Protein AF-A0AAV6N6V5-F1 (afdb_monomer)

Solvent-accessible surface area (backbone atoms only — not comparable to full-atom values): 41690 Å² total; per-residue (Å²): 128,89,89,82,83,85,78,80,56,76,62,62,57,50,52,53,51,51,53,53,61,73,65,60,74,77,71,39,32,62,50,47,60,72,42,74,45,37,76,95,42,58,35,30,12,88,83,62,54,30,35,38,32,61,42,58,81,50,98,83,54,42,48,27,47,31,30,21,43,63,98,40,79,86,64,56,56,36,57,77,38,49,92,52,68,49,56,67,92,59,32,58,54,30,43,33,21,44,92,35,35,24,35,29,37,37,39,55,63,92,71,96,78,74,72,68,49,72,82,41,78,52,94,60,75,42,81,30,33,31,38,38,42,75,68,69,42,39,35,33,20,30,59,43,101,85,70,48,78,72,41,82,77,47,51,45,61,82,59,54,32,31,33,46,40,54,71,35,58,32,20,40,34,62,79,78,72,46,69,36,43,33,34,5,30,18,17,92,50,31,69,38,77,36,51,30,34,44,33,47,34,90,93,42,84,52,24,44,32,34,22,49,78,84,38,76,41,33,30,33,44,54,54,54,97,57,31,29,71,21,32,61,70,65,6,42,81,79,36,79,57,50,31,45,48,80,50,75,61,92,55,34,38,30,37,34,36,45,69,57,72,78,86,79,81,67,92,78,77,72,68,38,39,35,38,40,41,70,60,31,44,44,37,59,97,43,90,48,77,44,62,72,56,78,39,65,50,77,71,48,85,41,99,81,33,47,46,78,60,16,32,44,47,60,94,81,70,74,70,43,74,87,54,60,62,36,77,37,40,49,78,42,80,43,51,25,50,69,43,73,83,64,54,71,53,92,70,17,80,80,30,15,52,42,55,34,46,54,58,34,66,67,33,84,53,41,40,33,31,29,43,67,43,96,35,30,24,15,29,31,34,29,42,77,87,51,42,83,42,81,34,92,89,42,87,42,58,34,37,31,59,43,75,49,90,71,82,71,79,77,75,75,61,61,63,58,53,55,54,51,52,70,49,53,53,59,54,53,50,52,52,52,52,50,54,49,50,55,50,48,55,54,50,49,57,51,49,56,61,48,62,81,64,58,94,57,85,91,73,89,83,86,90,82,89,86,84,90,89,87,89,88,86,93,88,84,90,89,85,91,86,87,84,90,77,87,84,81,81,86,82,81,80,52,71,66,54,52,36,59,18,24,60,67,72,33,72,94,31,47,76,52,69,57,103,89,50,75,42,69,44,76,78,62,69,89,87,66,91,80,90,73,100,64,95,55,64,71,76,72,52,54,59,40,61,30,63,57,35,79,74,67,68,52,83,48,76,49,36,51,38,18,28,49,15,44,52,52,46,28,68,45,36,74,46,79,53,57,85,53,93,54,97,84,57,64,51,33,54,69,40,43,51,48,50,31,45,76,71,73,44,46,72,78,50,51,35,87,83,62,80,46,74,72,56,45,55,52,47,51,50,45,49,54,51,18,42,29,22,41,25,52,53,61,84,75,23,61,52,72,68,50,49,52,48,60,67,72,37,84,85,61,86,74,80,85,62,60,72,49,67,86,70,77,84,93,79,87,75,79,87,79,86,78,87,90,77,87,84,85,88,82,85,88,83,91,80,81,94,76,91,85,81,87,81,84,82,87,82,91,130

Radius of gyration: 37.81 Å; Cα contacts (8 Å, |Δi|>4): 1125; chains: 1; bounding box: 123×85×106 Å

Sequence (701 aa):
MAMATWNQTPFDCFIILLLLVAFSNAQSDVLTQGQELTPGSWLISATGALSLGFYSPSLLNNSHIAIWYEGDPKNPVWIANPNFAFPRDFGMPCLTIDSNGSLKIVPKQRNGHAYSFYLYEAEEPMNSSAILLDNGNFILGVLNPDGSIKQQLWQSFDHPTDTLLPGMKIGINHKTGSTWSITSQRGDYSVLSGSFTLTMNPNNTNQLLILHRGAIFWTSGNWRDGRFEFSEELSSINNQEFAFRRFSNENETFFNYSTSNLNNGVIEIQPRLRLVNDGKLVGSNWDLKVECPYFENELFEVAKGVSGDGCVGKKQHKVPECRNPPKRFSTTQRFGNMKRNSLRYSDSENLTIYDCEKICVSSCGCIAFSSTNEEGTGCETWNVGAMFVPGKGSKRIIWSIQETEGKVPAGKKRVWLEVTIGVIVPTTLLLLCFIFYLKSKTQIHKAIRKLRRKDSEHQNVLQEMGAKSKSSNILKTKNKQRRDIKNSELQFFTFENVVSATNNFADNCRLGEGGFGPVYKLSKLSSFYIVDKTYSTYKHCSGYISPEFVMGGTFSIKSDVYSFGVLLLEIITAQKNYHNYDVGRPINLIGHAWELWMEGRGEELIDSTLYNSDQKQKALRCIHVSLLCVQQMPADRPTMLDVHSMILNDTTQLPLPKQPPFFITQNAKLEGMIDGTEIKSESTTEIRSSNNMSVSIMVAR

Organism: NCBI:txid37648

pLDDT: mean 71.02, std 22.5, range [22.98, 97.38]

Structure (mmCIF, N/CA/C/O backbone):
data_AF-A0AAV6N6V5-F1
#
_entry.id   AF-A0AAV6N6V5-F1
#
loop_
_atom_site.group_PDB
_atom_site.id
_atom_site.type_symbol
_atom_site.label_atom_id
_atom_site.label_alt_id
_atom_site.label_comp_id
_atom_site.label_asym_id
_atom_site.label_entity_id
_atom_site.label_seq_id
_atom_site.pdbx_PDB_ins_code
_atom_site.Cartn_x
_atom_site.Cartn_y
_atom_site.Cartn_z
_atom_site.occupancy
_atom_site.B_iso_or_equiv
_atom_site.auth_seq_id
_atom_site.auth_comp_id
_atom_site.auth_asym_id
_atom_site.auth_atom_id
_atom_site.pdbx_PDB_model_num
ATOM 1 N N . MET A 1 1 ? 24.284 38.677 63.873 1.00 34.56 1 MET A N 1
ATOM 2 C CA . MET A 1 1 ? 23.856 38.919 62.473 1.00 34.56 1 MET A CA 1
ATOM 3 C C . MET A 1 1 ? 22.915 37.777 62.069 1.00 34.56 1 MET A C 1
ATOM 5 O O . MET A 1 1 ? 22.912 36.789 62.793 1.00 34.56 1 MET A O 1
ATOM 9 N N . ALA A 1 2 ? 22.062 37.936 61.047 1.00 30.55 2 ALA A N 1
ATOM 10 C CA . ALA A 1 2 ? 20.929 37.032 60.744 1.00 30.55 2 ALA A CA 1
ATOM 11 C C . ALA A 1 2 ? 21.336 35.536 60.646 1.00 30.55 2 ALA A C 1
ATOM 13 O O . ALA A 1 2 ? 22.450 35.247 60.223 1.00 30.55 2 ALA A O 1
ATOM 14 N N . MET A 1 3 ? 20.575 34.548 61.143 1.00 29.09 3 MET A N 1
ATOM 15 C CA . MET A 1 3 ? 19.170 34.160 60.866 1.00 29.09 3 MET A CA 1
ATOM 16 C C . MET A 1 3 ? 18.885 33.774 59.404 1.00 29.09 3 MET A C 1
ATOM 18 O O . MET A 1 3 ? 18.733 34.658 58.572 1.00 29.09 3 MET A O 1
ATOM 22 N N . ALA A 1 4 ? 18.709 32.468 59.150 1.00 28.41 4 ALA A N 1
ATOM 23 C CA . ALA A 1 4 ? 17.746 31.898 58.188 1.00 28.41 4 ALA A CA 1
ATOM 24 C C . ALA A 1 4 ? 17.745 30.350 58.254 1.00 28.41 4 ALA A C 1
ATOM 26 O O . ALA A 1 4 ? 18.465 29.687 57.511 1.00 28.41 4 ALA A O 1
ATOM 27 N N . THR A 1 5 ? 16.935 29.748 59.132 1.00 34.22 5 THR A N 1
ATOM 28 C CA . THR A 1 5 ? 16.625 28.306 59.058 1.00 34.22 5 THR A CA 1
ATOM 29 C C . THR A 1 5 ? 15.587 28.063 57.964 1.00 34.22 5 THR A C 1
ATOM 31 O O . THR A 1 5 ? 14.468 28.568 58.064 1.00 34.22 5 THR A O 1
ATOM 34 N N . TRP A 1 6 ? 15.929 27.287 56.934 1.00 32.72 6 TRP A N 1
ATOM 35 C CA . TRP A 1 6 ? 14.996 26.944 55.857 1.00 32.72 6 TRP A CA 1
ATOM 36 C C . TRP A 1 6 ? 13.999 25.868 56.303 1.00 32.72 6 TRP A C 1
ATOM 38 O O . TRP A 1 6 ? 14.227 24.675 56.117 1.00 32.72 6 TRP A O 1
ATOM 48 N N . ASN A 1 7 ? 12.861 26.301 56.847 1.00 38.47 7 ASN A N 1
ATOM 49 C CA . ASN A 1 7 ? 11.660 25.469 56.898 1.00 38.47 7 ASN A CA 1
ATOM 50 C C . ASN A 1 7 ? 11.100 25.330 55.473 1.00 38.47 7 ASN A C 1
ATOM 52 O O . ASN A 1 7 ? 10.333 26.183 55.029 1.00 38.47 7 ASN A O 1
ATOM 56 N N . GLN A 1 8 ? 11.459 24.260 54.762 1.00 41.12 8 GLN A N 1
ATOM 57 C CA . GLN A 1 8 ? 10.662 23.821 53.613 1.00 41.12 8 GLN A CA 1
ATOM 58 C C . GLN A 1 8 ? 9.317 23.312 54.135 1.00 41.12 8 GLN A C 1
ATOM 60 O O . GLN A 1 8 ? 9.275 22.484 55.049 1.00 41.12 8 GLN A O 1
ATOM 65 N N . THR A 1 9 ? 8.214 23.847 53.613 1.00 43.78 9 THR A N 1
ATOM 66 C CA . THR A 1 9 ? 6.886 23.514 54.133 1.00 43.78 9 THR A CA 1
ATOM 67 C C . THR A 1 9 ? 6.336 22.255 53.454 1.00 43.78 9 THR A C 1
ATOM 69 O O . THR A 1 9 ? 6.667 21.983 52.297 1.00 43.78 9 THR A O 1
ATOM 72 N N . PRO A 1 10 ? 5.426 21.500 54.100 1.00 51.94 10 PRO A N 1
ATOM 73 C CA . PRO A 1 10 ? 4.702 20.421 53.422 1.00 51.94 10 PRO A CA 1
ATOM 74 C C . PRO A 1 10 ? 3.870 20.909 52.221 1.00 51.94 10 PRO A C 1
ATOM 76 O O . PRO A 1 10 ? 3.506 20.114 51.358 1.00 51.94 10 PRO A O 1
ATOM 79 N N . PHE A 1 11 ? 3.570 22.212 52.163 1.00 48.97 11 PHE A N 1
ATOM 80 C CA . PHE A 1 11 ? 2.713 22.837 51.158 1.00 48.97 11 PHE A CA 1
ATOM 81 C C . PHE A 1 11 ? 3.365 22.860 49.770 1.00 48.97 11 PHE A C 1
ATOM 83 O O . PHE A 1 11 ? 2.704 22.577 48.773 1.00 48.97 11 PHE A O 1
ATOM 90 N N . ASP A 1 12 ? 4.676 23.108 49.709 1.00 44.19 12 ASP A N 1
ATOM 91 C CA . ASP A 1 12 ? 5.442 23.135 48.458 1.00 44.19 12 ASP A CA 1
ATOM 92 C C . ASP A 1 12 ? 5.490 21.740 47.810 1.00 44.19 12 ASP A C 1
ATOM 94 O O . ASP A 1 12 ? 5.268 21.589 46.608 1.00 44.19 12 ASP A O 1
ATOM 98 N N . CYS A 1 13 ? 5.669 20.693 48.626 1.00 46.12 13 CYS A N 1
ATOM 99 C CA . CYS A 1 13 ? 5.563 19.303 48.174 1.00 46.12 13 CYS A CA 1
ATOM 100 C C . CYS A 1 13 ? 4.142 18.954 47.705 1.00 46.12 13 CYS A C 1
ATOM 102 O O . CYS A 1 13 ? 3.990 18.220 46.732 1.00 46.12 13 CYS A O 1
ATOM 104 N N . PHE A 1 14 ? 3.103 19.490 48.354 1.00 50.59 14 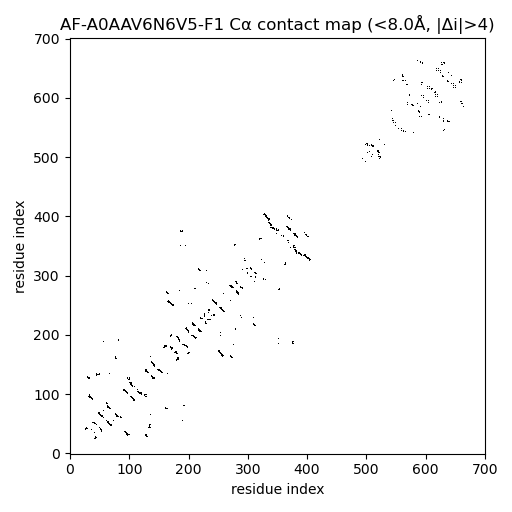PHE A N 1
ATOM 105 C CA . PHE A 1 14 ? 1.711 19.244 47.968 1.00 50.59 14 PHE A CA 1
ATOM 106 C C . PHE A 1 14 ? 1.351 19.913 46.631 1.00 50.59 14 PHE A C 1
ATOM 108 O O . PHE A 1 14 ? 0.668 19.309 45.807 1.00 50.59 14 PHE A O 1
ATOM 115 N N . ILE A 1 15 ? 1.866 21.121 46.368 1.00 52.78 15 ILE A N 1
ATOM 116 C CA . ILE A 1 15 ? 1.712 21.798 45.070 1.00 52.78 15 ILE A CA 1
ATOM 117 C C . ILE A 1 15 ? 2.511 21.083 43.973 1.00 52.78 15 ILE A C 1
ATOM 119 O O . ILE A 1 15 ? 1.988 20.904 42.877 1.00 52.78 15 ILE A O 1
ATOM 123 N N . ILE A 1 16 ? 3.728 20.603 44.252 1.00 50.84 16 ILE A N 1
ATOM 124 C CA . ILE A 1 16 ? 4.491 19.791 43.288 1.00 50.84 16 ILE A CA 1
ATOM 125 C C . ILE A 1 16 ? 3.766 18.469 42.985 1.00 50.84 16 ILE A C 1
ATOM 127 O O . ILE A 1 16 ? 3.691 18.075 41.824 1.00 50.84 16 ILE A O 1
ATOM 131 N N . LEU A 1 17 ? 3.164 17.817 43.986 1.00 45.00 17 LEU A N 1
ATOM 132 C CA . LEU A 1 17 ? 2.373 16.600 43.782 1.00 45.00 17 LEU A CA 1
ATOM 133 C C . LEU A 1 17 ? 1.110 16.872 42.944 1.00 45.00 17 LEU A C 1
ATOM 135 O O . LEU A 1 17 ? 0.829 16.124 42.011 1.00 45.00 17 LEU A O 1
ATOM 139 N N . LEU A 1 18 ? 0.394 17.971 43.211 1.00 46.31 18 LEU A N 1
ATOM 140 C CA . LEU A 1 18 ? -0.746 18.414 42.398 1.00 46.31 18 LEU A CA 1
ATOM 141 C C . LEU A 1 18 ? -0.343 18.753 40.955 1.00 46.31 18 LEU A C 1
ATOM 143 O O . LEU A 1 18 ? -1.074 18.410 40.031 1.00 46.31 18 LEU A O 1
ATOM 147 N N . LEU A 1 19 ? 0.819 19.376 40.740 1.00 42.31 19 LEU A N 1
ATOM 148 C CA . LEU A 1 19 ? 1.337 19.671 39.400 1.00 42.31 19 LEU A CA 1
ATOM 149 C C . LEU A 1 19 ? 1.782 18.406 38.651 1.00 42.31 19 LEU A C 1
ATOM 151 O O . LEU A 1 19 ? 1.587 18.327 37.442 1.00 42.31 19 LEU A O 1
ATOM 155 N N . LEU A 1 20 ? 2.320 17.398 39.343 1.00 38.88 20 LEU A N 1
ATOM 156 C CA . LEU A 1 20 ? 2.634 16.099 38.737 1.00 38.88 20 LEU A CA 1
ATOM 157 C C . LEU A 1 20 ? 1.359 15.338 38.333 1.00 38.88 20 LEU A C 1
ATOM 159 O O . LEU A 1 20 ? 1.307 14.788 37.235 1.00 38.88 20 LEU A O 1
ATOM 163 N N . VAL A 1 21 ? 0.304 15.384 39.156 1.00 38.56 21 VAL A N 1
ATOM 164 C CA . VAL A 1 21 ? -1.027 14.843 38.810 1.00 38.56 21 VAL A CA 1
ATOM 165 C C . VAL A 1 21 ? -1.688 15.637 37.669 1.00 38.56 21 VAL A C 1
ATOM 167 O O . VAL A 1 21 ? -2.375 15.056 36.834 1.00 38.56 21 VAL A O 1
ATOM 170 N N . ALA A 1 22 ? -1.442 16.947 37.565 1.00 36.75 22 ALA A N 1
ATOM 171 C CA . ALA A 1 22 ? -1.973 17.787 36.487 1.00 36.75 22 ALA A CA 1
ATOM 172 C C . ALA A 1 22 ? -1.310 17.566 35.110 1.00 36.75 22 ALA A C 1
ATOM 174 O O . ALA A 1 22 ? -1.823 18.072 34.114 1.00 36.75 22 ALA A O 1
ATOM 175 N N . PHE A 1 23 ? -0.197 16.823 35.033 1.00 34.84 23 PHE A N 1
ATOM 176 C CA . PHE A 1 23 ? 0.470 16.482 33.767 1.00 34.84 23 PHE A CA 1
ATOM 177 C C . PHE A 1 23 ? 0.479 14.984 33.433 1.00 34.84 23 PHE A C 1
ATOM 179 O O . PHE A 1 23 ? 0.900 14.612 32.336 1.00 34.84 23 PHE A O 1
ATOM 186 N N . SER A 1 24 ? -0.079 14.124 34.291 1.00 32.19 24 SER A N 1
ATOM 187 C CA . SER A 1 24 ? -0.475 12.769 33.898 1.00 32.19 24 SER A CA 1
ATOM 188 C C . SER A 1 24 ? -1.786 12.795 33.100 1.00 32.19 24 SER A C 1
ATOM 190 O O . SER A 1 24 ? -2.829 12.357 33.584 1.00 32.19 24 SER A O 1
ATOM 192 N N . ASN A 1 25 ? -1.725 13.277 31.854 1.00 42.28 25 ASN A N 1
ATOM 193 C CA . ASN A 1 25 ? -2.731 12.943 30.843 1.00 42.28 25 ASN A CA 1
ATOM 194 C C . ASN A 1 25 ? -2.616 11.441 30.547 1.00 42.28 25 ASN A C 1
ATOM 196 O O . ASN A 1 25 ? -1.884 11.035 29.645 1.00 42.28 25 ASN A O 1
ATOM 200 N N . ALA A 1 26 ? -3.304 10.616 31.339 1.00 47.72 26 ALA A N 1
ATOM 201 C CA . ALA A 1 26 ? -3.476 9.200 31.051 1.00 47.72 26 ALA A CA 1
ATOM 202 C C . ALA A 1 26 ? -4.228 9.084 29.720 1.00 47.72 26 ALA A C 1
ATOM 204 O O . ALA A 1 26 ? -5.408 9.428 29.629 1.00 47.72 26 ALA A O 1
ATOM 205 N N . GLN A 1 27 ? -3.510 8.704 28.664 1.00 69.62 27 GLN A N 1
ATOM 206 C CA . GLN A 1 27 ? -4.056 8.722 27.318 1.00 69.62 27 GLN A CA 1
ATOM 207 C C . GLN A 1 27 ? -5.012 7.541 27.143 1.00 69.62 27 GLN A C 1
ATOM 209 O O . GLN A 1 27 ? -4.624 6.390 27.309 1.00 69.62 27 GLN A O 1
ATOM 214 N N . SER A 1 28 ? -6.277 7.865 26.884 1.00 86.44 28 SER A N 1
ATOM 215 C CA . SER A 1 28 ? -7.392 6.918 26.899 1.00 86.44 28 SER A CA 1
ATOM 216 C C . SER A 1 28 ? -7.532 6.180 25.567 1.00 86.44 28 SER A C 1
ATOM 218 O O . SER A 1 28 ? -7.362 6.778 24.503 1.00 86.44 28 SER A O 1
ATOM 220 N N . ASP A 1 29 ? -7.926 4.913 25.633 1.00 91.00 29 ASP A N 1
ATOM 221 C CA . ASP A 1 29 ? -8.477 4.127 24.525 1.00 91.00 29 ASP A CA 1
ATOM 222 C C . ASP A 1 29 ? -9.971 4.419 24.299 1.00 91.00 29 ASP A C 1
ATOM 224 O O . ASP A 1 29 ? -10.483 4.243 23.191 1.00 91.00 29 ASP A O 1
ATOM 228 N N . VAL A 1 30 ? -10.661 4.921 25.331 1.00 92.69 30 VAL A N 1
ATOM 229 C CA . VAL A 1 30 ? -12.090 5.268 25.324 1.00 92.69 30 VAL A CA 1
ATOM 230 C C . VAL A 1 30 ? -12.332 6.776 25.147 1.00 92.69 30 VAL A C 1
ATOM 232 O O . VAL A 1 30 ? -11.765 7.606 25.862 1.00 92.69 30 VAL A O 1
ATOM 235 N N . LEU A 1 31 ? -13.259 7.119 24.249 1.00 93.88 31 LEU A N 1
ATOM 236 C CA . LEU A 1 31 ? -13.957 8.403 24.150 1.00 93.88 31 LEU A CA 1
ATOM 237 C C . LEU A 1 31 ? -15.354 8.264 24.778 1.00 93.88 31 LEU A C 1
ATOM 239 O O . LEU A 1 31 ? -16.173 7.472 24.313 1.00 93.88 31 LEU A O 1
ATOM 243 N N . THR A 1 32 ? -15.634 9.037 25.824 1.00 92.50 32 THR A N 1
ATOM 244 C CA . THR A 1 32 ? -16.911 9.004 26.560 1.00 92.50 32 THR A CA 1
ATOM 245 C C . THR A 1 32 ? -17.938 10.012 26.026 1.00 92.50 32 THR A C 1
ATOM 247 O O . THR A 1 32 ? -17.601 10.945 25.294 1.00 92.50 32 THR A O 1
ATOM 250 N N . GLN A 1 33 ? -19.215 9.835 26.378 1.00 91.94 33 GLN A N 1
ATOM 251 C CA . GLN A 1 33 ? -20.289 10.752 25.980 1.00 91.94 33 GLN A CA 1
ATOM 252 C C . GLN A 1 33 ? -20.032 12.186 26.482 1.00 91.94 33 GLN A C 1
ATOM 254 O O . GLN A 1 33 ? -19.721 12.403 27.651 1.00 91.94 33 GLN A O 1
ATOM 259 N N . GLY A 1 34 ? -20.148 13.175 25.591 1.00 87.38 34 GLY A N 1
ATOM 260 C CA . GLY A 1 34 ? -19.841 14.583 25.868 1.00 87.38 34 GLY A CA 1
ATOM 261 C C . GLY A 1 34 ? -18.347 14.938 25.915 1.00 87.38 34 GLY A C 1
ATOM 262 O O . GLY A 1 34 ? -18.015 16.118 26.017 1.00 87.38 34 GLY A O 1
ATOM 263 N N . GLN A 1 35 ? -17.436 13.965 25.812 1.00 91.50 35 GLN A N 1
ATOM 264 C CA . GLN A 1 35 ? -16.000 14.219 25.682 1.00 91.50 35 GLN A CA 1
ATOM 265 C C . GLN A 1 35 ? -15.669 14.701 24.262 1.00 91.50 35 GLN A C 1
ATOM 267 O O . GLN A 1 35 ? -16.281 14.276 23.280 1.00 91.50 35 GLN A O 1
ATOM 272 N N . GLU A 1 36 ? -14.676 15.580 24.138 1.00 90.56 36 GLU A N 1
ATOM 273 C CA . GLU A 1 36 ? -14.217 16.114 22.855 1.00 90.56 36 GLU A CA 1
ATOM 274 C C . GLU A 1 36 ? -12.761 15.730 22.589 1.00 90.56 36 GLU A C 1
ATOM 276 O O . GLU A 1 36 ? -11.860 16.106 23.341 1.00 90.56 36 GLU A O 1
ATOM 281 N N . LEU A 1 37 ? -12.518 15.054 21.470 1.00 91.31 37 LEU A N 1
ATOM 282 C CA . LEU A 1 37 ? -11.185 14.890 20.900 1.00 91.31 37 LEU A CA 1
ATOM 283 C C . LEU A 1 37 ? -10.908 16.062 19.948 1.00 91.31 37 LEU A C 1
ATOM 285 O O . LEU A 1 37 ? -11.772 16.423 19.149 1.00 91.31 37 LEU A O 1
ATOM 289 N N . THR A 1 38 ? -9.723 16.671 20.013 1.00 87.94 38 THR A N 1
ATOM 290 C CA . THR A 1 38 ? -9.355 17.871 19.225 1.00 87.94 38 THR A CA 1
ATOM 291 C C . THR A 1 38 ? -7.981 17.720 18.546 1.00 87.94 38 THR A C 1
ATOM 293 O O . THR A 1 38 ? -7.179 16.897 18.992 1.00 87.94 38 THR A O 1
ATOM 296 N N . PRO A 1 39 ? -7.660 18.480 17.477 1.00 84.69 39 PRO A N 1
ATOM 297 C CA . PRO A 1 39 ? -6.334 18.472 16.858 1.00 84.69 39 PRO A CA 1
ATOM 298 C C . PRO A 1 39 ? -5.207 18.708 17.873 1.00 84.69 39 PRO A C 1
ATOM 300 O O . PRO A 1 39 ? -5.211 19.704 18.591 1.00 84.69 39 PRO A O 1
ATOM 303 N N . GLY A 1 40 ? -4.242 17.785 17.923 1.00 81.81 40 GLY A N 1
ATOM 304 C CA . GLY A 1 40 ? -3.200 17.743 18.960 1.00 81.81 40 GLY A CA 1
ATOM 305 C C . GLY A 1 40 ? -3.503 16.806 20.138 1.00 81.81 40 GLY A C 1
ATOM 306 O O . GLY A 1 40 ? -2.657 16.653 21.010 1.00 81.81 40 GLY A O 1
ATOM 307 N N . SER A 1 41 ? -4.664 16.145 20.140 1.00 87.44 41 SER A N 1
ATOM 308 C CA . SER A 1 41 ? -5.001 15.017 21.018 1.00 87.44 41 SER A CA 1
ATOM 309 C C . SER A 1 41 ? -5.439 13.805 20.189 1.00 87.44 41 SER A C 1
ATOM 311 O O . SER A 1 41 ? -5.955 13.954 19.078 1.00 87.44 41 SER A O 1
ATOM 313 N N . TRP A 1 42 ? -5.204 12.608 20.719 1.00 92.06 42 TRP A N 1
ATOM 314 C CA . TRP A 1 42 ? -5.572 11.331 20.106 1.00 92.06 42 TRP A CA 1
ATOM 315 C C . TRP A 1 42 ? -5.949 10.314 21.192 1.00 92.06 42 TRP A C 1
ATOM 317 O O . TRP A 1 42 ? -5.501 10.439 22.334 1.00 92.06 42 TRP A O 1
ATOM 327 N N . LEU A 1 43 ? -6.780 9.332 20.845 1.00 94.56 43 LEU A N 1
ATOM 328 C CA . LEU A 1 43 ? -6.906 8.089 21.609 1.00 94.56 43 LEU A CA 1
ATOM 329 C C . LEU A 1 43 ? -5.708 7.192 21.284 1.00 94.56 43 LEU A C 1
ATOM 331 O O . LEU A 1 43 ? -5.171 7.282 20.177 1.00 94.56 43 LEU A O 1
ATOM 335 N N . ILE A 1 44 ? -5.335 6.305 22.202 1.00 93.56 44 ILE A N 1
ATOM 336 C CA . ILE A 1 44 ? -4.318 5.267 21.980 1.00 93.56 44 ILE A CA 1
ATOM 337 C C . ILE A 1 44 ? -4.881 3.911 22.409 1.00 93.56 44 ILE A C 1
ATOM 339 O O . ILE A 1 44 ? -5.604 3.844 23.395 1.00 93.56 44 ILE A O 1
ATOM 343 N N . SER A 1 45 ? -4.597 2.840 21.670 1.00 92.81 45 SER A N 1
ATOM 344 C CA . SER A 1 45 ? -5.069 1.494 22.009 1.00 92.81 45 SER A CA 1
ATOM 345 C C . SER A 1 45 ? -4.389 0.974 23.286 1.00 92.81 45 SER A C 1
ATOM 347 O O . SER A 1 45 ? -3.304 1.436 23.648 1.00 92.81 45 SER A O 1
ATOM 349 N N . ALA A 1 46 ? -5.000 0.005 23.973 1.00 89.06 46 ALA A N 1
ATOM 350 C CA . ALA A 1 46 ? -4.562 -0.455 25.294 1.00 89.06 46 ALA A CA 1
ATOM 351 C C . ALA A 1 46 ? -3.103 -0.970 25.357 1.00 89.06 46 ALA A C 1
ATOM 353 O O . ALA A 1 46 ? -2.461 -0.851 26.402 1.00 89.06 46 ALA A O 1
ATOM 354 N N . THR A 1 47 ? -2.540 -1.498 24.262 1.00 87.06 47 THR A N 1
ATOM 355 C CA . THR A 1 47 ? -1.118 -1.891 24.172 1.00 87.06 47 THR A CA 1
ATOM 356 C C . THR A 1 47 ? -0.180 -0.781 23.689 1.00 87.06 47 THR A C 1
ATOM 358 O O . THR A 1 47 ? 1.024 -1.014 23.586 1.00 87.06 47 THR A O 1
ATOM 361 N N . GLY A 1 48 ? -0.692 0.396 23.322 1.00 87.38 48 GLY A N 1
ATOM 362 C CA . GLY A 1 48 ? 0.093 1.478 22.721 1.00 87.38 48 GLY A CA 1
ATOM 363 C C . GLY A 1 48 ? 0.439 1.283 21.237 1.00 87.38 48 GLY A C 1
ATOM 364 O O . GLY A 1 48 ? 1.328 1.963 20.731 1.00 87.38 48 GLY A O 1
ATOM 365 N N . ALA A 1 49 ? -0.204 0.339 20.538 1.00 86.06 49 ALA A N 1
ATOM 366 C CA . ALA A 1 49 ? 0.180 -0.040 19.172 1.00 86.06 49 ALA A CA 1
ATOM 367 C C . ALA A 1 49 ? -0.418 0.871 18.086 1.00 86.06 49 ALA A C 1
ATOM 369 O O . ALA A 1 49 ? 0.219 1.109 17.055 1.00 86.06 49 ALA A O 1
ATOM 370 N N . LEU A 1 50 ? -1.642 1.362 18.298 1.00 92.88 50 LEU A N 1
ATOM 371 C CA . LEU A 1 50 ? -2.401 2.172 17.344 1.00 92.88 50 LEU A CA 1
ATOM 372 C C . LEU A 1 50 ? -2.998 3.400 18.031 1.00 92.88 50 LEU A C 1
ATOM 374 O O . LEU A 1 50 ? -3.391 3.336 19.192 1.00 92.88 50 LEU A O 1
ATOM 378 N N . SER A 1 51 ? -3.131 4.490 17.282 1.00 95.06 51 SER A N 1
ATOM 379 C CA . SER A 1 51 ? -3.705 5.754 17.749 1.00 95.06 51 SER A CA 1
ATOM 380 C C . SER A 1 51 ? -4.788 6.260 16.801 1.00 95.06 51 SER A C 1
ATOM 382 O O . SER A 1 51 ? -4.707 6.038 15.592 1.00 95.06 51 SER A O 1
ATOM 384 N N . LEU A 1 52 ? -5.785 6.965 17.346 1.00 95.94 52 LEU A N 1
ATOM 385 C CA . LEU A 1 52 ? -6.879 7.597 16.600 1.00 95.94 52 LEU A CA 1
ATOM 386 C C . LEU A 1 52 ? -6.948 9.088 16.908 1.00 95.94 52 LEU A C 1
ATOM 388 O O . LEU A 1 52 ? -7.131 9.483 18.057 1.00 95.94 52 LEU A O 1
ATOM 392 N N . GLY A 1 53 ? -6.897 9.933 15.882 1.00 92.31 53 GLY A N 1
ATOM 393 C CA . GLY A 1 53 ? -7.031 11.378 16.055 1.00 92.31 53 GLY A CA 1
ATOM 394 C C . GLY A 1 53 ? -7.101 12.133 14.736 1.00 92.31 53 GLY A C 1
ATOM 395 O O . GLY A 1 53 ? -7.398 11.559 13.689 1.00 92.31 53 GLY A O 1
ATOM 396 N N . PHE A 1 54 ? -6.837 13.439 14.788 1.00 88.25 54 PHE A N 1
ATOM 397 C CA . PHE A 1 54 ? -6.847 14.290 13.598 1.00 88.25 54 PHE A CA 1
ATOM 398 C C . PHE A 1 54 ? -5.529 14.219 12.818 1.00 88.25 54 PHE A C 1
ATOM 400 O O . PHE A 1 54 ? -4.461 14.537 13.338 1.00 88.25 54 PHE A O 1
ATOM 407 N N . TYR A 1 55 ? -5.645 13.868 11.542 1.00 83.62 55 TYR A N 1
ATOM 408 C CA . TYR A 1 55 ? -4.581 13.744 10.553 1.00 83.62 55 TYR A CA 1
ATOM 409 C C . TYR A 1 55 ? -4.780 14.754 9.410 1.00 83.62 55 TYR A C 1
ATOM 411 O O . TYR A 1 55 ? -5.909 15.047 9.007 1.00 83.62 55 TYR A O 1
ATOM 419 N N . SER A 1 56 ? -3.674 15.256 8.854 1.00 77.69 56 SER A N 1
ATOM 420 C CA . SER A 1 56 ? -3.654 16.120 7.666 1.00 77.69 56 SER A CA 1
ATOM 421 C C . SER A 1 56 ? -2.515 15.691 6.728 1.00 77.69 56 SER A C 1
ATOM 423 O O . SER A 1 56 ? -1.352 15.879 7.090 1.00 77.69 56 SER A O 1
ATOM 425 N N . PRO A 1 57 ? -2.805 15.140 5.532 1.00 66.00 57 PRO A N 1
ATOM 426 C CA . PRO A 1 57 ? -1.769 14.613 4.636 1.00 66.00 57 PRO A CA 1
ATOM 427 C C . PRO A 1 57 ? -0.992 15.698 3.880 1.00 66.00 57 PRO A C 1
ATOM 429 O O . PRO A 1 57 ? 0.180 15.506 3.557 1.00 66.00 57 PRO A O 1
ATOM 432 N N . SER A 1 58 ? -1.630 16.835 3.583 1.00 62.62 58 SER A N 1
ATOM 433 C CA . SER A 1 58 ? -1.077 17.880 2.717 1.00 62.62 58 SER A CA 1
ATOM 434 C C . SER A 1 58 ? -1.084 19.266 3.371 1.00 62.62 58 SER A C 1
ATOM 436 O O . SER A 1 58 ? -1.805 19.543 4.335 1.00 62.62 58 SER A O 1
ATOM 438 N N . LEU A 1 59 ? -0.282 20.179 2.808 1.00 50.91 59 LEU A N 1
ATOM 439 C CA . LEU A 1 59 ? -0.158 21.580 3.247 1.00 50.91 59 LEU A CA 1
ATOM 440 C C . LEU A 1 59 ? -1.458 22.397 3.107 1.00 50.91 59 LEU A C 1
ATOM 442 O O . LEU A 1 59 ? -1.486 23.562 3.504 1.00 50.91 59 LEU A O 1
ATOM 446 N N . LEU A 1 60 ? -2.530 21.801 2.570 1.00 50.50 60 LEU A N 1
ATOM 447 C CA . LEU A 1 60 ? -3.870 22.386 2.493 1.00 50.50 60 LEU A CA 1
ATOM 448 C C . LEU A 1 60 ? -4.599 22.378 3.850 1.00 50.50 60 LEU A C 1
ATOM 450 O O . LEU A 1 60 ? -5.483 23.203 4.064 1.00 50.50 60 LEU A O 1
ATOM 454 N N . ASN A 1 61 ? -4.128 21.594 4.832 1.00 54.66 61 ASN A N 1
ATOM 455 C CA . ASN A 1 61 ? -4.597 21.594 6.233 1.00 54.66 61 ASN A CA 1
ATOM 456 C C . ASN A 1 61 ? -6.039 21.094 6.441 1.00 54.66 61 ASN A C 1
ATOM 458 O O . ASN A 1 61 ? -6.661 21.395 7.463 1.00 54.66 61 ASN A O 1
ATOM 462 N N . ASN A 1 62 ? -6.554 20.308 5.498 1.00 64.94 62 ASN A N 1
ATOM 463 C CA . ASN A 1 62 ? -7.786 19.555 5.687 1.00 64.94 62 ASN A CA 1
ATOM 464 C C . ASN A 1 62 ? -7.574 18.533 6.813 1.00 64.94 62 ASN A C 1
ATOM 466 O O . ASN A 1 62 ? -6.620 17.752 6.783 1.00 64.94 62 ASN A O 1
ATOM 470 N N . SER A 1 63 ? -8.422 18.589 7.838 1.00 75.50 63 SER A N 1
ATOM 471 C CA . SER A 1 63 ? -8.326 17.724 9.018 1.00 75.50 63 SER A CA 1
ATOM 472 C C . SER A 1 63 ? -9.316 16.568 8.904 1.00 75.50 63 SER A C 1
ATOM 474 O O . SER A 1 63 ? -10.525 16.785 8.789 1.00 75.50 63 SER A O 1
ATOM 476 N N . HIS A 1 64 ? -8.802 15.342 8.954 1.00 83.62 64 HIS A N 1
ATOM 477 C CA . HIS A 1 64 ? -9.583 14.108 8.892 1.00 83.62 64 HIS A CA 1
ATOM 478 C C . HIS A 1 64 ? -9.354 13.286 10.159 1.00 83.62 64 HIS A C 1
ATOM 480 O O . HIS A 1 64 ? -8.246 13.290 10.689 1.00 83.62 64 HIS A O 1
ATOM 486 N N . ILE A 1 65 ? -10.368 12.571 10.644 1.00 90.00 65 ILE A N 1
ATOM 487 C CA . ILE A 1 65 ? -10.148 11.540 11.661 1.00 90.00 65 ILE A CA 1
ATOM 488 C C . ILE A 1 65 ? -9.536 10.323 10.973 1.00 90.00 65 ILE A C 1
ATOM 490 O O . ILE A 1 65 ? -10.037 9.865 9.945 1.00 90.00 65 ILE A O 1
ATOM 494 N N . ALA A 1 66 ? -8.448 9.815 11.539 1.00 93.00 66 ALA A N 1
ATOM 495 C CA . ALA A 1 66 ? -7.726 8.663 11.027 1.00 93.00 66 ALA A CA 1
ATOM 496 C C . ALA A 1 66 ? -7.212 7.778 12.166 1.00 93.00 66 ALA A C 1
ATOM 498 O O . ALA A 1 66 ? -7.091 8.235 13.303 1.00 93.00 66 ALA A O 1
ATOM 499 N N . ILE A 1 67 ? -6.887 6.528 11.833 1.00 95.88 67 ILE A N 1
ATOM 500 C CA . ILE A 1 67 ? -6.169 5.588 12.704 1.00 95.88 67 ILE A CA 1
ATOM 501 C C . ILE A 1 67 ? -4.800 5.312 12.081 1.00 95.88 67 ILE A C 1
ATOM 503 O O . ILE A 1 67 ? -4.707 5.124 10.866 1.00 95.88 67 ILE A O 1
ATOM 507 N N . TRP A 1 68 ? -3.739 5.272 12.882 1.00 94.12 68 TRP A N 1
ATOM 508 C CA . TRP A 1 68 ? -2.371 4.970 12.444 1.00 94.12 68 TRP A CA 1
ATOM 509 C C . TRP A 1 68 ? -1.635 4.099 13.465 1.00 94.12 68 TRP A C 1
ATOM 511 O O . TRP A 1 68 ? -1.980 4.093 14.645 1.00 94.12 68 TRP A O 1
ATOM 521 N N . TYR A 1 69 ? -0.610 3.371 13.014 1.00 91.56 69 TYR A N 1
ATOM 522 C CA . TYR A 1 69 ? 0.320 2.691 13.918 1.00 91.56 69 TYR A CA 1
ATOM 523 C C . TYR A 1 69 ? 1.242 3.703 14.588 1.00 91.56 69 TYR A C 1
ATOM 525 O O . TYR A 1 69 ? 1.733 4.624 13.926 1.00 91.56 69 TYR A O 1
ATOM 533 N N . GLU A 1 70 ? 1.537 3.506 15.871 1.00 86.19 70 GLU A N 1
ATOM 534 C CA . GLU A 1 70 ? 2.525 4.346 16.539 1.00 86.19 70 GLU A CA 1
ATOM 535 C C . GLU A 1 70 ? 3.910 4.227 15.889 1.00 86.19 70 GLU A C 1
ATOM 537 O O . GLU A 1 70 ? 4.318 3.182 15.378 1.00 86.19 70 GLU A O 1
ATOM 542 N N . GLY A 1 71 ? 4.600 5.366 15.810 1.00 83.25 71 GLY A N 1
ATOM 543 C CA . GLY A 1 71 ? 5.808 5.536 14.996 1.00 83.25 71 GLY A CA 1
ATOM 544 C C . GLY A 1 71 ? 5.582 5.767 13.489 1.00 83.25 71 GLY A C 1
ATOM 545 O O . GLY A 1 71 ? 6.464 6.346 12.853 1.00 83.25 71 GLY A O 1
ATOM 546 N N . ASP A 1 72 ? 4.416 5.431 12.914 1.00 85.69 72 ASP A N 1
ATOM 547 C CA . ASP A 1 72 ? 4.075 5.697 11.498 1.00 85.69 72 ASP A CA 1
ATOM 548 C C . ASP A 1 72 ? 2.788 6.545 11.295 1.00 85.69 72 ASP A C 1
ATOM 550 O O . ASP A 1 72 ? 1.893 6.179 10.524 1.00 85.69 72 ASP A O 1
ATOM 554 N N . PRO A 1 73 ? 2.687 7.746 11.908 1.00 84.06 73 PRO A N 1
ATOM 555 C CA . PRO A 1 73 ? 1.522 8.631 11.777 1.00 84.06 73 PRO A CA 1
ATOM 556 C C . PRO A 1 73 ? 1.359 9.254 10.380 1.00 84.06 73 PRO A C 1
ATOM 558 O O . PRO A 1 73 ? 0.454 10.056 10.163 1.00 84.06 73 PRO A O 1
ATOM 561 N N . LYS A 1 74 ? 2.242 8.942 9.421 1.00 83.56 74 LYS A N 1
ATOM 562 C CA . LYS A 1 74 ? 2.162 9.447 8.041 1.00 83.56 74 LYS A CA 1
ATOM 563 C C . LYS A 1 74 ? 1.297 8.572 7.139 1.00 83.56 74 LYS A C 1
ATOM 565 O O . LYS A 1 74 ? 0.770 9.091 6.158 1.00 83.56 74 LYS A O 1
ATOM 570 N N . ASN A 1 75 ? 1.147 7.289 7.472 1.00 86.25 75 ASN A N 1
ATOM 571 C CA . ASN A 1 75 ? 0.492 6.274 6.648 1.00 86.25 75 ASN A CA 1
ATOM 572 C C . ASN A 1 75 ? -0.758 5.700 7.347 1.00 86.25 75 ASN A C 1
ATOM 574 O O . ASN A 1 75 ? -0.766 4.506 7.672 1.00 86.25 75 ASN A O 1
ATOM 578 N N . PRO A 1 76 ? -1.819 6.502 7.565 1.00 91.56 76 PRO A N 1
ATOM 579 C CA . PRO A 1 76 ? -3.016 6.061 8.277 1.00 91.56 76 PRO A CA 1
ATOM 580 C C . PRO A 1 76 ? -3.611 4.793 7.659 1.00 91.56 76 PRO A C 1
ATOM 582 O O . PRO A 1 76 ? -3.701 4.659 6.441 1.00 91.56 76 PRO A O 1
ATOM 585 N N . VAL A 1 77 ? -3.996 3.849 8.513 1.00 93.69 77 VAL A N 1
ATOM 586 C CA . VAL A 1 77 ? -4.576 2.550 8.142 1.00 93.69 77 VAL A CA 1
ATOM 587 C C . VAL A 1 77 ? -6.102 2.586 8.049 1.00 93.69 77 VAL A C 1
ATOM 589 O O . VAL A 1 77 ? -6.709 1.629 7.583 1.00 93.69 77 VAL A O 1
ATOM 592 N N . TRP A 1 78 ? -6.721 3.691 8.465 1.00 94.81 78 TRP A N 1
ATOM 593 C CA . TRP A 1 78 ? -8.139 3.982 8.269 1.00 94.81 78 TRP A CA 1
ATOM 594 C C . TRP A 1 78 ? -8.369 5.499 8.286 1.00 94.81 78 TRP A C 1
ATOM 596 O O . TRP A 1 78 ? -7.655 6.215 8.991 1.00 94.81 78 TRP A O 1
ATOM 606 N N . ILE A 1 79 ? -9.356 5.992 7.529 1.00 91.00 79 ILE A N 1
ATOM 607 C CA . ILE A 1 79 ? -9.746 7.412 7.458 1.00 91.00 79 ILE A CA 1
ATOM 608 C C . ILE A 1 79 ? -11.277 7.512 7.476 1.00 91.00 79 ILE A C 1
ATOM 610 O O . ILE A 1 79 ? -11.949 6.939 6.624 1.00 91.00 79 ILE A O 1
ATOM 614 N N . ALA A 1 80 ? -11.822 8.278 8.419 1.00 86.19 80 ALA A N 1
ATOM 615 C CA . ALA A 1 80 ? -13.256 8.335 8.706 1.00 86.19 80 ALA A CA 1
ATOM 616 C C . ALA A 1 80 ? -14.058 9.181 7.701 1.00 86.19 80 ALA A C 1
ATOM 618 O O . ALA A 1 80 ? -15.176 8.840 7.324 1.00 86.19 80 ALA A O 1
ATOM 619 N N . ASN A 1 81 ? -13.488 10.314 7.283 1.00 73.06 81 ASN A N 1
ATOM 620 C CA . ASN A 1 81 ? -14.157 11.344 6.484 1.00 73.06 81 ASN A CA 1
ATOM 621 C C . ASN A 1 81 ? -13.375 11.694 5.197 1.00 73.06 81 ASN A C 1
ATOM 623 O O . ASN A 1 81 ? -13.036 12.862 4.995 1.00 73.06 81 ASN A O 1
ATOM 627 N N . PRO A 1 82 ? -13.060 10.726 4.309 1.00 70.69 82 PRO A N 1
ATOM 628 C CA . PRO A 1 82 ? -12.236 10.972 3.119 1.00 70.69 82 PRO A CA 1
ATOM 629 C C . PRO A 1 82 ? -12.868 11.991 2.159 1.00 70.69 82 PRO A C 1
ATOM 631 O O . PRO A 1 82 ? -12.200 12.908 1.695 1.00 70.69 82 PRO A O 1
ATOM 634 N N . ASN A 1 83 ? -14.179 11.889 1.921 1.00 69.88 83 ASN A N 1
ATOM 635 C CA . ASN A 1 83 ? -14.911 12.764 0.997 1.00 69.88 83 ASN A CA 1
ATOM 636 C C . ASN A 1 83 ? -15.421 14.070 1.644 1.00 69.88 83 ASN A C 1
ATOM 638 O O . ASN A 1 83 ? -16.113 14.841 0.984 1.00 69.88 83 ASN A O 1
ATOM 642 N N . PHE A 1 84 ? -15.115 14.326 2.924 1.00 66.69 84 PHE A N 1
ATOM 643 C CA . PHE A 1 84 ? -15.578 15.512 3.650 1.00 66.69 84 PHE A CA 1
ATOM 644 C C . PHE A 1 84 ? -14.436 16.135 4.460 1.00 66.69 84 PHE A C 1
ATOM 646 O O . PHE A 1 84 ? -14.187 15.769 5.607 1.00 66.69 84 PHE A O 1
ATOM 653 N N . ALA A 1 85 ? -13.724 17.083 3.858 1.00 62.53 85 ALA A N 1
ATOM 654 C CA . ALA A 1 85 ? -12.711 17.877 4.543 1.00 62.53 85 ALA A CA 1
ATOM 655 C C . ALA A 1 85 ? -13.348 19.039 5.322 1.00 62.53 85 ALA A C 1
ATOM 657 O O . ALA A 1 85 ? -14.162 19.772 4.766 1.00 62.53 85 ALA A O 1
ATOM 658 N N . PHE A 1 86 ? -12.919 19.264 6.568 1.00 62.91 86 PHE A N 1
ATOM 659 C CA . PHE A 1 86 ? -13.214 20.499 7.303 1.00 62.91 86 PHE A CA 1
ATOM 660 C C . PHE A 1 86 ? -12.188 21.589 6.932 1.00 62.91 86 PHE A C 1
ATOM 662 O O . PHE A 1 86 ? -11.009 21.424 7.267 1.00 62.91 86 PHE A O 1
ATOM 669 N N . PRO A 1 87 ? -12.584 22.701 6.277 1.00 58.09 87 PRO A N 1
ATOM 670 C CA . PRO A 1 87 ? -11.680 23.814 5.989 1.00 58.09 87 PRO A CA 1
ATOM 671 C C . PRO A 1 87 ? -11.421 24.641 7.255 1.00 58.09 87 PRO A C 1
ATOM 673 O O . PRO A 1 87 ? -12.341 24.868 8.046 1.00 58.09 87 PRO A O 1
ATOM 676 N N . ARG A 1 88 ? -10.193 25.158 7.425 1.00 56.34 88 ARG A N 1
ATOM 677 C CA . ARG A 1 88 ? -9.783 25.912 8.633 1.00 56.34 88 ARG A CA 1
ATOM 678 C C . ARG A 1 88 ? -10.693 27.094 8.979 1.00 56.34 88 ARG A C 1
ATOM 680 O O . ARG A 1 88 ? -10.849 27.413 10.156 1.00 56.34 88 ARG A O 1
ATOM 687 N N . ASP A 1 89 ? -11.308 27.712 7.976 1.00 57.06 89 ASP A N 1
ATOM 688 C CA . ASP A 1 89 ? -12.130 28.918 8.125 1.00 57.06 89 ASP A CA 1
ATOM 689 C C . ASP A 1 89 ? -13.426 28.685 8.928 1.00 57.06 89 ASP A C 1
ATOM 691 O O . ASP A 1 89 ? -14.003 29.634 9.459 1.00 57.06 89 ASP A O 1
ATOM 695 N N . PHE A 1 90 ? -13.865 27.428 9.080 1.00 58.91 90 PHE A N 1
ATOM 696 C CA . PHE A 1 90 ? -15.049 27.065 9.871 1.00 58.91 90 PHE A CA 1
ATOM 697 C C . PHE A 1 90 ? -14.766 26.890 11.375 1.00 58.91 90 PHE A C 1
ATOM 699 O O . PHE A 1 90 ? -15.710 26.814 12.167 1.00 58.91 90 PHE A O 1
ATOM 706 N N . GLY A 1 91 ? -13.492 26.873 11.783 1.00 65.56 91 GLY A N 1
ATOM 707 C CA . GLY A 1 91 ? -13.044 26.651 13.161 1.00 65.56 91 GLY A CA 1
ATOM 708 C C . GLY A 1 91 ? -12.271 25.340 13.340 1.00 65.56 91 GLY A C 1
ATOM 709 O O . GLY A 1 91 ? -12.101 24.563 12.403 1.00 65.56 91 GLY A O 1
ATOM 710 N N . MET A 1 92 ? -11.788 25.087 14.560 1.00 75.88 92 MET A N 1
ATOM 711 C CA . MET A 1 92 ? -11.127 23.816 14.886 1.00 75.88 92 MET A CA 1
ATOM 712 C C . MET A 1 92 ? -12.172 22.695 14.958 1.00 75.88 92 MET A C 1
ATOM 714 O O . MET A 1 92 ? -13.120 22.841 15.731 1.00 75.88 92 MET A O 1
ATOM 718 N N . PRO A 1 93 ? -12.034 21.583 14.219 1.00 82.88 93 PRO A N 1
ATOM 719 C CA . PRO A 1 93 ? -12.933 20.448 14.381 1.00 82.88 93 PRO A CA 1
ATOM 720 C C . PRO A 1 93 ? -12.709 19.764 15.738 1.00 82.88 93 PRO A C 1
ATOM 722 O O . PRO A 1 93 ? -11.602 19.772 16.277 1.00 82.88 93 PRO A O 1
ATOM 725 N N . CYS A 1 94 ? -13.747 19.132 16.274 1.00 87.19 94 CYS A N 1
ATOM 726 C CA . CYS A 1 94 ? -13.650 18.145 17.341 1.00 87.19 94 CYS A CA 1
ATOM 727 C C . CYS A 1 94 ? -14.486 16.906 16.994 1.00 87.19 94 CYS A C 1
ATOM 729 O O . CYS A 1 94 ? -15.525 17.015 16.346 1.00 87.19 94 CYS A O 1
ATOM 731 N N . LEU A 1 95 ? -14.007 15.726 17.391 1.00 91.81 95 LEU A N 1
ATOM 732 C CA . LEU A 1 95 ? -14.769 14.476 17.353 1.00 91.81 95 LEU A CA 1
ATOM 733 C C . LEU A 1 95 ? -15.394 14.279 18.735 1.00 91.81 95 LEU A C 1
ATOM 735 O O . LEU A 1 95 ? -14.698 14.379 19.746 1.00 91.81 95 LEU A O 1
ATOM 739 N N . THR A 1 96 ? -16.695 14.017 18.783 1.00 93.38 96 THR A N 1
ATOM 740 C CA . THR A 1 96 ? -17.443 13.869 20.034 1.00 93.38 96 THR A CA 1
ATOM 741 C C . THR A 1 96 ? -18.613 12.899 19.869 1.00 93.38 96 THR A C 1
ATOM 743 O O . THR A 1 96 ? -19.015 12.566 18.751 1.00 93.38 96 THR A O 1
ATOM 746 N N . ILE A 1 97 ? -19.151 12.447 20.997 1.00 94.56 97 ILE A N 1
ATOM 747 C CA . ILE A 1 97 ? -20.397 11.690 21.092 1.00 94.56 97 ILE A CA 1
ATOM 748 C C . ILE A 1 97 ? -21.400 12.602 21.798 1.00 94.56 97 ILE A C 1
ATOM 750 O O . ILE A 1 97 ? -21.157 13.016 22.932 1.00 94.56 97 ILE A O 1
ATOM 754 N N . ASP A 1 98 ? -22.499 12.952 21.133 1.00 91.00 98 ASP A N 1
ATOM 755 C CA . ASP A 1 98 ? -23.473 13.900 21.686 1.00 91.00 98 ASP A CA 1
ATOM 756 C C . ASP A 1 98 ? -24.406 13.289 22.748 1.00 91.00 98 ASP A C 1
ATOM 758 O O . ASP A 1 98 ? -24.345 12.099 23.057 1.00 91.00 98 ASP A O 1
ATOM 762 N N . SER A 1 99 ? -25.300 14.112 23.308 1.00 90.31 99 SER A N 1
ATOM 763 C CA . SER A 1 99 ? -26.288 13.719 24.326 1.00 90.31 99 SER A CA 1
ATOM 764 C C . SER A 1 99 ? -27.262 12.618 23.897 1.00 90.31 99 SER A C 1
ATOM 766 O O . SER A 1 99 ? -27.943 12.057 24.751 1.00 90.31 99 SER A O 1
ATOM 768 N N . ASN A 1 100 ? -27.353 12.323 22.598 1.00 90.81 100 ASN A N 1
ATOM 769 C CA . ASN A 1 100 ? -28.211 11.274 22.060 1.00 90.81 100 ASN A CA 1
ATOM 770 C C . ASN A 1 100 ? -27.412 9.984 21.791 1.00 90.81 100 ASN A C 1
ATOM 772 O O . ASN A 1 100 ? -28.004 8.937 21.561 1.00 90.81 100 ASN A O 1
ATOM 776 N N . GLY A 1 101 ? -26.078 10.046 21.830 1.00 91.31 101 GLY A N 1
ATOM 777 C CA . GLY A 1 101 ? -25.187 8.935 21.494 1.00 91.31 101 GLY A CA 1
ATOM 778 C C . GLY A 1 101 ? -24.705 8.946 20.039 1.00 91.31 101 GLY A C 1
ATOM 779 O O . GLY A 1 101 ? -24.142 7.961 19.564 1.00 91.31 101 GLY A O 1
ATOM 780 N N . SER A 1 102 ? -24.901 10.051 19.311 1.00 93.50 102 SER A N 1
ATOM 781 C CA . SER A 1 102 ? -24.433 10.175 17.926 1.00 93.50 102 SER A CA 1
ATOM 782 C C . SER A 1 102 ? -22.947 10.529 17.891 1.00 93.50 102 SER A C 1
ATOM 784 O O . SER A 1 102 ? -22.535 11.559 18.433 1.00 93.50 102 SER A O 1
ATOM 786 N N . LEU A 1 103 ? -22.141 9.699 17.224 1.00 94.38 103 LEU A N 1
ATOM 787 C CA . LEU A 1 103 ? -20.709 9.916 17.019 1.00 94.38 103 LEU A CA 1
ATOM 788 C C . LEU A 1 103 ? -20.497 10.827 15.806 1.00 94.38 103 LEU A C 1
ATOM 790 O O . LEU A 1 103 ? -20.802 10.448 14.671 1.00 94.38 103 LEU A O 1
ATOM 794 N N . LYS A 1 104 ? -19.956 12.026 16.031 1.00 91.00 104 LYS A N 1
ATOM 795 C CA . LYS A 1 104 ? -19.858 13.055 14.990 1.00 91.00 104 LYS A CA 1
ATOM 796 C C . LYS A 1 104 ? -18.663 13.987 15.141 1.00 91.00 104 LYS A C 1
ATOM 798 O O . LYS A 1 104 ? -18.155 14.223 16.236 1.00 91.00 104 LYS A O 1
ATOM 803 N N . ILE A 1 105 ? -18.237 14.540 14.010 1.00 88.12 105 ILE A N 1
ATOM 804 C CA . ILE A 1 105 ? -17.229 15.594 13.920 1.00 88.12 105 ILE A CA 1
ATOM 805 C C . ILE A 1 105 ? -17.961 16.933 13.762 1.00 88.12 105 ILE A C 1
ATOM 807 O O . ILE A 1 105 ? -18.803 17.075 12.871 1.00 88.12 105 ILE A O 1
ATOM 811 N N . VAL A 1 106 ? -17.649 17.916 14.608 1.00 84.62 106 VAL A N 1
ATOM 812 C CA . VAL A 1 106 ? -18.266 19.255 14.588 1.00 84.62 106 VAL A CA 1
ATOM 813 C C . VAL A 1 106 ? -17.206 20.363 14.647 1.00 84.62 106 VAL A C 1
ATOM 815 O O . VAL A 1 106 ? -16.157 20.172 15.258 1.00 84.62 106 VAL A O 1
ATOM 818 N N . PRO A 1 107 ? -17.436 21.537 14.036 1.00 79.50 107 PRO A N 1
ATOM 819 C CA . PRO A 1 107 ? -16.526 22.669 14.131 1.00 79.50 107 PRO A CA 1
ATOM 820 C C . PRO A 1 107 ? -16.782 23.464 15.417 1.00 79.50 107 PRO A C 1
ATOM 822 O O . PRO A 1 107 ? -17.901 23.923 15.662 1.00 79.50 107 PRO A O 1
ATOM 825 N N . LYS A 1 108 ? -15.732 23.722 16.204 1.00 73.25 108 LYS A N 1
ATOM 826 C CA . LYS A 1 108 ? -15.759 24.708 17.294 1.00 73.25 108 LYS A CA 1
ATOM 827 C C . LYS A 1 108 ? -15.877 26.112 16.713 1.00 73.25 108 LYS A C 1
ATOM 829 O O . LYS A 1 108 ? -14.892 26.765 16.364 1.00 73.25 108 LYS A O 1
ATOM 834 N N . GLN A 1 109 ? -17.124 26.539 16.579 1.00 63.25 109 GLN A N 1
ATOM 835 C CA . GLN A 1 109 ? -17.523 27.779 15.937 1.00 63.25 109 GLN A CA 1
ATOM 836 C C . GLN A 1 109 ? -17.035 29.033 16.661 1.00 63.25 109 GLN A C 1
ATOM 838 O O . GLN A 1 109 ? -17.015 29.108 17.888 1.00 63.25 109 GLN A O 1
ATOM 843 N N . ARG A 1 110 ? -16.796 30.084 15.867 1.00 52.44 110 ARG A N 1
ATOM 844 C CA . ARG A 1 110 ? -16.886 31.477 16.330 1.00 52.44 110 ARG A CA 1
ATOM 845 C C . ARG A 1 110 ? -18.167 32.197 15.890 1.00 52.44 110 ARG A C 1
ATOM 847 O O . ARG A 1 110 ? -18.469 33.212 16.500 1.00 52.44 110 ARG A O 1
ATOM 854 N N . ASN A 1 111 ? -18.891 31.716 14.866 1.00 50.34 111 ASN A N 1
ATOM 855 C CA . ASN A 1 111 ? -20.122 32.347 14.355 1.00 50.34 111 ASN A CA 1
ATOM 856 C C . ASN A 1 111 ? -21.040 31.395 13.543 1.00 50.34 111 ASN A C 1
ATOM 858 O O . ASN A 1 111 ? -20.679 30.957 12.450 1.00 50.34 111 ASN A O 1
ATOM 862 N N . GLY A 1 112 ? -22.289 31.236 13.994 1.00 49.53 112 GLY A N 1
ATOM 863 C CA . GLY A 1 112 ? -23.465 30.997 13.140 1.00 49.53 112 GLY A CA 1
ATOM 864 C C . GLY A 1 112 ? -23.751 29.571 12.642 1.00 49.53 112 GLY A C 1
ATOM 865 O O . GLY A 1 112 ? -24.740 28.976 13.058 1.00 49.53 112 GLY A O 1
ATOM 866 N N . HIS A 1 113 ? -22.978 29.075 11.670 1.00 52.84 113 HIS A N 1
ATOM 867 C CA . HIS A 1 113 ? -23.367 27.928 10.830 1.00 52.84 113 HIS A CA 1
ATOM 868 C C . HIS A 1 113 ? -22.480 26.687 11.040 1.00 52.84 113 HIS A C 1
ATOM 870 O O . HIS A 1 113 ? -21.433 26.546 10.405 1.00 52.84 113 HIS A O 1
ATOM 876 N N . ALA A 1 114 ? -22.902 25.780 11.926 1.00 58.22 114 ALA A N 1
ATOM 877 C CA . ALA A 1 114 ? -22.159 24.571 12.292 1.00 58.22 114 ALA A CA 1
ATOM 878 C C . ALA A 1 114 ? -22.517 23.349 11.416 1.00 58.22 114 ALA A C 1
ATOM 880 O O . ALA A 1 114 ? -23.431 22.587 11.731 1.00 58.22 114 ALA A O 1
ATOM 881 N N . TYR A 1 115 ? -21.762 23.121 10.338 1.00 70.88 115 TYR A N 1
ATOM 882 C CA . TYR A 1 115 ? -21.843 21.871 9.568 1.00 70.88 115 TYR A CA 1
ATOM 883 C C . TYR A 1 115 ? -21.303 20.695 10.394 1.00 70.88 115 TYR A C 1
ATOM 885 O O . TYR A 1 115 ? -20.124 20.682 10.735 1.00 70.88 115 TYR A O 1
ATOM 893 N N . SER A 1 116 ? -22.147 19.711 10.706 1.00 79.69 116 SER A N 1
ATOM 894 C CA . SER A 1 116 ? -21.762 18.496 11.444 1.00 79.69 116 SER A CA 1
ATOM 895 C C . SER A 1 116 ? -21.618 17.309 10.490 1.00 79.69 116 SER A C 1
ATOM 897 O O . SER A 1 116 ? -22.461 17.133 9.613 1.00 79.69 116 SER A O 1
ATOM 899 N N . PHE A 1 117 ? -20.588 16.481 10.674 1.00 85.44 117 PHE A N 1
ATOM 900 C CA . PHE A 1 117 ? -20.391 15.237 9.925 1.00 85.44 117 PHE A CA 1
ATOM 901 C C . PHE A 1 117 ? -20.594 14.037 10.855 1.00 85.44 117 PHE A C 1
ATOM 903 O O . PHE A 1 117 ? -19.806 13.830 11.779 1.00 85.44 117 PHE A O 1
ATOM 910 N N . TYR A 1 118 ? -21.650 13.261 10.628 1.00 89.25 118 TYR A N 1
ATOM 911 C CA . TYR A 1 118 ? -21.982 12.088 11.435 1.00 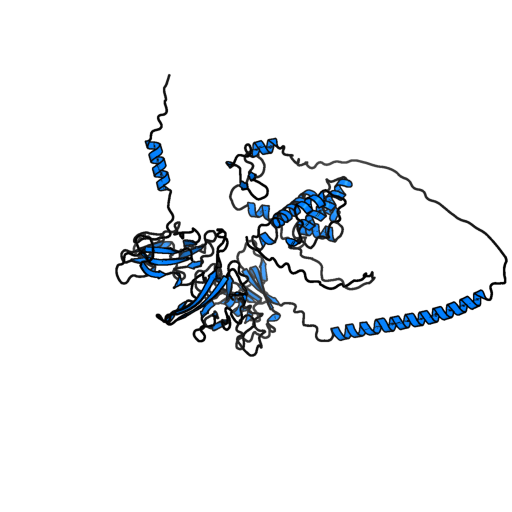89.25 118 TYR A CA 1
ATOM 912 C C . TYR A 1 118 ? -21.234 10.850 10.924 1.00 89.25 118 TYR A C 1
ATOM 914 O O . TYR A 1 118 ? -21.260 10.554 9.732 1.00 89.25 118 TYR A O 1
ATOM 922 N N . LEU A 1 119 ? -20.581 10.130 11.838 1.00 89.56 119 LEU A N 1
ATOM 923 C CA . LEU A 1 119 ? -20.082 8.767 11.610 1.00 89.56 119 LEU A CA 1
ATOM 924 C C . LEU A 1 119 ? -21.150 7.737 11.993 1.00 89.56 119 LEU A C 1
ATOM 926 O O . LEU A 1 119 ? -21.286 6.710 11.337 1.00 89.56 119 LEU A O 1
ATOM 930 N N . TYR A 1 120 ? -21.931 8.056 13.026 1.00 92.88 120 TYR A N 1
ATOM 931 C CA . TYR A 1 120 ? -23.141 7.351 13.427 1.00 92.88 120 TYR A CA 1
ATOM 932 C C . TYR A 1 120 ? -24.144 8.369 13.984 1.00 92.88 120 TYR A C 1
ATOM 934 O O . TYR A 1 120 ? -23.772 9.228 14.786 1.00 92.88 120 TYR A O 1
ATOM 942 N N . GLU A 1 121 ? -25.404 8.273 13.569 1.00 93.44 121 GLU A N 1
ATOM 943 C CA . GLU A 1 121 ? -26.517 9.078 14.081 1.00 93.44 121 GLU A CA 1
ATOM 944 C C . GLU A 1 121 ? -27.473 8.146 14.836 1.00 93.44 121 GLU A C 1
ATOM 946 O O . GLU A 1 121 ? -27.854 7.096 14.319 1.00 93.44 121 GLU A O 1
ATOM 951 N N . ALA A 1 122 ? -27.789 8.479 16.088 1.00 89.56 122 ALA A N 1
ATOM 952 C CA . ALA A 1 122 ? -28.567 7.616 16.972 1.00 89.56 122 ALA A CA 1
ATOM 953 C C . ALA A 1 122 ? -30.075 7.883 16.833 1.00 89.56 122 ALA A C 1
ATOM 955 O O . ALA A 1 122 ? -30.524 9.012 17.033 1.00 89.56 122 ALA A O 1
ATOM 956 N N . GLU A 1 123 ? -30.856 6.839 16.535 1.00 87.50 123 GLU A N 1
ATOM 957 C CA . GLU A 1 123 ? -32.322 6.926 16.400 1.00 87.50 123 GLU A CA 1
ATOM 958 C C . GLU A 1 123 ? -33.028 7.227 17.738 1.00 87.50 123 GLU A C 1
ATOM 960 O O . GLU A 1 123 ? -34.014 7.962 17.769 1.00 87.50 123 GLU A O 1
ATOM 965 N N . GLU A 1 124 ? -32.495 6.712 18.852 1.00 85.50 124 GLU A N 1
ATOM 966 C CA . GLU A 1 124 ? -32.966 6.974 20.217 1.00 85.50 124 GLU A CA 1
ATOM 967 C C . GLU A 1 124 ? -31.798 7.396 21.133 1.00 85.50 124 GLU A C 1
ATOM 969 O O . GLU A 1 124 ? -30.668 6.952 20.911 1.00 85.50 124 GLU A O 1
ATOM 974 N N . PRO A 1 125 ? -32.027 8.213 22.185 1.00 86.00 125 PRO A N 1
ATOM 975 C CA . PRO A 1 125 ? -30.971 8.624 23.110 1.00 86.00 125 PRO A CA 1
ATOM 976 C C . PRO A 1 125 ? -30.353 7.452 23.891 1.00 86.00 125 PRO A 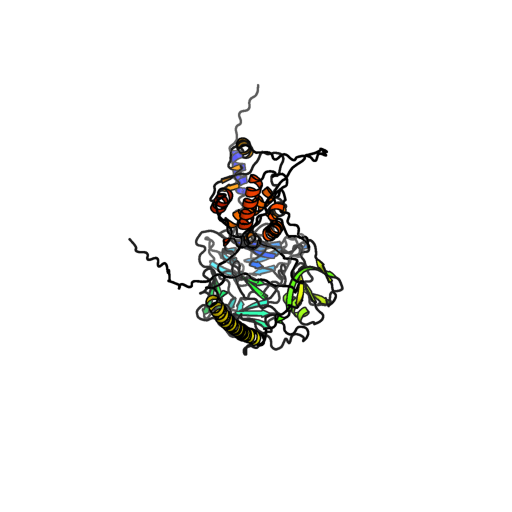C 1
ATOM 978 O O . PRO A 1 125 ? -30.999 6.858 24.757 1.00 86.00 125 PRO A O 1
ATOM 981 N N . MET A 1 126 ? -29.075 7.158 23.641 1.00 84.81 126 MET A N 1
ATOM 982 C CA . MET A 1 126 ? -28.318 6.114 24.342 1.00 84.81 126 MET A CA 1
ATOM 983 C C . MET A 1 126 ? -27.110 6.680 25.099 1.00 84.81 126 MET A C 1
ATOM 985 O O . MET A 1 126 ? -26.471 7.640 24.668 1.00 84.81 126 MET A O 1
ATOM 989 N N . ASN A 1 127 ? -26.754 6.038 26.218 1.00 88.25 127 ASN A N 1
ATOM 990 C CA . ASN A 1 127 ? -25.459 6.237 26.870 1.00 88.25 127 ASN A CA 1
ATOM 991 C C . ASN A 1 127 ? -24.414 5.361 26.166 1.00 88.25 127 ASN A C 1
ATOM 993 O O . ASN A 1 127 ? -24.309 4.161 26.440 1.00 88.25 127 ASN A O 1
ATOM 997 N N . SER A 1 128 ? -23.700 5.958 25.215 1.00 92.44 128 SER A N 1
ATOM 998 C CA . SER A 1 128 ? -22.699 5.294 24.380 1.00 92.44 128 SER A CA 1
ATOM 999 C C . SER A 1 128 ? -21.313 5.905 24.563 1.00 92.44 128 SER A C 1
ATOM 1001 O O . SER A 1 128 ? -21.169 7.127 24.585 1.00 92.44 128 SER A O 1
ATOM 1003 N N . SER A 1 129 ? -20.295 5.053 24.560 1.00 94.25 129 SER A N 1
ATOM 1004 C CA . SER A 1 129 ? -18.883 5.434 24.463 1.00 94.25 129 SER A CA 1
ATOM 1005 C C . SER A 1 129 ? -18.265 4.757 23.240 1.00 94.25 129 SER A C 1
ATOM 1007 O O . SER A 1 129 ? -18.790 3.756 22.747 1.00 94.25 129 SER A O 1
ATOM 1009 N N . ALA A 1 130 ? -17.148 5.281 22.744 1.00 95.12 130 ALA A N 1
ATOM 1010 C CA . ALA A 1 130 ? -16.377 4.648 21.678 1.00 95.12 130 ALA A CA 1
ATOM 1011 C C . ALA A 1 130 ? -15.000 4.206 22.185 1.00 95.12 130 ALA A C 1
ATOM 1013 O O . ALA A 1 130 ? -14.401 4.911 22.989 1.00 95.12 130 ALA A O 1
ATOM 1014 N N . ILE A 1 131 ? -14.501 3.059 21.724 1.00 94.81 131 ILE A N 1
ATOM 1015 C CA . ILE A 1 131 ? -13.239 2.447 22.171 1.00 94.81 131 ILE A CA 1
ATOM 1016 C C . ILE A 1 131 ? -12.358 2.057 20.979 1.00 94.81 131 ILE A C 1
ATOM 1018 O O . ILE A 1 131 ? -12.859 1.530 19.982 1.00 94.81 131 ILE A O 1
ATOM 1022 N N . LEU A 1 132 ? -11.051 2.321 21.070 1.00 95.81 132 LEU A N 1
ATOM 1023 C CA . LEU A 1 132 ? -10.042 1.917 20.087 1.00 95.81 132 LEU A CA 1
ATOM 1024 C C . LEU A 1 132 ? -9.348 0.617 20.524 1.00 95.81 132 LEU A C 1
ATOM 1026 O O . LEU A 1 132 ? -8.522 0.619 21.433 1.00 95.81 132 LEU A O 1
ATOM 1030 N N . LEU A 1 133 ? -9.650 -0.489 19.845 1.00 93.25 133 LEU A N 1
ATOM 1031 C CA . LEU A 1 133 ? -9.045 -1.794 20.127 1.00 93.25 133 LEU A CA 1
ATOM 1032 C C . LEU A 1 133 ? -7.661 -1.952 19.472 1.00 93.25 133 LEU A C 1
ATOM 1034 O O . LEU A 1 133 ? -7.382 -1.366 18.426 1.00 93.25 133 LEU A O 1
ATOM 1038 N N . ASP A 1 134 ? -6.819 -2.831 20.025 1.00 90.31 134 ASP A N 1
ATOM 1039 C CA . ASP A 1 134 ? -5.438 -3.082 19.559 1.00 90.31 134 ASP A CA 1
ATOM 1040 C C . ASP A 1 134 ? -5.317 -3.730 18.168 1.00 90.31 134 ASP A C 1
ATOM 1042 O O . ASP A 1 134 ? -4.223 -3.834 17.617 1.00 90.31 134 ASP A O 1
ATOM 1046 N N . ASN A 1 135 ? -6.430 -4.155 17.563 1.00 90.25 135 ASN A N 1
ATOM 1047 C CA . ASN A 1 135 ? -6.474 -4.551 16.151 1.00 90.25 135 ASN A CA 1
ATOM 1048 C C . ASN A 1 135 ? -6.751 -3.370 15.197 1.00 90.25 135 ASN A C 1
ATOM 1050 O O . ASN A 1 135 ? -6.735 -3.560 13.983 1.00 90.25 135 ASN A O 1
ATOM 1054 N N . GLY A 1 136 ? -7.007 -2.169 15.724 1.00 93.19 136 GLY A N 1
ATOM 1055 C CA . GLY A 1 136 ? -7.351 -0.966 14.963 1.00 93.19 136 GLY A CA 1
ATOM 1056 C C . GLY A 1 136 ? -8.849 -0.789 14.713 1.00 93.19 136 GLY A C 1
ATOM 1057 O O . GLY A 1 136 ? -9.236 0.115 13.972 1.00 93.19 136 GLY A O 1
ATOM 1058 N N . ASN A 1 137 ? -9.705 -1.628 15.306 1.00 95.56 137 ASN A N 1
ATOM 1059 C CA . ASN A 1 137 ? -11.148 -1.441 15.229 1.00 95.56 137 ASN A CA 1
ATOM 1060 C C . ASN A 1 137 ? -11.591 -0.386 16.250 1.00 95.56 137 ASN A C 1
ATOM 1062 O O . ASN A 1 137 ? -11.378 -0.544 17.453 1.00 95.56 137 ASN A O 1
ATOM 1066 N N . PHE A 1 138 ? -12.213 0.686 15.767 1.00 96.62 138 PHE A N 1
ATOM 1067 C CA . PHE A 1 138 ? -12.800 1.734 16.594 1.00 96.62 138 PHE A CA 1
ATOM 1068 C C . PHE A 1 138 ? -14.304 1.497 16.662 1.00 96.62 138 PHE A C 1
ATOM 1070 O O . PHE A 1 138 ? -14.986 1.579 15.640 1.00 96.62 138 PHE A O 1
ATOM 1077 N N . ILE A 1 139 ? -14.807 1.151 17.845 1.00 95.94 139 ILE A N 1
ATOM 1078 C CA . ILE A 1 139 ? -16.177 0.668 18.041 1.00 95.94 139 ILE A CA 1
ATOM 1079 C C . ILE A 1 139 ? -16.951 1.658 18.902 1.00 95.94 139 ILE A C 1
ATOM 1081 O O . ILE A 1 139 ? -16.521 1.964 20.008 1.00 95.94 139 ILE A O 1
ATOM 1085 N N . LEU A 1 140 ? -18.115 2.103 18.428 1.00 96.19 140 LEU A N 1
ATOM 1086 C CA . LEU A 1 140 ? -19.116 2.809 19.227 1.00 96.19 140 LEU A CA 1
ATOM 1087 C C . LEU A 1 140 ? -20.095 1.791 19.819 1.00 96.19 140 LEU A C 1
ATOM 1089 O O . LEU A 1 140 ? -20.633 0.941 19.099 1.00 96.19 140 LEU A O 1
ATOM 1093 N N . GLY A 1 141 ? -20.379 1.899 21.113 1.00 93.44 141 GLY A N 1
ATOM 1094 C CA . GLY A 1 141 ? -21.330 1.014 21.768 1.00 93.44 141 GLY A CA 1
ATOM 1095 C C . GLY A 1 141 ? -21.746 1.454 23.164 1.00 93.44 141 GLY A C 1
ATOM 1096 O O . GLY A 1 141 ? -21.225 2.411 23.734 1.00 93.44 141 GLY A O 1
ATOM 1097 N N . VAL A 1 142 ? -22.683 0.709 23.742 1.00 90.81 142 VAL A N 1
ATOM 1098 C CA . VAL A 1 142 ? -22.919 0.745 25.188 1.00 90.81 142 VAL A CA 1
ATOM 1099 C C . VAL A 1 142 ? -21.827 -0.105 25.834 1.00 90.81 142 VAL A C 1
ATOM 1101 O O . VAL A 1 142 ? -21.711 -1.295 25.524 1.00 90.81 142 VAL A O 1
ATOM 1104 N N . LEU A 1 143 ? -21.028 0.489 26.720 1.00 86.25 143 LEU A N 1
ATOM 1105 C CA . LEU A 1 143 ? -20.013 -0.230 27.494 1.00 86.25 143 LEU A CA 1
ATOM 1106 C C . LEU A 1 143 ? -20.570 -0.668 28.856 1.00 86.25 143 LEU A C 1
ATOM 1108 O O . LEU A 1 143 ? -21.444 -0.021 29.437 1.00 86.25 143 LEU A O 1
ATOM 1112 N N . ASN A 1 144 ? -20.055 -1.780 29.366 1.00 83.81 144 ASN A N 1
ATOM 1113 C CA . ASN A 1 144 ? -20.218 -2.203 30.752 1.00 83.81 144 ASN A CA 1
ATOM 1114 C C . ASN A 1 144 ? -19.268 -1.406 31.677 1.00 83.81 144 ASN A C 1
ATOM 1116 O O . ASN A 1 144 ? -18.305 -0.805 31.199 1.00 83.81 144 ASN A O 1
ATOM 1120 N N . PRO A 1 145 ? -19.475 -1.427 33.011 1.00 79.12 145 PRO A N 1
ATOM 1121 C CA . PRO A 1 145 ? -18.591 -0.749 33.970 1.00 79.12 145 PRO A CA 1
ATOM 1122 C C . PRO A 1 145 ? -17.138 -1.259 34.005 1.00 79.12 145 PRO A C 1
ATOM 1124 O O . PRO A 1 145 ? -16.290 -0.613 34.611 1.00 79.12 145 PRO A O 1
ATOM 1127 N N . ASP A 1 146 ? -16.856 -2.408 33.387 1.00 78.12 146 ASP A N 1
ATOM 1128 C CA . ASP A 1 146 ? -15.519 -2.995 33.219 1.00 78.12 146 ASP A CA 1
ATOM 1129 C C . ASP A 1 146 ? -14.857 -2.632 31.871 1.00 78.12 146 ASP A C 1
ATOM 1131 O O . ASP A 1 146 ? -13.789 -3.147 31.551 1.00 78.12 146 ASP A O 1
ATOM 1135 N N . GLY A 1 147 ? -15.492 -1.769 31.068 1.00 74.50 147 GLY A N 1
ATOM 1136 C CA . GLY A 1 147 ? -15.038 -1.376 29.730 1.00 74.50 147 GLY A CA 1
ATOM 1137 C C . GLY A 1 147 ? -15.436 -2.341 28.606 1.00 74.50 147 GLY A C 1
ATOM 1138 O O . GLY A 1 147 ? -15.277 -2.000 27.435 1.00 74.50 147 GLY A O 1
ATOM 1139 N N . SER A 1 148 ? -15.996 -3.518 28.912 1.00 82.69 148 SER A N 1
ATOM 1140 C CA . SER A 1 148 ? -16.404 -4.481 27.882 1.00 82.69 148 SER A CA 1
ATOM 1141 C C . SER A 1 148 ? -17.621 -3.998 27.081 1.00 82.69 148 SER A C 1
ATOM 1143 O O . SER A 1 148 ? -18.522 -3.336 27.600 1.00 82.69 148 SER A O 1
ATOM 1145 N N . ILE A 1 149 ? -17.672 -4.333 25.789 1.00 86.88 149 ILE A N 1
ATOM 1146 C CA . ILE A 1 149 ? -18.751 -3.899 24.892 1.00 86.88 149 ILE A CA 1
ATOM 1147 C C . ILE A 1 149 ? -20.013 -4.723 25.180 1.00 86.88 149 ILE A C 1
ATOM 1149 O O . ILE A 1 149 ? -20.081 -5.910 24.865 1.00 86.88 149 ILE A O 1
ATOM 1153 N N . LYS A 1 150 ? -21.032 -4.078 25.757 1.00 89.00 150 LYS A N 1
ATOM 1154 C CA . LYS A 1 150 ? -22.343 -4.677 26.051 1.00 89.00 150 LYS A CA 1
ATOM 1155 C C . LYS A 1 150 ? -23.219 -4.768 24.802 1.00 89.00 150 LYS A C 1
ATOM 1157 O O . LYS A 1 150 ? -23.926 -5.752 24.604 1.00 89.00 150 LYS A O 1
ATOM 1162 N N . GLN A 1 151 ? -23.189 -3.718 23.985 1.00 91.56 151 GLN A N 1
ATOM 1163 C CA . GLN A 1 151 ? -23.921 -3.614 22.726 1.00 91.56 151 GLN A CA 1
ATOM 1164 C C . GLN A 1 151 ? -23.104 -2.764 21.756 1.00 91.56 151 GLN A C 1
ATOM 1166 O O . GLN A 1 151 ? -22.884 -1.582 22.008 1.00 91.56 151 GLN A O 1
ATOM 1171 N N . GLN A 1 152 ? -22.677 -3.358 20.645 1.00 93.31 152 GLN A N 1
ATOM 1172 C CA . GLN A 1 152 ? -22.085 -2.629 19.526 1.00 93.31 152 GLN A CA 1
ATOM 1173 C C . GLN A 1 152 ? -23.185 -1.893 18.749 1.00 93.31 152 GLN A C 1
ATOM 1175 O O . GLN A 1 152 ? -24.227 -2.478 18.457 1.00 93.31 152 GLN A O 1
ATOM 1180 N N . LEU A 1 153 ? -22.934 -0.628 18.409 1.00 93.25 153 LEU A N 1
ATOM 1181 C CA . LEU A 1 153 ? -23.806 0.208 17.576 1.00 93.25 153 LEU A CA 1
ATOM 1182 C C . LEU A 1 153 ? -23.175 0.466 16.200 1.00 93.25 153 LEU A C 1
ATOM 1184 O O . LEU A 1 153 ? -23.853 0.387 15.181 1.00 93.25 153 LEU A O 1
ATOM 1188 N N . TRP A 1 154 ? -21.862 0.716 16.162 1.00 94.44 154 TRP A N 1
ATOM 1189 C CA . TRP A 1 154 ? -21.103 1.003 14.941 1.00 94.44 154 TRP A CA 1
ATOM 1190 C C . TRP A 1 154 ? -19.628 0.600 15.105 1.00 94.44 154 TRP A C 1
ATOM 1192 O O . TRP A 1 154 ? -19.127 0.579 16.229 1.00 94.44 154 TRP A O 1
ATOM 1202 N N . GLN A 1 155 ? -18.918 0.289 14.014 1.00 95.19 155 GLN A N 1
ATOM 1203 C CA . GLN A 1 155 ? -17.480 -0.020 14.043 1.00 95.19 155 GLN A CA 1
ATOM 1204 C C . GLN A 1 155 ? -16.740 0.431 12.771 1.00 95.19 155 GLN A C 1
ATOM 1206 O O . GLN A 1 155 ? -17.276 0.325 11.667 1.00 95.19 155 GLN A O 1
ATOM 1211 N N . SER A 1 156 ? -15.474 0.849 12.894 1.00 96.25 156 SER A N 1
ATOM 1212 C CA . SER A 1 156 ? -14.649 1.252 11.741 1.00 96.25 156 SER A CA 1
ATOM 1213 C C . SER A 1 156 ? -14.387 0.107 10.757 1.00 96.25 156 SER A C 1
ATOM 1215 O O . SER A 1 156 ? -14.276 0.347 9.555 1.00 96.25 156 SER A O 1
ATOM 1217 N N . PHE A 1 157 ? -14.350 -1.144 11.232 1.00 95.62 157 PHE A N 1
ATOM 1218 C CA . PHE A 1 157 ? -14.116 -2.326 10.393 1.00 95.62 157 PHE A CA 1
ATOM 1219 C C . PHE A 1 157 ? -15.232 -2.619 9.372 1.00 95.62 157 PHE A C 1
ATOM 1221 O O . PHE A 1 157 ? -14.963 -3.297 8.379 1.00 95.62 157 PHE A O 1
ATOM 1228 N N . ASP A 1 158 ? -16.445 -2.085 9.558 1.00 93.94 158 ASP A N 1
ATOM 1229 C CA . ASP A 1 158 ? -17.517 -2.157 8.551 1.00 93.94 158 ASP A CA 1
ATOM 1230 C C . ASP A 1 158 ? -17.398 -1.058 7.474 1.00 93.94 158 ASP A C 1
ATOM 1232 O O . ASP A 1 158 ? -18.061 -1.132 6.439 1.00 93.94 158 ASP A O 1
ATOM 1236 N N . HIS A 1 159 ? -16.500 -0.084 7.667 1.00 92.88 159 HIS A N 1
ATOM 1237 C CA . HIS A 1 159 ? -16.243 1.038 6.757 1.00 92.88 159 HIS A CA 1
ATOM 1238 C C . HIS A 1 159 ? -14.764 1.095 6.307 1.00 92.88 159 HIS A C 1
ATOM 1240 O O . HIS A 1 159 ? -14.075 2.078 6.592 1.00 92.88 159 HIS A O 1
ATOM 1246 N N . PRO A 1 160 ? -14.238 0.056 5.627 1.00 93.75 160 PRO A N 1
ATOM 1247 C CA . PRO A 1 160 ? -12.850 0.009 5.154 1.00 93.75 160 PRO A CA 1
ATOM 1248 C C . PRO A 1 160 ? -12.487 1.143 4.177 1.00 93.75 160 PRO A C 1
ATOM 1250 O O . PRO A 1 160 ? -13.315 1.580 3.379 1.00 93.75 160 PRO A O 1
ATOM 1253 N N . THR A 1 161 ? -11.216 1.566 4.193 1.00 93.38 161 THR A N 1
ATOM 1254 C CA . THR A 1 161 ? -10.642 2.522 3.225 1.00 93.38 161 THR A CA 1
ATOM 1255 C C . THR A 1 161 ? -9.813 1.798 2.155 1.00 93.38 161 THR A C 1
ATOM 1257 O O . THR A 1 161 ? -10.323 0.929 1.459 1.00 93.38 161 THR A O 1
ATOM 1260 N N . ASP A 1 162 ? -8.536 2.138 2.014 1.00 94.19 162 ASP A N 1
ATOM 1261 C CA . ASP A 1 162 ? -7.530 1.553 1.124 1.00 94.19 162 ASP A CA 1
ATOM 1262 C C . ASP A 1 162 ? -6.775 0.368 1.743 1.00 94.19 162 ASP A C 1
ATOM 1264 O O . ASP A 1 162 ? -5.998 -0.298 1.059 1.00 94.19 162 ASP A O 1
ATOM 1268 N N . THR A 1 163 ? -6.971 0.135 3.041 1.00 95.00 163 THR A N 1
ATOM 1269 C CA . THR A 1 163 ? -6.128 -0.719 3.874 1.00 95.00 163 THR A CA 1
ATOM 1270 C C . THR A 1 163 ? -6.976 -1.767 4.602 1.00 95.00 163 THR A C 1
ATOM 1272 O O . THR A 1 163 ? -8.058 -1.472 5.107 1.00 95.00 163 THR A O 1
ATOM 1275 N N . LEU A 1 164 ? -6.474 -3.001 4.651 1.00 94.62 164 LEU A N 1
ATOM 1276 C CA . LEU A 1 164 ? -7.032 -4.144 5.364 1.00 94.62 164 LEU A CA 1
ATOM 1277 C C . LEU A 1 164 ? -6.078 -4.525 6.507 1.00 94.62 164 LEU A C 1
ATOM 1279 O O . LEU A 1 164 ? -4.901 -4.789 6.261 1.00 94.62 164 LEU A O 1
ATOM 1283 N N . LEU A 1 165 ? -6.596 -4.547 7.734 1.00 93.88 165 LEU A N 1
ATOM 1284 C CA . LEU A 1 165 ? -5.910 -4.965 8.962 1.00 93.88 165 LEU A CA 1
ATOM 1285 C C . LEU A 1 165 ? -6.287 -6.414 9.343 1.00 93.88 165 LEU A C 1
ATOM 1287 O O . LEU A 1 165 ? -7.278 -6.945 8.827 1.00 93.88 165 LEU A O 1
ATOM 1291 N N . PRO A 1 166 ? -5.552 -7.077 10.259 1.00 90.44 166 PRO A N 1
ATOM 1292 C CA . PRO A 1 166 ? -5.875 -8.430 10.693 1.00 90.44 166 PRO A CA 1
ATOM 1293 C C . PRO A 1 166 ? -7.279 -8.488 11.304 1.00 90.44 166 PRO A C 1
ATOM 1295 O O . PRO A 1 166 ? -7.666 -7.651 12.118 1.00 90.44 166 PRO A O 1
ATOM 1298 N N . GLY A 1 167 ? -8.060 -9.489 10.904 1.00 89.69 167 GLY A N 1
ATOM 1299 C CA . GLY A 1 167 ? -9.457 -9.637 11.321 1.00 89.69 167 GLY A CA 1
ATOM 1300 C C . GLY A 1 167 ? -10.484 -8.789 10.553 1.00 89.69 167 GLY A C 1
ATOM 1301 O O . GLY A 1 167 ? -11.664 -9.138 10.613 1.00 89.69 167 GLY A O 1
ATOM 1302 N N . MET A 1 168 ? -10.084 -7.765 9.783 1.00 95.31 168 MET A N 1
ATOM 1303 C CA . MET A 1 168 ? -10.996 -7.081 8.851 1.00 95.31 168 MET A CA 1
ATOM 1304 C C . MET A 1 168 ? -11.477 -8.031 7.743 1.00 95.31 168 MET A C 1
ATOM 1306 O O . MET A 1 168 ? -10.800 -8.999 7.390 1.00 95.31 168 MET A O 1
ATOM 1310 N N . LYS A 1 169 ? -12.653 -7.745 7.176 1.00 96.12 169 LYS A N 1
ATOM 1311 C CA . LYS A 1 169 ? -13.346 -8.608 6.209 1.00 96.12 169 LYS A CA 1
ATOM 1312 C C . LYS A 1 169 ? -13.237 -8.060 4.781 1.00 96.12 169 LYS A C 1
ATOM 1314 O O . LYS A 1 169 ? -13.322 -6.857 4.569 1.00 96.12 169 LYS A O 1
ATOM 1319 N N . ILE A 1 170 ? -13.136 -8.955 3.797 1.00 97.38 170 ILE A N 1
ATOM 1320 C CA . ILE A 1 170 ? -13.450 -8.701 2.380 1.00 97.38 170 ILE A CA 1
ATOM 1321 C C . ILE A 1 170 ? -14.494 -9.735 1.958 1.00 97.38 170 ILE A C 1
ATOM 1323 O O . ILE A 1 170 ? -14.208 -10.933 1.964 1.00 97.38 170 ILE A O 1
ATOM 1327 N N . GLY A 1 171 ? -15.717 -9.322 1.630 1.00 96.62 171 GLY A N 1
ATOM 1328 C CA . GLY A 1 171 ? -16.822 -10.270 1.480 1.00 96.62 171 GLY A CA 1
ATOM 1329 C C . GLY A 1 171 ? -18.207 -9.647 1.411 1.00 96.62 171 GLY A C 1
ATOM 1330 O O . GLY A 1 171 ? -18.356 -8.484 1.052 1.00 96.62 171 GLY A O 1
ATOM 1331 N N . ILE A 1 172 ? -19.213 -10.442 1.769 1.00 95.06 172 ILE A N 1
ATOM 1332 C CA . ILE A 1 172 ? -20.640 -10.124 1.675 1.00 95.06 172 ILE A CA 1
ATOM 1333 C C . ILE A 1 172 ? -21.308 -10.371 3.034 1.00 95.06 172 ILE A C 1
ATOM 1335 O O . ILE A 1 172 ? -21.153 -11.446 3.622 1.00 95.06 172 ILE A O 1
ATOM 1339 N N . ASN A 1 173 ? -22.070 -9.387 3.506 1.00 93.69 173 ASN A N 1
ATOM 1340 C CA . ASN A 1 173 ? -22.992 -9.500 4.630 1.00 93.69 173 ASN A CA 1
ATOM 1341 C C . ASN A 1 173 ? -24.378 -9.878 4.085 1.00 93.69 173 ASN A C 1
ATOM 1343 O O . ASN A 1 173 ? -25.048 -9.063 3.449 1.00 93.69 173 ASN A O 1
ATOM 1347 N N . HIS A 1 174 ? -24.821 -11.112 4.326 1.00 92.25 174 HIS A N 1
ATOM 1348 C CA . HIS A 1 174 ? -26.079 -11.631 3.776 1.00 92.25 174 HIS A CA 1
ATOM 1349 C C . HIS A 1 174 ? -27.318 -11.058 4.477 1.00 92.25 174 HIS A C 1
ATOM 1351 O O . HIS A 1 174 ? -28.407 -11.126 3.916 1.00 92.25 174 HIS A O 1
ATOM 1357 N N . LYS A 1 175 ? -27.170 -10.454 5.669 1.00 90.19 175 LYS A N 1
ATOM 1358 C CA . LYS A 1 175 ? -28.278 -9.775 6.368 1.00 90.19 175 LYS A CA 1
ATOM 1359 C C . LYS A 1 175 ? -28.615 -8.415 5.764 1.00 90.19 175 LYS A C 1
ATOM 1361 O O . LYS A 1 175 ? -29.784 -8.049 5.721 1.00 90.19 175 LYS A O 1
ATOM 1366 N N . THR A 1 176 ? -27.601 -7.656 5.350 1.00 89.62 176 THR A N 1
ATOM 1367 C CA . THR A 1 176 ? -27.764 -6.275 4.855 1.00 89.62 176 THR A CA 1
ATOM 1368 C C . THR A 1 176 ? -27.616 -6.154 3.338 1.00 89.62 176 THR A C 1
ATOM 1370 O O . THR A 1 176 ? -27.932 -5.109 2.775 1.00 89.62 176 THR A O 1
ATOM 1373 N N . GLY A 1 177 ? -27.090 -7.185 2.668 1.00 88.31 177 GLY A N 1
ATOM 1374 C CA . GLY A 1 177 ? -26.681 -7.133 1.261 1.00 88.31 177 GLY A CA 1
ATOM 1375 C C . GLY A 1 177 ? -25.403 -6.317 1.012 1.00 88.31 177 GLY A C 1
ATOM 1376 O O . GLY A 1 177 ? -24.995 -6.158 -0.137 1.00 88.31 177 GLY A O 1
ATOM 1377 N N . SER A 1 178 ? -24.767 -5.787 2.062 1.00 90.44 178 SER A N 1
ATOM 1378 C CA . SER A 1 178 ? -23.567 -4.949 1.961 1.00 90.44 178 SER A CA 1
ATOM 1379 C C . SER A 1 178 ? -22.319 -5.776 1.649 1.00 90.44 178 SER A C 1
ATOM 1381 O O . SER A 1 178 ? -22.182 -6.912 2.105 1.00 90.44 178 SER A O 1
ATOM 1383 N N . THR A 1 179 ? -21.363 -5.186 0.930 1.00 94.31 179 THR A N 1
ATOM 1384 C CA . THR A 1 179 ? -20.058 -5.803 0.652 1.00 94.31 179 THR A CA 1
ATOM 1385 C C . THR A 1 179 ? -18.933 -5.087 1.388 1.00 94.31 179 THR A C 1
ATOM 1387 O O . THR A 1 179 ? -18.784 -3.876 1.236 1.00 94.31 179 THR A O 1
ATOM 1390 N N . TRP A 1 180 ? -18.091 -5.830 2.106 1.00 96.62 180 TRP A N 1
ATOM 1391 C CA . TRP A 1 180 ? -16.819 -5.309 2.609 1.00 96.62 180 TRP A CA 1
ATOM 1392 C C . TRP A 1 180 ? -15.763 -5.376 1.497 1.00 96.62 180 TRP A C 1
ATOM 1394 O O . TRP A 1 180 ? -15.496 -6.452 0.953 1.00 96.62 180 TRP A O 1
ATOM 1404 N N . SER A 1 181 ? -15.160 -4.237 1.157 1.00 97.00 181 SER A N 1
ATOM 1405 C CA . SER A 1 181 ? -14.162 -4.103 0.087 1.00 97.00 181 SER A CA 1
ATOM 1406 C C . SER A 1 181 ? -13.266 -2.890 0.330 1.00 97.00 181 SER A C 1
ATOM 1408 O O . SER A 1 181 ? -13.799 -1.817 0.608 1.00 97.00 181 SER A O 1
ATOM 1410 N N . ILE A 1 182 ? -11.945 -3.018 0.161 1.00 96.81 182 ILE A N 1
ATOM 1411 C CA . ILE A 1 182 ? -11.032 -1.859 0.208 1.00 96.81 182 ILE A CA 1
ATOM 1412 C C . ILE A 1 182 ? -10.947 -1.184 -1.166 1.00 96.81 182 ILE A C 1
ATOM 1414 O O . ILE A 1 182 ? -10.928 -1.858 -2.196 1.00 96.81 182 ILE A O 1
ATOM 1418 N N . THR A 1 183 ? -10.877 0.145 -1.194 1.00 95.50 183 THR A N 1
ATOM 1419 C CA . THR A 1 183 ? -10.733 0.967 -2.407 1.00 95.50 183 THR A CA 1
ATOM 1420 C C . THR A 1 183 ? -9.524 1.877 -2.263 1.00 95.50 183 THR A C 1
ATOM 1422 O O . THR A 1 183 ? -9.379 2.541 -1.241 1.00 95.50 183 THR A O 1
ATOM 1425 N N . SER A 1 184 ? -8.658 1.911 -3.278 1.00 94.81 184 SER A N 1
ATOM 1426 C CA . SER A 1 184 ? -7.391 2.641 -3.226 1.00 94.81 184 SER A CA 1
ATOM 1427 C C . SER A 1 184 ? -7.591 4.128 -2.934 1.00 94.81 184 SER A C 1
ATOM 1429 O O . SER A 1 184 ? -8.617 4.715 -3.282 1.00 94.81 184 SER A O 1
ATOM 1431 N N . GLN A 1 185 ? -6.556 4.778 -2.407 1.00 91.50 185 GLN A N 1
ATOM 1432 C CA . GLN A 1 185 ? -6.424 6.232 -2.530 1.00 91.50 185 GLN A CA 1
ATOM 1433 C C . GLN A 1 185 ? -6.276 6.630 -4.013 1.00 91.50 185 GLN A C 1
ATOM 1435 O O . GLN A 1 185 ? -5.969 5.792 -4.871 1.00 91.50 185 GLN A O 1
ATOM 1440 N N . ARG A 1 186 ? -6.525 7.901 -4.345 1.00 88.81 186 ARG A N 1
ATOM 1441 C CA . ARG A 1 186 ? -6.453 8.407 -5.731 1.00 88.81 186 ARG A CA 1
ATOM 1442 C C . ARG A 1 186 ? -5.046 8.808 -6.175 1.00 88.81 186 ARG A C 1
ATOM 1444 O O . ARG A 1 186 ? -4.731 8.733 -7.359 1.00 88.81 186 ARG A O 1
ATOM 1451 N N . GLY A 1 187 ? -4.218 9.217 -5.224 1.00 86.88 187 GLY A N 1
ATOM 1452 C CA . GLY A 1 187 ? -2.820 9.602 -5.392 1.00 86.88 187 GLY A CA 1
ATOM 1453 C C . GLY A 1 187 ? -2.091 9.448 -4.058 1.00 86.88 187 GLY A C 1
ATOM 1454 O O . GLY A 1 187 ? -2.741 9.234 -3.036 1.00 86.88 187 GLY A O 1
ATOM 1455 N N . ASP A 1 188 ? -0.762 9.527 -4.064 1.00 81.69 188 ASP A N 1
ATOM 1456 C CA . ASP A 1 188 ? 0.093 9.132 -2.928 1.00 81.69 188 ASP A CA 1
ATOM 1457 C C . ASP A 1 188 ? -0.146 9.918 -1.625 1.00 81.69 188 ASP A C 1
ATOM 1459 O O . ASP A 1 188 ? 0.251 9.459 -0.555 1.00 81.69 188 ASP A O 1
ATOM 1463 N N . TYR A 1 189 ? -0.794 11.087 -1.702 1.00 79.00 189 TYR A N 1
ATOM 1464 C CA . TYR A 1 189 ? -1.144 11.917 -0.542 1.00 79.00 189 TYR A CA 1
ATOM 1465 C C . TYR A 1 189 ? -2.613 12.376 -0.550 1.00 79.00 189 TYR A C 1
ATOM 1467 O O . TYR A 1 189 ? -2.940 13.380 0.082 1.00 79.00 189 TYR A O 1
ATOM 1475 N N . SER A 1 190 ? -3.497 11.687 -1.284 1.00 80.88 190 SER A N 1
ATOM 1476 C CA . SER A 1 190 ? -4.894 12.105 -1.456 1.00 80.88 190 SER A CA 1
ATOM 1477 C C . SER A 1 190 ? -5.872 11.153 -0.771 1.00 80.88 190 SER A C 1
ATOM 1479 O O . SER A 1 190 ? -6.022 10.003 -1.175 1.00 80.88 190 SER A O 1
ATOM 1481 N N . VAL A 1 191 ? -6.613 11.671 0.214 1.00 82.50 191 VAL A N 1
ATOM 1482 C CA . VAL A 1 191 ? -7.631 10.920 0.980 1.00 82.50 191 VAL A CA 1
ATOM 1483 C C . VAL A 1 191 ? -8.810 10.422 0.139 1.00 82.50 191 VAL A C 1
ATOM 1485 O O . VAL A 1 191 ? -9.571 9.572 0.594 1.00 82.50 191 VAL A O 1
ATOM 1488 N N . LEU A 1 192 ? -9.002 10.972 -1.063 1.00 85.81 192 LEU A N 1
ATOM 1489 C CA . LEU A 1 192 ? -10.130 10.646 -1.930 1.00 85.81 192 LEU A CA 1
ATOM 1490 C C . LEU A 1 192 ? -9.981 9.246 -2.532 1.00 85.81 192 LEU A C 1
ATOM 1492 O O . LEU A 1 192 ? -8.890 8.841 -2.936 1.00 85.81 192 LEU A O 1
ATOM 1496 N N . SER A 1 193 ? -11.103 8.541 -2.684 1.00 89.44 193 SER A N 1
ATOM 1497 C CA . SER A 1 193 ? -11.140 7.236 -3.351 1.00 89.44 193 SER A CA 1
ATOM 1498 C C . SER A 1 193 ? -10.634 7.324 -4.798 1.00 89.44 193 SER A C 1
ATOM 1500 O O . SER A 1 193 ? -10.995 8.241 -5.551 1.00 89.44 193 SER A O 1
ATOM 1502 N N . GLY A 1 194 ? -9.785 6.368 -5.169 1.00 90.94 194 GLY A N 1
ATOM 1503 C CA . GLY A 1 194 ? -9.189 6.190 -6.488 1.00 90.94 194 GLY A CA 1
ATOM 1504 C C . GLY A 1 194 ? -10.008 5.289 -7.411 1.00 90.94 194 GLY A C 1
ATOM 1505 O O . GLY A 1 194 ? -11.226 5.181 -7.289 1.00 90.94 194 GLY A O 1
ATOM 1506 N N . SER A 1 195 ? -9.331 4.666 -8.376 1.00 92.56 195 SER A N 1
ATOM 1507 C CA . SER A 1 195 ? -9.953 3.872 -9.443 1.00 92.56 195 SER A CA 1
ATOM 1508 C C . SER A 1 195 ? -9.946 2.357 -9.204 1.00 92.56 195 SER A C 1
ATOM 1510 O O . SER A 1 195 ? -10.551 1.636 -10.006 1.00 92.56 195 SER A O 1
ATOM 1512 N N . PHE A 1 196 ? -9.303 1.868 -8.135 1.00 95.19 196 PHE A N 1
ATOM 1513 C CA . PHE A 1 196 ? -9.140 0.440 -7.845 1.00 95.19 196 PHE A CA 1
ATOM 1514 C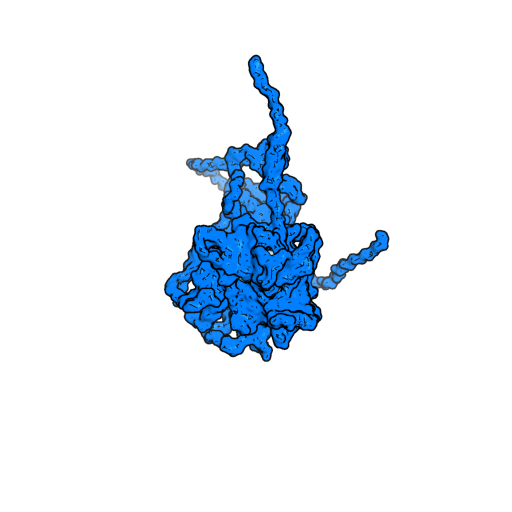 C . PHE A 1 196 ? -9.881 -0.013 -6.583 1.00 95.19 196 PHE A C 1
ATOM 1516 O O . PHE A 1 196 ? -9.774 0.633 -5.545 1.00 95.19 196 PHE A O 1
ATOM 1523 N N . THR A 1 197 ? -10.552 -1.168 -6.642 1.00 97.12 197 THR A N 1
ATOM 1524 C CA . THR A 1 197 ? -11.257 -1.784 -5.500 1.00 97.12 197 THR A CA 1
ATOM 1525 C C . THR A 1 197 ? -10.959 -3.282 -5.414 1.00 97.12 197 THR A C 1
ATOM 1527 O O . THR A 1 197 ? -11.182 -3.998 -6.389 1.00 97.12 197 THR A O 1
ATOM 1530 N N . LEU A 1 198 ? -10.503 -3.771 -4.255 1.00 97.31 198 LEU A N 1
ATOM 1531 C CA . LEU A 1 198 ? -10.360 -5.198 -3.940 1.00 97.31 198 LEU A CA 1
ATOM 1532 C C . LEU A 1 198 ? -11.645 -5.688 -3.267 1.00 97.31 198 LEU A C 1
ATOM 1534 O O . LEU A 1 198 ? -12.038 -5.184 -2.215 1.00 97.31 198 LEU A O 1
ATOM 1538 N N . THR A 1 199 ? -12.284 -6.692 -3.860 1.00 97.00 199 THR A N 1
ATOM 1539 C CA . THR A 1 199 ? -13.563 -7.239 -3.394 1.00 97.00 199 THR A CA 1
ATOM 1540 C C . THR A 1 199 ? -13.659 -8.750 -3.628 1.00 97.00 199 THR A C 1
ATOM 1542 O O . THR A 1 199 ? -12.862 -9.340 -4.360 1.00 97.00 199 THR A O 1
ATOM 1545 N N . MET A 1 200 ? -14.649 -9.392 -3.011 1.00 96.25 200 MET A N 1
ATOM 1546 C CA . MET A 1 200 ? -15.029 -10.773 -3.309 1.00 96.25 200 MET A CA 1
ATOM 1547 C C . MET A 1 200 ? -15.847 -10.825 -4.608 1.00 96.25 200 MET A C 1
ATOM 1549 O O . MET A 1 200 ? -16.696 -9.969 -4.845 1.00 96.25 200 MET A O 1
ATOM 1553 N N . ASN A 1 201 ? -15.641 -11.843 -5.447 1.00 94.62 201 ASN A N 1
ATOM 1554 C CA . ASN A 1 201 ? -16.491 -12.069 -6.616 1.00 94.62 201 ASN A CA 1
ATOM 1555 C C . ASN A 1 201 ? -17.907 -12.496 -6.162 1.00 94.62 201 ASN A C 1
ATOM 1557 O O . ASN A 1 201 ? -18.044 -13.591 -5.608 1.00 94.62 201 ASN A O 1
ATOM 1561 N N . PRO A 1 202 ? -18.974 -11.714 -6.428 1.00 88.31 202 PRO A N 1
ATOM 1562 C CA . PRO A 1 202 ? -20.329 -12.070 -5.999 1.00 88.31 202 PRO A CA 1
ATOM 1563 C C . PRO A 1 202 ? -20.859 -13.337 -6.688 1.00 88.31 202 PRO A C 1
ATOM 1565 O O . PRO A 1 202 ? -21.662 -14.060 -6.109 1.00 88.31 202 PRO A O 1
ATOM 1568 N N . ASN A 1 203 ? -20.367 -13.654 -7.892 1.00 89.69 203 ASN A N 1
ATOM 1569 C CA . ASN A 1 203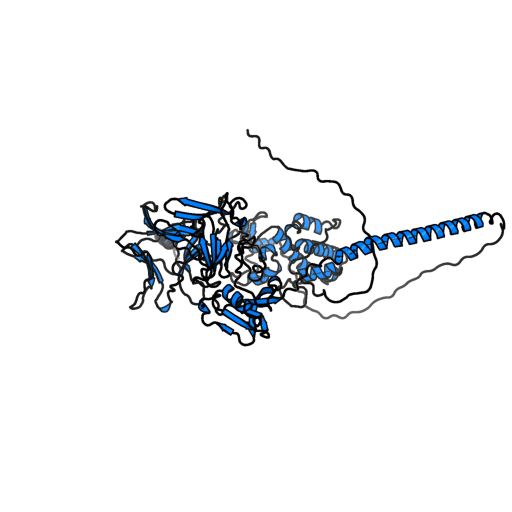 ? -20.751 -14.855 -8.639 1.00 89.69 203 ASN A CA 1
ATOM 1570 C C . ASN A 1 203 ? -19.925 -16.099 -8.252 1.00 89.69 203 ASN A C 1
ATOM 1572 O O . ASN A 1 203 ? -20.243 -17.206 -8.682 1.00 89.69 203 ASN A O 1
ATOM 1576 N N . ASN A 1 204 ? -18.842 -15.934 -7.484 1.00 92.25 204 ASN A N 1
ATOM 1577 C CA . ASN A 1 204 ? -17.977 -17.018 -7.017 1.00 92.25 204 ASN A CA 1
ATOM 1578 C C . ASN A 1 204 ? -17.281 -16.598 -5.716 1.00 92.25 204 ASN A C 1
ATOM 1580 O O . ASN A 1 204 ? -16.148 -16.120 -5.729 1.00 92.25 204 ASN A O 1
ATOM 1584 N N . THR A 1 205 ? -17.929 -16.812 -4.571 1.00 92.62 205 THR A N 1
ATOM 1585 C CA . THR A 1 205 ? -17.417 -16.365 -3.260 1.00 92.62 205 THR A CA 1
ATOM 1586 C C . THR A 1 205 ? -16.141 -17.086 -2.792 1.00 92.62 205 THR A C 1
ATOM 1588 O O . THR A 1 205 ? -15.685 -16.866 -1.673 1.00 92.62 205 THR A O 1
ATOM 1591 N N . ASN A 1 206 ? -15.538 -17.938 -3.628 1.00 93.88 206 ASN A N 1
ATOM 1592 C CA . ASN A 1 206 ? -14.201 -18.505 -3.442 1.00 93.88 206 ASN A CA 1
ATOM 1593 C C . ASN A 1 206 ? -13.098 -17.673 -4.128 1.00 93.88 206 ASN A C 1
ATOM 1595 O O . ASN A 1 206 ? -11.976 -18.147 -4.236 1.00 93.88 206 ASN A O 1
ATOM 1599 N N . GLN A 1 207 ? -13.389 -16.476 -4.637 1.00 94.25 207 GLN A N 1
ATOM 1600 C CA . GLN A 1 207 ? -12.470 -15.707 -5.480 1.00 94.25 207 GLN A CA 1
ATOM 1601 C C . GLN A 1 207 ? -12.431 -14.234 -5.060 1.00 94.25 207 GLN A C 1
ATOM 1603 O O . GLN A 1 207 ? -13.476 -13.617 -4.845 1.00 94.25 207 GLN A O 1
ATOM 1608 N N . LEU A 1 208 ? -11.227 -13.663 -4.991 1.00 94.94 208 LEU A N 1
ATOM 1609 C CA . LEU A 1 208 ? -10.996 -12.225 -4.875 1.00 94.94 208 LEU A CA 1
ATOM 1610 C C . LEU A 1 208 ? -10.737 -11.614 -6.261 1.00 94.94 208 LEU A C 1
ATOM 1612 O O . LEU A 1 208 ? -10.174 -12.253 -7.160 1.00 94.94 208 LEU A O 1
ATOM 1616 N N . LEU A 1 209 ? -11.159 -10.362 -6.421 1.00 95.56 209 LEU A N 1
ATOM 1617 C CA . LEU A 1 209 ? -10.995 -9.542 -7.617 1.00 95.56 209 LEU A CA 1
ATOM 1618 C C . LEU A 1 209 ? -10.433 -8.179 -7.217 1.00 95.56 209 LEU A C 1
ATOM 1620 O O . LEU A 1 209 ? -10.958 -7.562 -6.291 1.00 95.56 209 LEU A O 1
ATOM 1624 N N . ILE A 1 210 ? -9.461 -7.663 -7.969 1.00 96.19 210 ILE A N 1
ATOM 1625 C CA . ILE A 1 210 ? -9.240 -6.214 -8.040 1.00 96.19 210 ILE A CA 1
ATOM 1626 C C . ILE A 1 210 ? -9.972 -5.719 -9.286 1.00 96.19 210 ILE A C 1
ATOM 1628 O O . ILE A 1 210 ? -9.790 -6.243 -10.391 1.00 96.19 210 ILE A O 1
ATOM 1632 N N . LEU A 1 211 ? -10.825 -4.718 -9.100 1.00 94.69 211 LEU A N 1
ATOM 1633 C CA . LEU A 1 211 ? -11.564 -4.034 -10.152 1.00 94.69 211 LEU A CA 1
ATOM 1634 C C . LEU A 1 211 ? -10.890 -2.693 -10.440 1.00 94.69 211 LEU A C 1
ATOM 1636 O O . LEU A 1 211 ? -10.651 -1.932 -9.510 1.00 94.69 211 LEU A O 1
ATOM 1640 N N . HIS A 1 212 ? -10.655 -2.372 -11.712 1.00 92.25 212 HIS A N 1
ATOM 1641 C CA . HIS A 1 212 ? -10.298 -1.026 -12.162 1.00 92.25 212 HIS A CA 1
ATOM 1642 C C . HIS A 1 212 ? -11.516 -0.379 -12.831 1.00 92.25 212 HIS A C 1
ATOM 1644 O O . HIS A 1 212 ? -11.989 -0.857 -13.870 1.00 92.25 212 HIS A O 1
ATOM 1650 N N . ARG A 1 213 ? -12.042 0.694 -12.227 1.00 90.12 213 ARG A N 1
ATOM 1651 C CA . ARG A 1 213 ? -13.280 1.390 -12.638 1.00 90.12 213 ARG A CA 1
ATOM 1652 C C . ARG A 1 213 ? -14.451 0.422 -12.871 1.00 90.12 213 ARG A C 1
ATOM 1654 O O . ARG A 1 213 ? -15.102 0.448 -13.912 1.00 90.12 213 ARG A O 1
ATOM 1661 N N . GLY A 1 214 ? -14.663 -0.487 -11.916 1.00 90.88 214 GLY A N 1
ATOM 1662 C CA . GLY A 1 214 ? -15.730 -1.498 -11.934 1.00 90.88 214 GLY A CA 1
ATOM 1663 C C . GLY A 1 214 ? -15.498 -2.705 -12.855 1.00 90.88 214 GLY A C 1
ATOM 1664 O O . GLY A 1 214 ? -16.235 -3.682 -12.767 1.00 90.88 214 GLY A O 1
ATOM 1665 N N . ALA A 1 215 ? -14.471 -2.694 -13.709 1.00 89.88 215 ALA A N 1
ATOM 1666 C CA . ALA A 1 215 ? -14.134 -3.828 -14.566 1.00 89.88 215 ALA A CA 1
ATOM 1667 C C . ALA A 1 215 ? -12.967 -4.636 -13.982 1.00 89.88 215 ALA A C 1
ATOM 1669 O O . ALA A 1 215 ? -12.000 -4.051 -13.502 1.00 89.88 215 ALA A O 1
ATOM 1670 N N . ILE A 1 216 ? -13.015 -5.968 -14.077 1.00 90.31 216 ILE A N 1
ATOM 1671 C CA . ILE A 1 216 ? -11.962 -6.841 -13.530 1.00 90.31 216 ILE A CA 1
ATOM 1672 C C . ILE A 1 216 ? -10.594 -6.486 -14.139 1.00 90.31 216 ILE A C 1
ATOM 1674 O O . ILE A 1 216 ? -10.475 -6.295 -15.355 1.00 90.31 216 ILE A O 1
ATOM 1678 N N . PHE A 1 217 ? -9.595 -6.368 -13.265 1.00 89.06 217 PHE A N 1
ATOM 1679 C CA . PHE A 1 217 ? -8.200 -6.027 -13.556 1.00 89.06 217 PHE A CA 1
ATOM 1680 C C . PHE A 1 217 ? -7.262 -7.166 -13.138 1.00 89.06 217 PHE A C 1
ATOM 1682 O O . PHE A 1 217 ? -6.429 -7.599 -13.931 1.00 89.06 217 PHE A O 1
ATOM 1689 N N . TRP A 1 218 ? -7.479 -7.721 -11.944 1.00 92.75 218 TRP A N 1
ATOM 1690 C CA . TRP A 1 218 ? -6.776 -8.893 -11.418 1.00 92.75 218 TRP A CA 1
ATOM 1691 C C . TRP A 1 218 ? -7.755 -9.835 -10.712 1.00 92.75 218 TRP A C 1
ATOM 1693 O O . TRP A 1 218 ? -8.809 -9.405 -10.231 1.00 92.75 218 TRP A O 1
ATOM 1703 N N . THR A 1 219 ? -7.403 -11.113 -10.614 1.00 92.31 219 THR A N 1
ATOM 1704 C CA . THR A 1 219 ? -8.081 -12.078 -9.755 1.00 92.31 219 THR A CA 1
ATOM 1705 C C . THR A 1 219 ? -7.118 -13.063 -9.107 1.00 92.31 219 THR A C 1
ATOM 1707 O O . THR A 1 219 ? -6.203 -13.568 -9.745 1.00 92.31 219 THR A O 1
ATOM 1710 N N . SER A 1 220 ? -7.427 -13.449 -7.871 1.00 91.88 220 SER A N 1
ATOM 1711 C CA . SER A 1 220 ? -6.759 -14.536 -7.151 1.00 91.88 220 SER A CA 1
ATOM 1712 C C . SER A 1 220 ? -6.945 -15.923 -7.783 1.00 91.88 220 SER A C 1
ATOM 1714 O O . SER A 1 220 ? -6.345 -16.894 -7.329 1.00 91.88 220 SER A O 1
ATOM 1716 N N . GLY A 1 221 ? -7.875 -16.058 -8.735 1.00 91.25 221 GLY A N 1
ATOM 1717 C CA . GLY A 1 221 ? -8.450 -17.349 -9.110 1.00 91.25 221 GLY A CA 1
ATOM 1718 C C . GLY A 1 221 ? -9.173 -18.009 -7.926 1.00 91.25 221 GLY A C 1
ATOM 1719 O O . GLY A 1 221 ? -9.572 -17.328 -6.975 1.00 91.25 221 GLY A O 1
ATOM 1720 N N . ASN A 1 222 ? -9.396 -19.322 -7.983 1.00 92.75 222 ASN A N 1
ATOM 1721 C CA . ASN A 1 222 ? -10.192 -20.022 -6.972 1.00 92.75 222 ASN A CA 1
ATOM 1722 C C . ASN A 1 222 ? -9.408 -20.307 -5.683 1.00 92.75 222 ASN A C 1
ATOM 1724 O O . ASN A 1 222 ? -8.281 -20.797 -5.723 1.00 92.75 222 ASN A O 1
ATOM 1728 N N . TRP A 1 223 ? -10.063 -20.100 -4.542 1.00 91.75 223 TRP A N 1
ATOM 1729 C CA . TRP A 1 223 ? -9.626 -20.569 -3.231 1.00 91.75 223 TRP A CA 1
ATOM 1730 C C . TRP A 1 223 ? -9.880 -22.071 -3.080 1.00 91.75 223 TRP A C 1
ATOM 1732 O O . TRP A 1 223 ? -11.024 -22.522 -3.195 1.00 91.75 223 TRP A O 1
ATOM 1742 N N . ARG A 1 224 ? -8.825 -22.844 -2.809 1.00 89.06 224 ARG A N 1
ATOM 1743 C CA . ARG A 1 224 ? -8.867 -24.290 -2.534 1.00 89.06 224 ARG A CA 1
ATOM 1744 C C . ARG A 1 224 ? -7.791 -24.645 -1.515 1.00 89.06 224 ARG A C 1
ATOM 1746 O O . ARG A 1 224 ? -6.677 -24.149 -1.615 1.00 89.06 224 ARG A O 1
ATOM 1753 N N . ASP A 1 225 ? -8.124 -25.489 -0.542 1.00 83.44 225 ASP A N 1
ATOM 1754 C CA . ASP A 1 225 ? -7.163 -26.118 0.380 1.00 83.44 225 ASP A CA 1
ATOM 1755 C C . ASP A 1 225 ? -6.159 -25.145 1.043 1.00 83.44 225 ASP A C 1
ATOM 1757 O O . ASP A 1 225 ? -4.977 -25.448 1.195 1.00 83.44 225 ASP A O 1
ATOM 1761 N N . GLY A 1 226 ? -6.633 -23.949 1.423 1.00 83.12 226 GLY A N 1
ATOM 1762 C CA . GLY A 1 226 ? -5.823 -22.894 2.052 1.00 83.12 226 GLY A CA 1
ATOM 1763 C C . GLY A 1 226 ? -5.081 -21.963 1.082 1.00 83.12 226 GLY A C 1
ATOM 1764 O O . GLY A 1 226 ? -4.258 -21.161 1.527 1.00 83.12 226 GLY A O 1
ATOM 1765 N N . ARG A 1 227 ? -5.325 -22.074 -0.232 1.00 86.25 227 ARG A N 1
ATOM 1766 C CA . ARG A 1 227 ? -4.565 -21.369 -1.274 1.00 86.25 227 ARG A CA 1
ATOM 1767 C C . ARG A 1 227 ? -5.426 -20.696 -2.331 1.00 86.25 227 ARG A C 1
ATOM 1769 O O . ARG A 1 227 ? -6.522 -21.163 -2.623 1.00 86.25 227 ARG A O 1
ATOM 1776 N N . PHE A 1 228 ? -4.881 -19.659 -2.958 1.00 89.62 228 PHE A N 1
ATOM 1777 C CA . PHE A 1 228 ? -5.418 -19.022 -4.160 1.00 89.62 228 PHE A CA 1
ATOM 1778 C C . PHE A 1 228 ? -4.688 -19.506 -5.424 1.00 89.62 228 PHE A C 1
ATOM 1780 O O . PHE A 1 228 ? -3.462 -19.496 -5.476 1.00 89.62 228 PHE A O 1
ATOM 1787 N N . GLU A 1 229 ? -5.450 -19.880 -6.456 1.00 88.81 229 GLU A N 1
ATOM 1788 C CA . GLU A 1 229 ? -4.972 -20.418 -7.746 1.00 88.81 229 GLU A CA 1
ATOM 1789 C C . GLU A 1 229 ? -3.926 -19.544 -8.475 1.00 88.81 229 GLU A C 1
ATOM 1791 O O . GLU A 1 229 ? -3.091 -20.096 -9.186 1.00 88.81 229 GLU A O 1
ATOM 1796 N N . PHE A 1 230 ? -3.945 -18.217 -8.283 1.00 87.06 230 PHE A N 1
ATOM 1797 C CA . PHE A 1 230 ? -3.003 -17.260 -8.893 1.00 87.06 230 PHE A CA 1
ATOM 1798 C C . PHE A 1 230 ? -2.268 -16.361 -7.874 1.00 87.06 230 PHE A C 1
ATOM 1800 O O . PHE A 1 230 ? -1.779 -15.294 -8.236 1.00 87.06 230 PHE A O 1
ATOM 1807 N N . SER A 1 231 ? -2.208 -16.741 -6.590 1.00 82.62 231 SER A N 1
ATOM 1808 C CA . SER A 1 231 ? -1.321 -16.078 -5.617 1.00 82.62 231 SER A CA 1
ATOM 1809 C C . SER A 1 231 ? -1.003 -16.994 -4.435 1.00 82.62 231 SER A C 1
ATOM 1811 O O . SER A 1 231 ? -1.718 -17.049 -3.427 1.00 82.62 231 SER A O 1
ATOM 1813 N N . GLU A 1 232 ? 0.112 -17.714 -4.544 1.00 76.25 232 GLU A N 1
ATOM 1814 C CA . GLU A 1 232 ? 0.620 -18.523 -3.435 1.00 76.25 232 GLU A CA 1
ATOM 1815 C C . GLU A 1 232 ? 1.174 -17.655 -2.290 1.00 76.25 232 GLU A C 1
ATOM 1817 O O . GLU A 1 232 ? 1.183 -18.095 -1.143 1.00 76.25 232 GLU A O 1
ATOM 1822 N N . GLU A 1 233 ? 1.554 -16.401 -2.554 1.00 75.31 233 GLU A N 1
ATOM 1823 C CA . GLU A 1 233 ? 1.997 -15.432 -1.543 1.00 75.31 233 GLU A CA 1
ATOM 1824 C C . GLU A 1 233 ? 0.901 -15.109 -0.521 1.00 75.31 233 GLU A C 1
ATOM 1826 O O . GLU A 1 233 ? 1.204 -14.954 0.661 1.00 75.31 233 GLU A O 1
ATOM 1831 N N . LEU A 1 234 ? -0.362 -15.035 -0.964 1.00 75.88 234 LEU A N 1
ATOM 1832 C CA . LEU A 1 234 ? -1.548 -14.834 -0.119 1.00 75.88 234 LEU A CA 1
ATOM 1833 C C . LEU A 1 234 ? -2.034 -16.129 0.564 1.00 75.88 234 LEU A C 1
ATOM 1835 O O . LEU A 1 234 ? -3.044 -16.113 1.266 1.00 75.88 234 LEU A O 1
ATOM 1839 N N . SER A 1 235 ? -1.366 -17.263 0.340 1.00 69.38 235 SER A N 1
ATOM 1840 C CA . SER A 1 235 ? -1.866 -18.593 0.705 1.00 69.38 235 SER A CA 1
ATOM 1841 C C . SER A 1 235 ? -1.278 -19.110 2.023 1.00 69.38 235 SER A C 1
ATOM 1843 O O . SER A 1 235 ? -0.070 -19.062 2.252 1.00 69.38 235 SER A O 1
ATOM 1845 N N . SER A 1 236 ? -2.123 -19.685 2.885 1.00 61.28 236 SER A N 1
ATOM 1846 C CA . SER A 1 236 ? -1.832 -19.957 4.306 1.00 61.28 236 SER A CA 1
ATOM 1847 C C . SER A 1 236 ? -0.878 -21.132 4.585 1.00 61.28 236 SER A C 1
ATOM 1849 O O . SER A 1 236 ? -0.895 -21.684 5.684 1.00 61.28 236 SER A O 1
ATOM 1851 N N . ILE A 1 237 ? -0.129 -21.589 3.581 1.00 52.62 237 ILE A N 1
ATOM 1852 C CA . ILE A 1 237 ? 0.731 -22.785 3.641 1.00 52.62 237 ILE A CA 1
ATOM 1853 C C . ILE A 1 237 ? 2.205 -22.441 3.385 1.00 52.62 237 ILE A C 1
ATOM 1855 O O . ILE A 1 237 ? 3.080 -23.118 3.920 1.00 52.62 237 ILE A O 1
ATOM 1859 N N . ASN A 1 238 ? 2.487 -21.374 2.629 1.00 49.12 238 ASN A N 1
ATOM 1860 C CA . ASN A 1 238 ? 3.857 -20.957 2.310 1.00 49.12 238 ASN A CA 1
ATOM 1861 C C . ASN A 1 238 ? 4.356 -19.815 3.218 1.00 49.12 238 ASN A C 1
ATOM 1863 O O . ASN A 1 238 ? 5.563 -19.651 3.375 1.00 49.12 238 ASN A O 1
ATOM 1867 N N . ASN A 1 239 ? 3.449 -19.037 3.823 1.00 52.03 239 ASN A N 1
ATOM 1868 C CA . ASN A 1 239 ? 3.774 -17.904 4.691 1.00 52.03 239 ASN A CA 1
ATOM 1869 C C . ASN A 1 239 ? 3.435 -18.236 6.156 1.00 52.03 239 ASN A C 1
ATOM 1871 O O . ASN A 1 239 ? 2.289 -18.558 6.469 1.00 52.03 239 ASN A O 1
ATOM 1875 N N . GLN A 1 240 ? 4.428 -18.173 7.052 1.00 54.47 240 GLN A N 1
ATOM 1876 C CA . GLN A 1 240 ? 4.215 -18.413 8.486 1.00 54.47 240 GLN A CA 1
ATOM 1877 C C . GLN A 1 240 ? 3.695 -17.176 9.227 1.00 54.47 240 GLN A C 1
ATOM 1879 O O . GLN A 1 240 ? 3.034 -17.336 10.249 1.00 54.47 240 GLN A O 1
ATOM 1884 N N . GLU A 1 241 ? 3.947 -15.965 8.729 1.00 63.50 241 GLU A N 1
ATOM 1885 C CA . GLU A 1 241 ? 3.604 -14.715 9.419 1.00 63.50 241 GLU A CA 1
ATOM 1886 C C . GLU A 1 241 ? 2.170 -14.259 9.135 1.00 63.50 241 GLU A C 1
ATOM 1888 O O . GLU A 1 241 ? 1.507 -13.757 10.042 1.00 63.50 241 GLU A O 1
ATOM 1893 N N . PHE A 1 242 ? 1.663 -14.484 7.916 1.00 73.94 242 PHE A N 1
ATOM 1894 C CA . PHE A 1 242 ? 0.336 -14.044 7.474 1.00 73.94 242 PHE A CA 1
ATOM 1895 C C . PHE A 1 242 ? -0.467 -15.191 6.845 1.00 73.94 242 PHE A C 1
ATOM 1897 O O . PHE A 1 242 ? -0.070 -15.763 5.832 1.00 73.94 242 PHE A O 1
ATOM 1904 N N . ALA A 1 243 ? -1.642 -15.488 7.405 1.00 76.75 243 ALA A N 1
ATOM 1905 C CA . ALA A 1 243 ? -2.516 -16.561 6.935 1.00 76.75 243 ALA A CA 1
ATOM 1906 C C . ALA A 1 243 ? -3.918 -16.040 6.586 1.00 76.75 243 ALA A C 1
ATOM 1908 O O . ALA A 1 243 ? -4.690 -15.682 7.481 1.00 76.75 243 ALA A O 1
ATOM 1909 N N . PHE A 1 244 ? -4.273 -16.050 5.296 1.00 87.00 244 PHE A N 1
ATOM 1910 C CA . PHE A 1 244 ? -5.658 -15.852 4.858 1.00 87.00 244 PHE A CA 1
ATOM 1911 C C . PHE A 1 244 ? -6.550 -17.030 5.247 1.00 87.00 244 PHE A C 1
ATOM 1913 O O . PHE A 1 244 ? -6.120 -18.184 5.284 1.00 87.00 244 PHE A O 1
ATOM 1920 N N . ARG A 1 245 ? -7.825 -16.736 5.505 1.00 89.00 245 ARG A N 1
ATOM 1921 C CA . ARG A 1 245 ? -8.880 -17.719 5.757 1.00 89.00 245 ARG A CA 1
ATOM 1922 C C . ARG A 1 245 ? -10.163 -17.274 5.064 1.00 89.00 245 ARG A C 1
ATOM 1924 O O . ARG A 1 245 ? -10.457 -16.082 4.992 1.00 89.00 245 ARG A O 1
ATOM 1931 N N . ARG A 1 246 ? -10.942 -18.242 4.577 1.00 92.62 246 ARG A N 1
ATOM 1932 C CA . ARG A 1 246 ? -12.303 -18.026 4.070 1.00 92.62 246 ARG A CA 1
ATOM 1933 C C . ARG A 1 246 ? -13.311 -18.509 5.106 1.00 92.62 246 ARG A C 1
ATOM 1935 O O . ARG A 1 246 ? -13.229 -19.653 5.548 1.00 92.62 246 ARG A O 1
ATOM 1942 N N . PHE A 1 247 ? -14.284 -17.671 5.432 1.00 93.75 247 PHE A N 1
ATOM 1943 C CA . PHE A 1 247 ? -15.421 -17.994 6.287 1.00 93.75 247 PHE A CA 1
ATOM 1944 C C . PHE A 1 247 ? -16.731 -17.858 5.503 1.00 93.75 247 PHE A C 1
ATOM 1946 O O . PHE A 1 247 ? -16.839 -17.030 4.598 1.00 93.75 247 PHE A O 1
ATOM 1953 N N . SER A 1 248 ? -17.723 -18.693 5.814 1.00 94.56 248 SER A N 1
ATOM 1954 C CA . SER A 1 248 ? -19.016 -18.710 5.124 1.00 94.56 248 SER A CA 1
ATOM 1955 C C . SER A 1 248 ? -20.071 -19.375 6.008 1.00 94.56 248 SER A C 1
ATOM 1957 O O . SER A 1 248 ? -19.891 -20.519 6.421 1.00 94.56 248 SER A O 1
ATOM 1959 N N . ASN A 1 249 ? -21.149 -18.655 6.313 1.00 94.81 249 ASN A N 1
ATOM 1960 C CA . ASN A 1 249 ? -22.346 -19.160 6.986 1.00 94.81 249 ASN A CA 1
ATOM 1961 C C . ASN A 1 249 ? -23.602 -18.456 6.426 1.00 94.81 249 ASN A C 1
ATOM 1963 O O . ASN A 1 249 ? -23.520 -17.708 5.453 1.00 94.81 249 ASN A O 1
ATOM 1967 N N . GLU A 1 250 ? -24.761 -18.682 7.044 1.00 94.50 250 GLU A N 1
ATOM 1968 C CA . GLU A 1 250 ? -26.050 -18.084 6.650 1.00 94.50 250 GLU A CA 1
ATOM 1969 C C . GLU A 1 250 ? -26.077 -16.545 6.721 1.00 94.50 250 GLU A C 1
ATOM 1971 O O . GLU A 1 250 ? -26.844 -15.905 6.010 1.00 94.50 250 GLU A O 1
ATOM 1976 N N . ASN A 1 251 ? -25.240 -15.941 7.570 1.00 93.75 251 ASN A N 1
ATOM 1977 C CA . ASN A 1 251 ? -25.247 -14.506 7.857 1.00 93.75 251 ASN A CA 1
ATOM 1978 C C . ASN A 1 251 ? -24.227 -13.722 7.024 1.00 93.75 251 ASN A C 1
ATOM 1980 O O . ASN A 1 251 ? -24.438 -12.544 6.748 1.00 93.75 251 ASN A O 1
ATOM 1984 N N . GLU A 1 252 ? -23.103 -14.341 6.667 1.00 95.19 252 GLU A N 1
ATOM 1985 C CA . GLU A 1 252 ? -21.981 -13.670 6.014 1.00 95.19 252 GLU A CA 1
ATOM 1986 C C . GLU A 1 252 ? -21.049 -14.644 5.288 1.00 95.19 252 GLU A C 1
ATOM 1988 O O . GLU A 1 252 ? -20.986 -15.844 5.567 1.00 95.19 252 GLU A O 1
ATOM 1993 N N . THR A 1 253 ? -20.286 -14.138 4.323 1.00 96.19 253 THR A N 1
ATOM 1994 C CA . THR A 1 253 ? -19.227 -14.895 3.648 1.00 96.19 253 THR A CA 1
ATOM 1995 C C . THR A 1 253 ? -18.095 -13.958 3.264 1.00 96.19 253 THR A C 1
ATOM 1997 O O . THR A 1 253 ? -18.299 -13.020 2.499 1.00 96.19 253 THR A O 1
ATOM 2000 N N . PHE A 1 254 ? -16.903 -14.192 3.811 1.00 96.00 254 PHE A N 1
ATOM 2001 C CA . PHE A 1 254 ? -15.770 -13.278 3.694 1.00 96.00 254 PHE A CA 1
ATOM 2002 C C . PHE A 1 254 ? -14.422 -14.004 3.693 1.00 96.00 254 PHE A C 1
ATOM 2004 O O . PHE A 1 254 ? -14.287 -15.125 4.186 1.00 96.00 254 PHE A O 1
ATOM 2011 N N . PHE A 1 255 ? -13.412 -13.326 3.162 1.00 94.81 255 PHE A N 1
ATOM 2012 C CA . PHE A 1 255 ? -12.010 -13.573 3.460 1.00 94.81 255 PHE A CA 1
ATOM 2013 C C . PHE A 1 255 ? -11.546 -12.606 4.550 1.00 94.81 255 PHE A C 1
ATOM 2015 O O . PHE A 1 255 ? -11.929 -11.436 4.550 1.00 94.81 255 PHE A O 1
ATOM 2022 N N . ASN A 1 256 ? -10.706 -13.085 5.460 1.00 93.12 256 ASN A N 1
ATOM 2023 C CA . ASN A 1 256 ? -9.870 -12.249 6.318 1.00 93.12 256 ASN A CA 1
ATOM 2024 C C . ASN A 1 256 ? -8.462 -12.851 6.393 1.00 93.12 256 ASN A C 1
ATOM 2026 O O . ASN A 1 256 ? -8.217 -13.935 5.857 1.00 93.12 256 ASN A O 1
ATOM 2030 N N . TYR A 1 257 ? -7.538 -12.164 7.062 1.00 88.25 257 TYR A N 1
ATOM 2031 C CA . TYR A 1 257 ? -6.248 -12.741 7.428 1.00 88.25 257 TYR A CA 1
ATOM 2032 C C . TYR A 1 257 ? -5.963 -12.569 8.921 1.00 88.25 257 TYR A C 1
ATOM 2034 O O . TYR A 1 257 ? -6.479 -11.662 9.580 1.00 88.25 257 TYR A O 1
ATOM 2042 N N . SER A 1 258 ? -5.142 -13.474 9.442 1.00 82.19 258 SER A N 1
ATOM 2043 C CA . SER A 1 258 ? -4.606 -13.470 10.804 1.00 82.19 258 SER A CA 1
ATOM 2044 C C . SER A 1 258 ? -3.084 -13.516 10.753 1.00 82.19 258 SER A C 1
ATOM 2046 O O . SER A 1 258 ? -2.539 -14.214 9.894 1.00 82.19 258 SER A O 1
ATOM 2048 N N . THR A 1 259 ? -2.412 -12.848 11.688 1.00 77.12 259 THR A N 1
ATOM 2049 C CA . THR A 1 259 ? -0.965 -12.989 11.884 1.00 77.12 259 THR A CA 1
ATOM 2050 C C . THR A 1 259 ? -0.635 -14.059 12.923 1.00 77.12 259 THR A C 1
ATOM 2052 O O . THR A 1 259 ? -1.393 -14.273 13.872 1.00 77.12 259 THR A O 1
ATOM 2055 N N . SER A 1 260 ? 0.494 -14.746 12.750 1.00 63.19 260 SER A N 1
ATOM 2056 C CA . SER A 1 260 ? 0.947 -15.782 13.687 1.00 63.19 260 SER A CA 1
ATOM 2057 C C . SER A 1 260 ? 1.841 -15.188 14.775 1.00 63.19 260 SER A C 1
ATOM 2059 O O . SER A 1 260 ? 2.982 -14.848 14.500 1.00 63.19 260 SER A O 1
ATOM 2061 N N . ASN A 1 261 ? 1.334 -15.128 16.010 1.00 51.69 261 ASN A N 1
ATOM 2062 C CA . ASN A 1 261 ? 2.076 -14.924 17.264 1.00 51.69 261 ASN A CA 1
ATOM 2063 C C . ASN A 1 261 ? 3.202 -13.864 17.282 1.00 51.69 261 ASN A C 1
ATOM 2065 O O . ASN A 1 261 ? 4.344 -14.132 16.913 1.00 51.69 261 ASN A O 1
ATOM 2069 N N . LEU A 1 262 ? 2.935 -12.742 17.961 1.00 48.94 262 LEU A N 1
ATOM 2070 C CA . LEU A 1 262 ? 3.931 -11.786 18.481 1.00 48.94 262 LEU A CA 1
ATOM 2071 C C . LEU A 1 262 ? 4.767 -12.380 19.649 1.00 48.94 262 LEU A C 1
ATOM 2073 O O . LEU A 1 262 ? 4.954 -11.755 20.697 1.00 48.94 262 LEU A O 1
ATOM 2077 N N . ASN A 1 263 ? 5.274 -13.606 19.484 1.00 38.03 263 ASN A N 1
ATOM 2078 C CA . ASN A 1 263 ? 6.059 -14.354 20.470 1.00 38.03 263 ASN A CA 1
ATOM 2079 C C . ASN A 1 263 ? 7.492 -13.803 20.586 1.00 38.03 263 ASN A C 1
ATOM 2081 O O . ASN A 1 263 ? 8.440 -14.478 20.199 1.00 38.03 263 ASN A O 1
ATOM 2085 N N . ASN A 1 264 ? 7.622 -12.574 21.098 1.00 38.00 264 ASN A N 1
ATOM 2086 C CA . ASN A 1 264 ? 8.771 -12.053 21.863 1.00 38.00 264 ASN A CA 1
ATOM 2087 C C . ASN A 1 264 ? 8.572 -10.600 22.365 1.00 38.00 264 ASN A C 1
ATOM 2089 O O . ASN A 1 264 ? 9.524 -9.980 22.830 1.00 38.00 264 ASN A O 1
ATOM 2093 N N . GLY A 1 265 ? 7.356 -10.037 22.307 1.00 39.38 265 GLY A N 1
ATOM 2094 C CA . GLY A 1 265 ? 7.051 -8.739 22.934 1.00 39.38 265 GLY A CA 1
ATOM 2095 C C . GLY A 1 265 ? 7.623 -7.499 22.229 1.00 39.38 265 GLY A C 1
ATOM 2096 O O . GLY A 1 265 ? 7.527 -6.402 22.772 1.00 39.38 265 GLY A O 1
ATOM 2097 N N . VAL A 1 266 ? 8.186 -7.648 21.026 1.00 40.66 266 VAL A N 1
ATOM 2098 C CA . VAL A 1 266 ? 8.623 -6.525 20.184 1.00 40.66 266 VAL A CA 1
ATOM 2099 C C . VAL A 1 266 ? 7.501 -6.157 19.211 1.00 40.66 266 VAL A C 1
ATOM 2101 O O . VAL A 1 266 ? 7.047 -6.994 18.431 1.00 40.66 266 VAL A O 1
ATOM 2104 N N . ILE A 1 267 ? 7.065 -4.895 19.233 1.00 47.88 267 ILE A N 1
ATOM 2105 C CA . ILE A 1 267 ? 6.023 -4.347 18.345 1.00 47.88 267 ILE A CA 1
ATOM 2106 C C . ILE A 1 267 ? 6.651 -3.944 16.991 1.00 47.88 267 ILE A C 1
ATOM 2108 O O . ILE A 1 267 ? 6.570 -2.798 16.562 1.00 47.88 267 ILE A O 1
ATOM 2112 N N . GLU A 1 268 ? 7.356 -4.877 16.342 1.00 54.12 268 GLU A N 1
ATOM 2113 C CA . GLU A 1 268 ? 8.111 -4.617 15.097 1.00 54.12 268 GLU A CA 1
ATOM 2114 C C . GLU A 1 268 ? 7.302 -4.873 13.817 1.00 54.12 268 GLU A C 1
ATOM 2116 O O . GLU A 1 268 ? 7.590 -4.292 12.771 1.00 54.12 268 GLU A O 1
ATOM 2121 N N . ILE A 1 269 ? 6.264 -5.712 13.884 1.00 65.06 269 ILE A N 1
ATOM 2122 C CA . ILE A 1 269 ? 5.377 -5.970 12.745 1.00 65.06 269 ILE A CA 1
ATOM 2123 C C . ILE A 1 269 ? 4.165 -5.040 12.850 1.00 65.06 269 ILE A C 1
ATOM 2125 O O . ILE A 1 269 ? 3.388 -5.122 13.798 1.00 65.06 269 ILE A O 1
ATOM 2129 N N . GLN A 1 270 ? 3.982 -4.188 11.838 1.00 81.69 270 GLN A N 1
ATOM 2130 C CA . GLN A 1 270 ? 2.799 -3.341 11.632 1.00 81.69 270 GLN A CA 1
ATOM 2131 C C . GLN A 1 270 ? 1.929 -3.937 10.503 1.00 81.69 270 GLN A C 1
ATOM 2133 O O . GLN A 1 270 ? 2.022 -3.482 9.357 1.00 81.69 270 GLN A O 1
ATOM 2138 N N . PRO A 1 271 ? 1.151 -5.010 10.756 1.00 84.25 271 PRO A N 1
ATOM 2139 C CA . PRO A 1 271 ? 0.558 -5.838 9.706 1.00 84.25 271 PRO A CA 1
ATOM 2140 C C . PRO A 1 271 ? -0.617 -5.154 8.998 1.00 84.25 271 PRO A C 1
ATOM 2142 O O . PRO A 1 271 ? -1.745 -5.175 9.476 1.00 84.25 271 PRO A O 1
ATOM 2145 N N . ARG A 1 272 ? -0.385 -4.645 7.789 1.00 88.31 272 ARG A N 1
ATOM 2146 C CA . ARG A 1 272 ? -1.413 -4.063 6.911 1.00 88.31 272 ARG A CA 1
ATOM 2147 C C . ARG A 1 272 ? -1.235 -4.559 5.480 1.00 88.31 272 ARG A C 1
ATOM 2149 O O . ARG A 1 272 ? -0.100 -4.674 5.019 1.00 88.31 272 ARG A O 1
ATOM 2156 N N . LEU A 1 273 ? -2.345 -4.787 4.784 1.00 91.31 273 LEU A N 1
ATOM 2157 C CA . LEU A 1 273 ? -2.410 -4.928 3.327 1.00 91.31 273 LEU A CA 1
ATOM 2158 C C . LEU A 1 273 ? -3.066 -3.676 2.742 1.00 91.31 273 LEU A C 1
ATOM 2160 O O . LEU A 1 273 ? -4.181 -3.346 3.135 1.00 91.31 273 LEU A O 1
ATOM 2164 N N . ARG A 1 274 ? -2.414 -2.979 1.810 1.00 93.12 274 ARG A N 1
ATOM 2165 C CA . ARG A 1 274 ? -2.933 -1.752 1.185 1.00 93.12 274 ARG A CA 1
ATOM 2166 C C . ARG A 1 274 ? -3.067 -1.913 -0.323 1.00 93.12 274 ARG A C 1
ATOM 2168 O O . ARG A 1 274 ? -2.137 -2.367 -0.985 1.00 93.12 274 ARG A O 1
ATOM 2175 N N . LEU A 1 275 ? -4.209 -1.495 -0.860 1.00 94.81 275 LEU A N 1
ATOM 2176 C CA . LEU A 1 275 ? -4.439 -1.352 -2.294 1.00 94.81 275 LEU A CA 1
ATOM 2177 C C . LEU A 1 275 ? -4.014 0.059 -2.722 1.00 94.81 275 LEU A C 1
ATOM 2179 O O . LEU A 1 275 ? -4.647 1.046 -2.345 1.00 94.81 275 LEU A O 1
ATOM 2183 N N . VAL A 1 276 ? -2.922 0.167 -3.476 1.00 92.81 276 VAL A N 1
ATOM 2184 C CA . VAL A 1 276 ? -2.341 1.457 -3.891 1.00 92.81 276 VAL A CA 1
ATOM 2185 C C . VAL A 1 276 ? -2.921 1.966 -5.220 1.00 92.81 276 VAL A C 1
ATOM 2187 O O . VAL A 1 276 ? -3.644 1.264 -5.926 1.00 92.81 276 VAL A O 1
ATOM 2190 N N . ASN A 1 277 ? -2.670 3.243 -5.529 1.00 90.75 277 ASN A N 1
ATOM 2191 C CA . ASN A 1 277 ? -3.350 3.995 -6.596 1.00 90.75 277 ASN A CA 1
ATOM 2192 C C . ASN A 1 277 ? -2.996 3.564 -8.040 1.00 90.75 277 ASN A C 1
ATOM 2194 O O . ASN A 1 277 ? -3.681 3.972 -8.984 1.00 90.75 277 ASN A O 1
ATOM 2198 N N . ASP A 1 278 ? -1.973 2.724 -8.207 1.00 88.81 278 ASP A N 1
ATOM 2199 C CA . ASP A 1 278 ? -1.584 2.065 -9.458 1.00 88.81 278 ASP A CA 1
ATOM 2200 C C . ASP A 1 278 ? -2.170 0.643 -9.611 1.00 88.81 278 ASP A C 1
ATOM 2202 O O . ASP A 1 278 ? -1.970 -0.005 -10.638 1.00 88.81 278 ASP A O 1
ATOM 2206 N N . GLY A 1 279 ? -2.934 0.177 -8.615 1.00 90.00 279 GLY A N 1
ATOM 2207 C CA . GLY A 1 279 ? -3.663 -1.090 -8.635 1.00 90.00 279 GLY A CA 1
ATOM 2208 C C . GLY A 1 279 ? -2.944 -2.269 -7.987 1.00 90.00 279 GLY A C 1
ATOM 2209 O O . GLY A 1 279 ? -3.499 -3.369 -7.986 1.00 90.00 279 GLY A O 1
ATOM 2210 N N . LYS A 1 280 ? -1.744 -2.068 -7.429 1.00 91.50 280 LYS A N 1
ATOM 2211 C CA . LYS A 1 280 ? -1.023 -3.118 -6.697 1.00 91.50 280 LYS A CA 1
ATOM 2212 C C . LYS A 1 280 ? -1.616 -3.338 -5.306 1.00 91.50 280 LYS A C 1
ATOM 2214 O O . LYS A 1 280 ? -2.080 -2.395 -4.662 1.00 91.50 280 LYS A O 1
ATOM 2219 N N . LEU A 1 281 ? -1.547 -4.572 -4.814 1.00 91.69 281 LEU A N 1
ATOM 2220 C CA . LEU A 1 281 ? -1.802 -4.898 -3.410 1.00 91.69 281 LEU A CA 1
ATOM 2221 C C . LEU A 1 281 ? -0.454 -5.154 -2.727 1.00 91.69 281 LEU A C 1
ATOM 2223 O O . LEU A 1 281 ? 0.271 -6.062 -3.122 1.00 91.69 281 LEU A O 1
ATOM 2227 N N . VAL A 1 282 ? -0.117 -4.350 -1.719 1.00 89.25 282 VAL A N 1
ATOM 2228 C CA . VAL A 1 282 ? 1.174 -4.398 -1.009 1.00 89.25 282 VAL A CA 1
ATOM 2229 C C . VAL A 1 282 ? 0.969 -4.692 0.475 1.00 89.25 282 VAL A C 1
ATOM 2231 O O . VAL A 1 282 ? -0.017 -4.241 1.057 1.00 89.25 282 VAL A O 1
ATOM 2234 N N . GLY A 1 283 ? 1.888 -5.426 1.106 1.00 85.25 283 GLY A N 1
ATOM 2235 C CA . GLY A 1 283 ? 1.834 -5.727 2.540 1.00 85.25 283 GLY A CA 1
ATOM 2236 C C . GLY A 1 283 ? 3.062 -5.231 3.300 1.00 85.25 283 GLY A C 1
ATOM 2237 O O . GLY A 1 283 ? 4.177 -5.298 2.787 1.00 85.25 283 GLY A O 1
ATOM 2238 N N . SER A 1 284 ? 2.878 -4.756 4.537 1.00 76.31 284 SER A N 1
ATOM 2239 C CA . SER A 1 284 ? 4.014 -4.489 5.436 1.00 76.31 284 SER A CA 1
ATOM 2240 C C . SER A 1 284 ? 4.832 -5.767 5.631 1.00 76.31 284 SER A C 1
ATOM 2242 O O . SER A 1 284 ? 4.287 -6.770 6.084 1.00 76.31 284 SER A O 1
ATOM 2244 N N . ASN A 1 285 ? 6.128 -5.711 5.314 1.00 67.81 285 ASN A N 1
ATOM 2245 C CA . ASN A 1 285 ? 7.086 -6.823 5.399 1.00 67.81 285 ASN A CA 1
ATOM 2246 C C . ASN A 1 285 ? 6.703 -8.079 4.577 1.00 67.81 285 ASN A C 1
ATOM 2248 O O . ASN A 1 285 ? 7.262 -9.149 4.792 1.00 67.81 285 ASN A O 1
ATOM 2252 N N . TRP A 1 286 ? 5.792 -7.956 3.603 1.00 70.56 286 TRP A N 1
ATOM 2253 C CA . TRP A 1 286 ? 5.296 -9.068 2.783 1.00 70.56 286 TRP A CA 1
ATOM 2254 C C . TRP A 1 286 ? 5.718 -8.876 1.321 1.00 70.56 286 TRP A C 1
ATOM 2256 O O . TRP A 1 286 ? 5.257 -7.944 0.660 1.00 70.56 286 TRP A O 1
ATOM 2266 N N . ASP A 1 287 ? 6.566 -9.772 0.799 1.00 70.62 287 ASP A N 1
ATOM 2267 C CA . ASP A 1 287 ? 6.901 -9.842 -0.634 1.00 70.62 287 ASP A CA 1
ATOM 2268 C C . ASP A 1 287 ? 5.690 -10.360 -1.431 1.00 70.62 287 ASP A C 1
ATOM 2270 O O . ASP A 1 287 ? 5.526 -11.560 -1.658 1.00 70.62 287 ASP A O 1
ATOM 2274 N N . LEU A 1 288 ? 4.773 -9.448 -1.760 1.00 77.00 288 LEU A N 1
ATOM 2275 C CA . LEU A 1 288 ? 3.475 -9.747 -2.358 1.00 77.00 288 LEU A CA 1
ATOM 2276 C C . LEU A 1 288 ? 3.444 -9.355 -3.840 1.00 77.00 288 LEU A C 1
ATOM 2278 O O . LEU A 1 288 ? 3.436 -8.176 -4.186 1.00 77.00 288 LEU A O 1
ATOM 2282 N N . LYS A 1 289 ? 3.352 -10.355 -4.723 1.00 71.75 289 LYS A N 1
ATOM 2283 C CA . LYS A 1 289 ? 3.416 -10.189 -6.189 1.00 71.75 289 LYS A CA 1
ATOM 2284 C C . LYS A 1 289 ? 2.064 -9.907 -6.852 1.00 71.75 289 LYS A C 1
ATOM 2286 O O . LYS A 1 289 ? 1.809 -10.339 -7.971 1.00 71.75 289 LYS A O 1
ATOM 2291 N N . VAL A 1 290 ? 1.176 -9.187 -6.167 1.00 86.94 290 VAL A N 1
ATOM 2292 C CA . VAL A 1 290 ? -0.127 -8.787 -6.722 1.00 86.94 290 VAL A CA 1
ATOM 2293 C C . VAL A 1 290 ? 0.025 -7.421 -7.389 1.00 86.94 290 VAL A C 1
ATOM 2295 O O . VAL A 1 290 ? -0.381 -6.381 -6.869 1.00 86.94 290 VAL A O 1
ATOM 2298 N N . GLU A 1 291 ? 0.656 -7.443 -8.562 1.00 86.69 291 GLU A N 1
ATOM 2299 C CA . GLU A 1 291 ? 0.801 -6.304 -9.462 1.00 86.69 291 GLU A CA 1
ATOM 2300 C C . GLU A 1 291 ? 0.504 -6.698 -10.911 1.00 86.69 291 GLU A C 1
ATOM 2302 O O . GLU A 1 291 ? 0.668 -7.848 -11.304 1.00 86.69 291 GLU A O 1
ATOM 2307 N N . CYS A 1 292 ? 0.060 -5.732 -11.717 1.00 84.06 292 CYS A N 1
ATOM 2308 C CA . CYS A 1 292 ? -0.368 -5.974 -13.094 1.00 84.06 292 CYS A CA 1
ATOM 2309 C C . CYS A 1 292 ? 0.205 -4.908 -14.051 1.00 84.06 292 CYS A C 1
ATOM 2311 O O . CYS A 1 292 ? -0.529 -4.009 -14.472 1.00 84.06 292 CYS A O 1
ATOM 2313 N N . PRO A 1 293 ? 1.501 -4.995 -14.418 1.00 76.50 293 PRO A N 1
ATOM 2314 C CA . PRO A 1 293 ? 2.178 -3.989 -15.237 1.00 76.50 293 PRO A CA 1
ATOM 2315 C C . PRO A 1 293 ? 1.581 -3.879 -16.646 1.00 76.50 293 PRO A C 1
ATOM 2317 O O . PRO A 1 293 ? 1.407 -4.886 -17.340 1.00 76.50 293 PRO A O 1
ATOM 2320 N N . TYR A 1 294 ? 1.312 -2.649 -17.105 1.00 72.50 294 TYR A N 1
ATOM 2321 C CA . TYR A 1 294 ? 0.595 -2.399 -18.364 1.00 72.50 294 TYR A CA 1
ATOM 2322 C C . TYR A 1 294 ? 1.249 -3.102 -19.569 1.00 72.50 294 TYR A C 1
ATOM 2324 O O . TYR A 1 294 ? 0.585 -3.805 -20.329 1.00 72.50 294 TYR A O 1
ATOM 2332 N N . PHE A 1 295 ? 2.567 -2.949 -19.727 1.00 62.78 295 PHE A N 1
ATOM 2333 C CA . PHE A 1 295 ? 3.315 -3.470 -20.877 1.00 62.78 295 PHE A CA 1
ATOM 2334 C C . PHE A 1 295 ? 3.622 -4.976 -20.827 1.00 62.78 295 PHE A C 1
ATOM 2336 O O . PHE A 1 295 ? 3.972 -5.562 -21.854 1.00 62.78 295 PHE A O 1
ATOM 2343 N N . GLU A 1 296 ? 3.479 -5.622 -19.668 1.00 58.88 296 GLU A N 1
ATOM 2344 C CA . GLU A 1 296 ? 3.759 -7.056 -19.514 1.00 58.88 296 GLU A CA 1
ATOM 2345 C C . GLU A 1 296 ? 2.490 -7.909 -19.660 1.00 58.88 296 GLU A C 1
ATOM 2347 O O . GLU A 1 296 ? 2.537 -9.008 -20.217 1.00 58.88 296 GLU A O 1
ATOM 2352 N N . ASN A 1 297 ? 1.333 -7.368 -19.272 1.00 54.09 297 ASN A N 1
ATOM 2353 C CA . ASN A 1 297 ? 0.042 -8.060 -19.312 1.00 54.09 297 ASN A CA 1
ATOM 2354 C C . ASN A 1 297 ? -0.503 -8.379 -20.711 1.00 54.09 297 ASN A C 1
ATOM 2356 O O . ASN A 1 297 ? -1.328 -9.280 -20.862 1.00 54.09 297 ASN A O 1
ATOM 2360 N N . GLU A 1 298 ? -0.067 -7.678 -21.755 1.00 50.94 298 GLU A N 1
ATOM 2361 C CA . GLU A 1 298 ? -0.610 -7.867 -23.110 1.00 50.94 298 GLU A CA 1
ATOM 2362 C C . GLU A 1 298 ? 0.000 -9.050 -23.887 1.00 50.94 298 GLU A C 1
ATOM 2364 O O . GLU A 1 298 ? -0.292 -9.257 -25.062 1.00 50.94 298 GLU A O 1
ATOM 2369 N N . LEU A 1 299 ? 0.820 -9.876 -23.233 1.00 46.19 299 LEU A N 1
ATOM 2370 C CA . LEU A 1 299 ? 1.379 -11.103 -23.815 1.00 46.19 299 LEU A CA 1
ATOM 2371 C C . LEU A 1 299 ? 0.413 -12.286 -23.861 1.00 46.19 299 LEU A C 1
ATOM 2373 O O . LEU A 1 299 ? 0.675 -13.268 -24.558 1.00 46.19 299 LEU A O 1
ATOM 2377 N N . PHE A 1 300 ? -0.643 -12.253 -23.051 1.00 48.03 300 PHE A N 1
ATOM 2378 C CA . PHE A 1 300 ? -1.356 -13.465 -22.675 1.00 48.03 300 PHE A CA 1
ATOM 2379 C C . PHE A 1 300 ? -2.449 -13.859 -23.680 1.00 48.03 300 PHE A C 1
ATOM 2381 O O . PHE A 1 300 ? -3.639 -13.861 -23.368 1.00 48.03 300 PHE A O 1
ATOM 2388 N N . GLU A 1 301 ? -2.023 -14.388 -24.834 1.00 42.00 301 GLU A N 1
ATOM 2389 C CA . GLU A 1 301 ? -2.791 -15.385 -25.609 1.00 42.00 301 GLU A CA 1
ATOM 2390 C C . GLU A 1 301 ? -2.896 -16.745 -24.870 1.00 42.00 301 GLU A C 1
ATOM 2392 O O . GLU A 1 301 ? -2.893 -17.823 -25.463 1.00 42.00 301 GLU A O 1
ATOM 2397 N N . VAL A 1 302 ? -3.045 -16.720 -23.543 1.00 43.44 302 VAL A N 1
ATOM 2398 C CA . VAL A 1 302 ? -3.574 -17.865 -22.800 1.00 43.44 302 VAL A CA 1
ATOM 2399 C C . VAL A 1 302 ? -5.052 -17.969 -23.153 1.00 43.44 302 VAL A C 1
ATOM 2401 O O . VAL A 1 302 ? -5.798 -16.998 -23.023 1.00 43.44 302 VAL A O 1
ATOM 2404 N N . ALA A 1 303 ? -5.505 -19.160 -23.549 1.00 44.97 303 ALA A N 1
ATOM 2405 C CA . ALA A 1 303 ? -6.852 -19.414 -24.078 1.00 44.97 303 ALA A CA 1
ATOM 2406 C C . ALA A 1 303 ? -8.032 -19.063 -23.132 1.00 44.97 303 ALA A C 1
ATOM 2408 O O . ALA A 1 303 ? -9.191 -19.221 -23.514 1.00 44.97 303 ALA A O 1
ATOM 2409 N N . LYS A 1 304 ? -7.748 -18.578 -21.915 1.00 51.03 304 LYS A N 1
ATOM 2410 C CA . LYS A 1 304 ? -8.703 -18.124 -20.891 1.00 51.03 304 LYS A CA 1
ATOM 2411 C C . LYS A 1 304 ? -8.681 -16.606 -20.614 1.00 51.03 304 LYS A C 1
ATOM 2413 O O . LYS A 1 304 ? -9.593 -16.127 -19.952 1.00 51.03 304 LYS A O 1
ATOM 2418 N N . GLY A 1 305 ? -7.692 -15.849 -21.107 1.00 63.28 305 GLY A N 1
ATOM 2419 C CA . GLY A 1 305 ? -7.600 -14.389 -20.907 1.00 63.28 305 GLY A CA 1
ATOM 2420 C C . GLY A 1 305 ? -7.116 -13.919 -19.523 1.00 63.28 305 GLY A C 1
ATOM 2421 O O . GLY A 1 305 ? -7.409 -12.791 -19.134 1.00 63.28 305 GLY A O 1
ATOM 2422 N N . VAL A 1 306 ? -6.393 -14.766 -18.783 1.00 69.50 306 VAL A N 1
ATOM 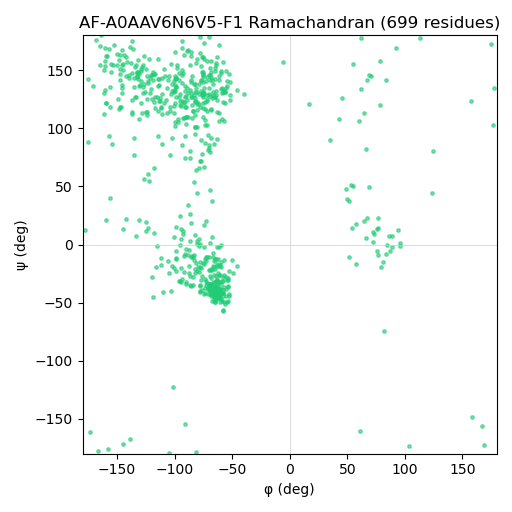2423 C CA . VAL A 1 306 ? -5.789 -14.448 -17.473 1.00 69.50 306 VAL A CA 1
ATOM 2424 C C . VAL A 1 306 ? -4.322 -14.904 -17.481 1.00 69.50 306 VAL A C 1
ATOM 2426 O O . VAL A 1 306 ? -4.025 -15.936 -18.093 1.00 69.50 306 VAL A O 1
ATOM 2429 N N . SER A 1 307 ? -3.414 -14.139 -16.862 1.00 72.69 307 SER A N 1
ATOM 2430 C CA . SER A 1 307 ? -2.003 -14.523 -16.670 1.00 72.69 307 SER A CA 1
ATOM 2431 C C . SER A 1 307 ? -1.835 -15.590 -15.576 1.00 72.69 307 SER A C 1
ATOM 2433 O O . SER A 1 307 ? -2.795 -15.938 -14.889 1.00 72.69 307 SER A O 1
ATOM 2435 N N . GLY A 1 308 ? -0.618 -16.124 -15.405 1.00 73.69 308 GLY A N 1
ATOM 2436 C CA . GLY A 1 308 ? -0.313 -17.029 -14.284 1.00 73.69 308 GLY A CA 1
ATOM 2437 C C . GLY A 1 308 ? -0.444 -16.341 -12.920 1.00 73.69 308 GLY A C 1
ATOM 2438 O O . GLY A 1 308 ? -0.868 -16.959 -11.952 1.00 73.69 308 GLY A O 1
ATOM 2439 N N . ASP A 1 309 ? -0.162 -15.042 -12.897 1.00 78.38 309 ASP A N 1
ATOM 2440 C CA . ASP A 1 309 ? -0.152 -14.158 -11.729 1.00 78.38 309 ASP A CA 1
ATOM 2441 C C . ASP A 1 309 ? -1.511 -13.448 -11.529 1.00 78.38 309 ASP A C 1
ATOM 2443 O O . ASP A 1 309 ? -1.630 -12.501 -10.757 1.00 78.38 309 ASP A O 1
ATOM 2447 N N . GLY A 1 310 ? -2.557 -13.879 -12.251 1.00 86.19 310 GLY A N 1
ATOM 2448 C CA . GLY A 1 310 ? -3.949 -13.468 -12.031 1.00 86.19 310 GLY A CA 1
ATOM 2449 C C . GLY A 1 310 ? -4.429 -12.216 -12.776 1.00 86.19 310 GLY A C 1
ATOM 2450 O O . GLY A 1 310 ? -5.609 -11.865 -12.687 1.00 86.19 310 GLY A O 1
ATOM 2451 N N . CYS A 1 311 ? -3.575 -11.537 -13.543 1.00 87.00 311 CYS A N 1
ATOM 2452 C CA . CYS A 1 311 ? -3.946 -10.333 -14.294 1.00 87.00 311 CYS A CA 1
ATOM 2453 C C . CYS A 1 311 ? -4.882 -10.652 -15.470 1.00 87.00 311 CYS A C 1
ATOM 2455 O O . CYS A 1 311 ? -4.653 -11.592 -16.233 1.00 87.00 311 CYS A O 1
ATOM 2457 N N . VAL A 1 312 ? -5.943 -9.858 -15.643 1.00 82.56 312 VAL A N 1
ATOM 2458 C CA . VAL A 1 312 ? -7.029 -10.135 -16.600 1.00 82.56 312 VAL A CA 1
ATOM 2459 C C . VAL A 1 312 ? -6.849 -9.331 -17.891 1.00 82.56 312 VAL A C 1
ATOM 2461 O O . VAL A 1 312 ? -7.171 -8.143 -17.974 1.00 82.56 312 VAL A O 1
ATOM 2464 N N . GLY A 1 313 ? -6.358 -10.006 -18.932 1.00 68.75 313 GLY A N 1
ATOM 2465 C CA . GLY A 1 313 ? -6.087 -9.422 -20.245 1.00 68.75 313 GLY A CA 1
ATOM 2466 C C . GLY A 1 313 ? -7.364 -9.139 -21.043 1.00 68.75 313 GLY A C 1
ATOM 2467 O O . GLY A 1 313 ? -8.094 -10.049 -21.445 1.00 68.75 313 GLY A O 1
ATOM 2468 N N . LYS A 1 314 ? -7.640 -7.863 -21.340 1.00 59.09 314 LYS A N 1
ATOM 2469 C CA . LYS A 1 314 ? -8.816 -7.465 -22.131 1.00 59.09 314 LYS A CA 1
ATOM 2470 C C . LYS A 1 314 ? -8.545 -7.554 -23.633 1.00 59.09 314 LYS A C 1
ATOM 2472 O O . LYS A 1 314 ? -7.954 -6.642 -24.200 1.00 59.09 314 LYS A O 1
ATOM 2477 N N . LYS A 1 315 ? -9.162 -8.535 -24.309 1.00 51.97 315 LYS A N 1
ATOM 2478 C CA . LYS A 1 315 ? -9.213 -8.665 -25.790 1.00 51.97 315 LYS A CA 1
ATOM 2479 C C . LYS A 1 315 ? -9.654 -7.400 -26.562 1.00 51.97 315 LYS A C 1
ATOM 2481 O O . LYS A 1 315 ? -9.553 -7.369 -27.782 1.00 51.97 315 LYS A O 1
ATOM 2486 N N . GLN A 1 316 ? -10.201 -6.393 -25.879 1.00 47.44 316 GLN A N 1
ATOM 2487 C CA . GLN A 1 316 ? -10.720 -5.152 -26.464 1.00 47.44 316 GLN A CA 1
ATOM 2488 C C . GLN A 1 316 ? -9.721 -3.987 -26.474 1.00 47.44 316 GLN A C 1
ATOM 2490 O O . GLN A 1 316 ? -9.934 -3.034 -27.217 1.00 47.44 316 GLN A O 1
ATOM 2495 N N . HIS A 1 317 ? -8.671 -4.002 -25.648 1.00 55.00 317 HIS A N 1
ATOM 2496 C CA . HIS A 1 317 ? -7.642 -2.959 -25.687 1.00 55.00 317 HIS A CA 1
ATOM 2497 C C . HIS A 1 317 ? -6.509 -3.431 -26.587 1.00 55.00 317 HIS A C 1
ATOM 2499 O O . HIS A 1 317 ? -5.548 -4.045 -26.150 1.00 55.00 317 HIS A O 1
ATOM 2505 N N . LYS A 1 318 ? -6.675 -3.179 -27.886 1.00 59.97 318 LYS A N 1
ATOM 2506 C CA . LYS A 1 318 ? -5.628 -3.409 -28.875 1.00 59.97 318 LYS A CA 1
ATOM 2507 C C . LYS A 1 318 ? -4.665 -2.223 -28.811 1.00 59.97 318 LYS A C 1
ATOM 2509 O O . LYS A 1 318 ? -4.999 -1.153 -29.321 1.00 59.97 318 LYS A O 1
ATOM 2514 N N . VAL A 1 319 ? -3.515 -2.391 -28.159 1.00 70.69 319 VAL A N 1
ATOM 2515 C CA . VAL A 1 319 ? -2.479 -1.350 -28.114 1.00 70.69 319 VAL A CA 1
ATOM 2516 C C . VAL A 1 319 ? -2.090 -0.911 -29.535 1.00 70.69 319 VAL A C 1
ATOM 2518 O O . VAL A 1 319 ? -2.031 -1.753 -30.439 1.00 70.69 319 VAL A O 1
ATOM 2521 N N . PRO A 1 320 ? -1.861 0.399 -29.770 1.00 81.56 320 PRO A N 1
ATOM 2522 C CA . PRO A 1 320 ? -1.517 0.910 -31.093 1.00 81.56 320 PRO A CA 1
ATOM 2523 C C . PRO A 1 320 ? -0.287 0.224 -31.701 1.00 81.56 320 PRO A C 1
ATOM 2525 O O . PRO A 1 320 ? 0.645 -0.147 -30.993 1.00 81.56 320 PRO A O 1
ATOM 2528 N N . GLU A 1 321 ? -0.229 0.114 -33.030 1.00 81.88 321 GLU A N 1
ATOM 2529 C CA . GLU A 1 321 ? 0.841 -0.624 -33.730 1.00 81.88 321 GLU A CA 1
ATOM 2530 C C . GLU A 1 321 ? 2.252 -0.086 -33.425 1.00 81.88 321 GLU A C 1
ATOM 2532 O O . GLU A 1 321 ? 3.202 -0.854 -33.312 1.00 81.88 321 GLU A O 1
ATOM 2537 N N . CYS A 1 322 ? 2.376 1.220 -33.176 1.00 82.25 322 CYS A N 1
ATOM 2538 C CA . CYS A 1 322 ? 3.600 1.898 -32.726 1.00 82.25 322 CYS A CA 1
ATOM 2539 C C . CYS A 1 322 ? 4.104 1.475 -31.325 1.00 82.25 322 CYS A C 1
ATOM 2541 O O . CYS A 1 322 ? 5.206 1.848 -30.930 1.00 82.25 322 CYS A O 1
ATOM 2543 N N . ARG A 1 323 ? 3.284 0.749 -30.557 1.00 80.31 323 ARG A N 1
ATOM 2544 C CA . ARG A 1 323 ? 3.553 0.235 -29.205 1.00 80.31 323 ARG A CA 1
ATOM 2545 C C . ARG A 1 323 ? 3.533 -1.305 -29.155 1.00 80.31 323 ARG A C 1
ATOM 2547 O O . ARG A 1 323 ? 3.605 -1.894 -28.081 1.00 80.31 323 ARG A O 1
ATOM 2554 N N . ASN A 1 324 ? 3.481 -1.958 -30.317 1.00 75.38 324 ASN A N 1
ATOM 2555 C CA . ASN A 1 324 ? 3.494 -3.410 -30.489 1.00 75.38 324 ASN A CA 1
ATOM 2556 C C . ASN A 1 324 ? 4.914 -3.890 -30.893 1.00 75.38 324 ASN A C 1
ATOM 2558 O O . ASN A 1 324 ? 5.485 -3.323 -31.828 1.00 75.38 324 ASN A O 1
ATOM 2562 N N . PRO A 1 325 ? 5.514 -4.921 -30.259 1.00 70.19 325 PRO A N 1
ATOM 2563 C CA . PRO A 1 325 ? 5.012 -5.691 -29.120 1.00 70.19 325 PRO A CA 1
ATOM 2564 C C . PRO A 1 325 ? 5.150 -4.934 -27.785 1.00 70.19 325 PRO A C 1
ATOM 2566 O O . PRO A 1 325 ? 6.210 -4.353 -27.545 1.00 70.19 325 PRO A O 1
ATOM 2569 N N . PRO A 1 326 ? 4.159 -5.015 -26.875 1.00 66.56 326 PRO A N 1
ATOM 2570 C CA . PRO A 1 326 ? 4.183 -4.320 -25.580 1.00 66.56 326 PRO A CA 1
ATOM 2571 C C . PRO A 1 326 ? 5.438 -4.592 -24.734 1.00 66.56 326 PRO A C 1
ATOM 2573 O O . PRO A 1 326 ? 6.004 -3.656 -24.180 1.00 66.56 326 PRO A O 1
ATOM 2576 N N . LYS A 1 327 ? 5.983 -5.822 -24.773 1.00 65.62 327 LYS A N 1
ATOM 2577 C CA . LYS A 1 327 ? 7.291 -6.203 -24.182 1.00 65.62 327 LYS A CA 1
ATOM 2578 C C . LYS A 1 327 ? 8.469 -5.286 -24.537 1.00 65.62 327 LYS A C 1
ATOM 2580 O O . LYS A 1 327 ? 9.477 -5.297 -23.833 1.00 65.62 327 LYS A O 1
ATOM 2585 N N . ARG A 1 328 ? 8.396 -4.574 -25.666 1.00 72.81 328 ARG A N 1
ATOM 2586 C CA . ARG A 1 328 ? 9.437 -3.651 -26.131 1.00 72.81 328 ARG A CA 1
ATOM 2587 C C . ARG A 1 328 ? 9.366 -2.295 -25.421 1.00 72.81 328 ARG A C 1
ATOM 2589 O O . ARG A 1 328 ? 10.129 -1.403 -25.763 1.00 72.81 328 ARG A O 1
ATOM 2596 N N . PHE A 1 329 ? 8.472 -2.106 -24.456 1.00 78.88 329 PHE A N 1
ATOM 2597 C CA . PHE A 1 329 ? 8.317 -0.847 -23.740 1.00 78.88 329 PHE A CA 1
ATOM 2598 C C . PHE A 1 329 ? 8.292 -1.065 -22.231 1.00 78.88 329 PHE A C 1
ATOM 2600 O O . PHE A 1 329 ? 7.821 -2.086 -21.737 1.00 78.88 329 PHE A O 1
ATOM 2607 N N . SER A 1 330 ? 8.819 -0.092 -21.497 1.00 82.44 330 SER A N 1
ATOM 2608 C CA . SER A 1 330 ? 8.726 -0.039 -20.042 1.00 82.44 330 SER A CA 1
ATOM 2609 C C . SER A 1 330 ? 8.607 1.404 -19.574 1.00 82.44 330 SER A C 1
ATOM 2611 O O . SER A 1 330 ? 9.113 2.335 -20.210 1.00 82.44 330 SER A O 1
ATOM 2613 N N . THR A 1 331 ? 7.930 1.602 -18.449 1.00 85.94 331 THR A N 1
ATOM 2614 C CA . THR A 1 331 ? 7.739 2.931 -17.871 1.00 85.94 331 THR A CA 1
ATOM 2615 C C . THR A 1 331 ? 8.743 3.158 -16.750 1.00 85.94 331 THR A C 1
ATOM 2617 O O . THR A 1 331 ? 8.997 2.283 -15.928 1.00 85.94 331 THR A O 1
ATOM 2620 N N . THR A 1 332 ? 9.356 4.340 -16.728 1.00 85.94 332 THR A N 1
ATOM 2621 C CA . THR A 1 332 ? 10.466 4.661 -15.822 1.00 85.94 332 THR A CA 1
ATOM 2622 C C . THR A 1 332 ? 10.267 6.016 -15.153 1.00 85.94 332 THR A C 1
ATOM 2624 O O . THR A 1 332 ? 10.054 7.028 -15.828 1.00 85.94 332 THR A O 1
ATOM 2627 N N . GLN A 1 333 ? 10.347 6.030 -13.824 1.00 89.88 333 GLN A N 1
ATOM 2628 C CA . GLN A 1 333 ? 10.193 7.220 -12.987 1.00 89.88 333 GLN A CA 1
ATOM 2629 C C . GLN A 1 333 ? 11.442 8.115 -13.035 1.00 89.88 333 GLN A C 1
ATOM 2631 O O . GLN A 1 333 ? 12.572 7.625 -13.019 1.00 89.88 333 GLN A O 1
ATOM 2636 N N . ARG A 1 334 ? 11.252 9.440 -13.072 1.00 88.75 334 ARG A N 1
ATOM 2637 C CA . ARG A 1 334 ? 12.327 10.449 -13.030 1.00 88.75 334 ARG A CA 1
ATOM 2638 C C . ARG A 1 334 ? 11.870 11.703 -12.274 1.00 88.75 334 ARG A C 1
ATOM 2640 O O . ARG A 1 334 ? 10.830 12.267 -12.602 1.00 88.75 334 ARG A O 1
ATOM 2647 N N . PHE A 1 335 ? 12.660 12.193 -11.316 1.00 89.62 335 PHE A N 1
ATOM 2648 C CA . PHE A 1 335 ? 12.312 13.387 -10.528 1.00 89.62 335 PHE A CA 1
ATOM 2649 C C . PHE A 1 335 ? 12.621 14.698 -11.267 1.00 89.62 335 PHE A C 1
ATOM 2651 O O . PHE A 1 335 ? 13.782 15.020 -11.543 1.00 89.62 335 PHE A O 1
ATOM 2658 N N . GLY A 1 336 ? 11.591 15.484 -11.589 1.00 89.31 336 GLY A N 1
ATOM 2659 C CA . GLY A 1 336 ? 11.760 16.738 -12.320 1.00 89.31 336 GLY A CA 1
ATOM 2660 C C . GLY A 1 336 ? 10.512 17.236 -13.041 1.00 89.31 336 GLY A C 1
ATOM 2661 O O . GLY A 1 336 ? 9.388 17.049 -12.592 1.00 89.31 336 GLY A O 1
ATOM 2662 N N . ASN A 1 337 ? 10.728 17.922 -14.163 1.00 87.50 337 ASN A N 1
ATOM 2663 C CA . ASN A 1 337 ? 9.677 18.518 -14.988 1.00 87.50 337 ASN A CA 1
ATOM 2664 C C . ASN A 1 337 ? 9.940 18.263 -16.478 1.00 87.50 337 ASN A C 1
ATOM 2666 O O . ASN A 1 337 ? 11.035 17.869 -16.870 1.00 87.50 337 ASN A O 1
ATOM 2670 N N . MET A 1 338 ? 8.949 18.542 -17.322 1.00 87.31 338 MET A N 1
ATOM 2671 C CA . MET A 1 338 ? 9.064 18.483 -18.781 1.00 87.31 338 MET A CA 1
ATOM 2672 C C . MET A 1 338 ? 8.925 19.887 -19.388 1.00 87.31 338 MET A C 1
ATOM 2674 O O . MET A 1 338 ? 8.134 20.703 -18.920 1.00 87.31 338 MET A O 1
ATOM 2678 N N . LYS A 1 339 ? 9.694 20.173 -20.443 1.00 82.19 339 LYS A N 1
ATOM 2679 C CA . LYS A 1 339 ? 9.595 21.379 -21.283 1.00 82.19 339 LYS A CA 1
ATOM 2680 C C . LYS A 1 339 ? 8.800 21.097 -22.562 1.00 82.19 339 LYS A C 1
ATOM 2682 O O . LYS A 1 339 ? 8.869 19.988 -23.093 1.00 82.19 339 LYS A O 1
ATOM 2687 N N . ARG A 1 340 ? 8.194 22.163 -23.110 1.00 81.69 340 ARG A N 1
ATOM 2688 C CA . ARG A 1 340 ? 7.075 22.203 -24.084 1.00 81.69 340 ARG A CA 1
ATOM 2689 C C . ARG A 1 340 ? 5.709 21.959 -23.433 1.00 81.69 340 ARG A C 1
ATOM 2691 O O . ARG A 1 340 ? 5.625 21.393 -22.347 1.00 81.69 340 ARG A O 1
ATOM 2698 N N . ASN A 1 341 ? 4.660 22.418 -24.116 1.00 78.19 341 ASN A N 1
ATOM 2699 C CA . ASN A 1 341 ? 3.268 22.313 -23.683 1.00 78.19 341 ASN A CA 1
ATOM 2700 C C . ASN A 1 341 ? 2.890 20.844 -23.422 1.00 78.19 341 ASN A C 1
ATOM 2702 O O . ASN A 1 341 ? 3.142 19.982 -24.266 1.00 78.19 341 ASN A O 1
ATOM 2706 N N . SER A 1 342 ? 2.271 20.581 -22.273 1.00 79.81 342 SER A N 1
ATOM 2707 C CA . SER A 1 342 ? 1.560 19.334 -21.989 1.00 79.81 342 SER A CA 1
ATOM 2708 C C . SER A 1 342 ? 0.161 19.349 -22.606 1.00 79.81 342 SER A C 1
ATOM 2710 O O . SER A 1 342 ? -0.416 20.409 -22.855 1.00 79.81 342 SER A O 1
ATOM 2712 N N . LEU A 1 343 ? -0.413 18.160 -22.793 1.00 81.56 343 LEU A N 1
ATOM 2713 C CA . LEU A 1 343 ? -1.859 17.982 -22.885 1.00 81.56 343 LEU A CA 1
ATOM 2714 C C . LEU A 1 343 ? -2.388 17.591 -21.499 1.00 81.56 343 LEU A C 1
ATOM 2716 O O . LEU A 1 343 ? -1.971 16.572 -20.939 1.00 81.56 343 LEU A O 1
ATOM 2720 N N . ARG A 1 344 ? -3.291 18.416 -20.963 1.00 78.00 344 ARG A N 1
ATOM 2721 C CA . ARG A 1 344 ? -4.046 18.187 -19.721 1.00 78.00 344 ARG A CA 1
ATOM 2722 C C . ARG A 1 344 ? -5.436 17.658 -20.065 1.00 78.00 344 ARG A C 1
ATOM 2724 O O . ARG A 1 344 ? -6.021 18.106 -21.049 1.00 78.00 344 ARG A O 1
ATOM 2731 N N . TYR A 1 345 ? -5.959 16.739 -19.260 1.00 78.75 345 TYR A N 1
ATOM 2732 C CA . TYR A 1 345 ? -7.270 16.118 -19.490 1.00 78.75 345 TYR A CA 1
ATOM 2733 C C . TYR A 1 345 ? -8.351 16.762 -18.615 1.00 78.75 345 TYR A C 1
ATOM 2735 O O . TYR A 1 345 ? -8.078 17.157 -17.481 1.00 78.75 345 TYR A O 1
ATOM 2743 N N . SER A 1 346 ? -9.575 16.880 -19.140 1.00 59.62 346 SER A N 1
ATOM 2744 C CA . SER A 1 346 ? -10.647 17.642 -18.476 1.00 59.62 346 SER A CA 1
ATOM 2745 C C . SER A 1 346 ? -11.091 17.015 -17.151 1.00 59.62 346 SER A C 1
ATOM 2747 O O . SER A 1 346 ? -11.235 17.725 -16.165 1.00 59.62 346 SER A O 1
ATOM 2749 N N . ASP A 1 347 ? -11.212 15.686 -17.093 1.00 64.12 347 ASP A N 1
ATOM 2750 C CA . ASP A 1 347 ? -11.660 14.949 -15.897 1.00 64.12 347 ASP A CA 1
ATOM 2751 C C . ASP A 1 347 ? -10.514 14.635 -14.912 1.00 64.12 347 ASP A C 1
ATOM 2753 O O . ASP A 1 347 ? -10.607 13.714 -14.097 1.00 64.12 347 ASP A O 1
ATOM 2757 N N . SER A 1 348 ? -9.389 15.352 -15.025 1.00 64.81 348 SER A N 1
ATOM 2758 C CA . SER A 1 348 ? -8.094 14.952 -14.455 1.00 64.81 348 SER A CA 1
ATOM 2759 C C . SER A 1 348 ? -8.107 14.709 -12.943 1.00 64.81 348 SER A C 1
ATOM 2761 O O . SER A 1 348 ? -7.464 13.763 -12.491 1.00 64.81 348 SER A O 1
ATOM 2763 N N . GLU A 1 349 ? -8.864 15.478 -12.161 1.00 68.19 349 GLU A N 1
ATOM 2764 C CA . GLU A 1 349 ? -8.963 15.311 -10.700 1.00 68.19 349 GLU A CA 1
ATOM 2765 C C . GLU A 1 349 ? -9.515 13.943 -10.260 1.00 68.19 349 GLU A C 1
ATOM 2767 O O . GLU A 1 349 ? -9.298 13.536 -9.119 1.00 68.19 349 GLU A O 1
ATOM 2772 N N . ASN A 1 350 ? -10.192 13.210 -11.152 1.00 78.69 350 ASN A N 1
ATOM 2773 C CA . ASN A 1 350 ? -10.740 11.873 -10.907 1.00 78.69 350 ASN A CA 1
ATOM 2774 C C . ASN A 1 350 ? -9.875 10.731 -11.478 1.00 78.69 350 ASN A C 1
ATOM 2776 O O . ASN A 1 350 ? -10.310 9.577 -11.440 1.00 78.69 350 ASN A O 1
ATOM 2780 N N . LEU A 1 351 ? -8.684 11.017 -12.016 1.00 87.31 351 LEU A N 1
ATOM 2781 C CA . LEU A 1 351 ? -7.760 10.030 -12.593 1.00 87.31 351 LEU A CA 1
ATOM 2782 C C . LEU A 1 351 ? -6.644 9.659 -11.603 1.00 87.31 351 LEU A C 1
ATOM 2784 O O . LEU A 1 351 ? -6.137 10.531 -10.895 1.00 87.31 351 LEU A O 1
ATOM 2788 N N . THR A 1 352 ? -6.246 8.381 -11.576 1.00 90.00 352 THR A N 1
ATOM 2789 C CA . THR A 1 352 ? -5.020 7.939 -10.884 1.00 90.00 352 THR A CA 1
ATOM 2790 C C . THR A 1 352 ? -3.828 7.903 -11.842 1.00 90.00 352 THR A C 1
ATOM 2792 O O . THR A 1 352 ? -3.967 8.096 -13.056 1.00 90.00 352 THR A O 1
ATOM 2795 N N . ILE A 1 353 ? -2.631 7.617 -11.320 1.00 89.31 353 ILE A N 1
ATOM 2796 C CA . ILE A 1 353 ? -1.425 7.517 -12.148 1.00 89.31 353 ILE A CA 1
ATOM 2797 C C . ILE A 1 353 ? -1.516 6.397 -13.202 1.00 89.31 353 ILE A C 1
ATOM 2799 O O . ILE A 1 353 ? -1.024 6.580 -14.314 1.00 89.31 353 ILE A O 1
ATOM 2803 N N . TYR A 1 354 ? -2.223 5.297 -12.912 1.00 89.69 354 TYR A N 1
ATOM 2804 C CA . TYR A 1 354 ? -2.461 4.205 -13.865 1.00 89.69 354 TYR A CA 1
ATOM 2805 C C . TYR A 1 354 ? -3.438 4.593 -14.986 1.00 89.69 354 TYR A C 1
ATOM 2807 O O . TYR A 1 354 ? -3.225 4.239 -16.147 1.00 89.69 354 TYR A O 1
ATOM 2815 N N . ASP A 1 355 ? -4.483 5.377 -14.686 1.00 89.62 355 ASP A N 1
ATOM 2816 C CA . ASP A 1 355 ? -5.319 5.965 -15.742 1.00 89.62 355 ASP A CA 1
ATOM 2817 C C . ASP A 1 355 ? -4.474 6.851 -16.668 1.00 89.62 355 ASP A C 1
ATOM 2819 O O . ASP A 1 355 ? -4.630 6.805 -17.889 1.00 89.62 355 ASP A O 1
ATOM 2823 N N . CYS A 1 356 ? -3.552 7.628 -16.093 1.00 90.44 356 CYS A N 1
ATOM 2824 C CA . CYS A 1 356 ? -2.666 8.511 -16.844 1.00 90.44 356 CYS A CA 1
ATOM 2825 C C . CYS A 1 356 ? -1.628 7.743 -17.685 1.00 90.44 356 CYS A C 1
ATOM 2827 O O . CYS A 1 356 ? -1.372 8.122 -18.832 1.00 90.44 356 CYS A O 1
ATOM 2829 N N . GLU A 1 357 ? -1.100 6.624 -17.170 1.00 89.69 357 GLU A N 1
ATOM 2830 C CA . GLU A 1 357 ? -0.286 5.681 -17.944 1.00 89.69 357 GLU A CA 1
ATOM 2831 C C . GLU A 1 357 ? -1.074 5.169 -19.145 1.00 89.69 357 GLU A C 1
ATOM 2833 O O . GLU A 1 357 ? -0.670 5.382 -20.286 1.00 89.69 357 GLU A O 1
ATOM 2838 N N . LYS A 1 358 ? -2.244 4.573 -18.900 1.00 86.62 358 LYS A N 1
ATOM 2839 C CA . LYS A 1 358 ? -3.123 4.027 -19.935 1.00 86.62 358 LYS A CA 1
ATOM 2840 C C . LYS A 1 358 ? -3.449 5.050 -21.028 1.00 86.62 358 LYS A C 1
ATOM 2842 O O . LYS A 1 358 ? -3.397 4.723 -22.216 1.00 86.62 358 LYS A O 1
ATOM 2847 N N . ILE A 1 359 ? -3.770 6.286 -20.642 1.00 88.94 359 ILE A N 1
ATOM 2848 C CA . ILE A 1 359 ? -4.012 7.396 -21.573 1.00 88.94 359 ILE A CA 1
ATOM 2849 C C . ILE A 1 359 ? -2.766 7.650 -22.434 1.00 88.94 359 ILE A C 1
ATOM 2851 O O . ILE A 1 359 ? -2.879 7.710 -23.659 1.00 88.94 359 ILE A O 1
ATOM 2855 N N . CYS A 1 360 ? -1.574 7.716 -21.835 1.00 89.94 360 CYS A N 1
ATOM 2856 C CA . CYS A 1 360 ? -0.326 7.899 -22.575 1.00 89.94 360 CYS A CA 1
ATOM 2857 C C . CYS A 1 360 ? -0.011 6.714 -23.508 1.00 89.94 360 CYS A C 1
ATOM 2859 O O . CYS A 1 360 ? 0.268 6.928 -24.686 1.00 89.94 360 CYS A O 1
ATOM 2861 N N . VAL A 1 361 ? -0.118 5.465 -23.039 1.00 86.75 361 VAL A N 1
ATOM 2862 C CA . VAL A 1 361 ? 0.161 4.263 -23.852 1.00 86.75 361 VAL A CA 1
ATOM 2863 C C . VAL A 1 361 ? -0.803 4.136 -25.040 1.00 86.75 361 VAL A C 1
ATOM 2865 O O . VAL A 1 361 ? -0.397 3.685 -26.112 1.00 86.75 361 VAL A O 1
ATOM 2868 N N . SER A 1 362 ? -2.047 4.613 -24.907 1.00 85.50 362 SER A N 1
ATOM 2869 C CA . SER A 1 362 ? -3.014 4.659 -26.016 1.00 85.50 362 SER A CA 1
ATOM 2870 C C . SER A 1 362 ? -2.647 5.633 -27.151 1.00 85.50 362 SER A C 1
ATOM 2872 O O . SER A 1 362 ? -3.257 5.584 -28.219 1.00 85.50 362 SER A O 1
ATOM 2874 N N . SER A 1 363 ? -1.636 6.492 -26.962 1.00 88.50 363 SER A N 1
ATOM 2875 C CA . SER A 1 363 ? -1.192 7.490 -27.938 1.00 88.50 363 SER A CA 1
ATOM 2876 C C . SER A 1 363 ? 0.243 7.239 -28.404 1.00 88.50 363 SER A C 1
ATOM 2878 O O . SER A 1 363 ? 1.200 7.389 -27.645 1.00 88.50 363 SER A O 1
ATOM 2880 N N . CYS A 1 364 ? 0.421 6.975 -29.704 1.00 86.31 364 CYS A N 1
ATOM 2881 C CA . CYS A 1 364 ? 1.748 6.880 -30.332 1.00 86.31 364 CYS A CA 1
ATOM 2882 C C . CYS A 1 364 ? 2.618 8.128 -30.128 1.00 86.31 364 CYS A C 1
ATOM 2884 O O . CYS A 1 364 ? 3.843 8.039 -30.161 1.00 86.31 364 CYS A O 1
ATOM 2886 N N . GLY A 1 365 ? 1.991 9.296 -29.956 1.00 89.06 365 GLY A N 1
ATOM 2887 C CA . GLY A 1 365 ? 2.702 10.549 -29.739 1.00 89.06 365 GLY A CA 1
ATOM 2888 C C . GLY A 1 365 ? 3.255 10.694 -28.323 1.00 89.06 365 GLY A C 1
ATOM 2889 O O . GLY A 1 365 ? 4.246 11.401 -28.158 1.00 89.06 365 GLY A O 1
ATOM 2890 N N . CYS A 1 366 ? 2.651 10.051 -27.319 1.00 91.56 366 CYS A N 1
ATOM 2891 C CA . CYS A 1 366 ? 2.975 10.290 -25.916 1.00 91.56 366 CYS A CA 1
ATOM 2892 C C . CYS A 1 366 ? 4.262 9.568 -25.499 1.00 91.56 366 CYS A C 1
ATOM 2894 O O . CYS A 1 366 ? 4.417 8.369 -25.731 1.00 91.56 366 CYS A O 1
ATOM 2896 N N . ILE A 1 367 ? 5.183 10.299 -24.867 1.00 90.81 367 ILE A N 1
ATOM 2897 C CA . ILE A 1 367 ? 6.481 9.793 -24.385 1.00 90.81 367 ILE A CA 1
ATOM 2898 C C . ILE A 1 367 ? 6.622 9.856 -22.860 1.00 90.81 367 ILE A C 1
ATOM 2900 O O . ILE A 1 367 ? 7.469 9.165 -22.294 1.00 90.81 367 ILE A O 1
ATOM 2904 N N . ALA A 1 368 ? 5.816 10.681 -22.189 1.00 93.56 368 ALA A N 1
ATOM 2905 C CA . ALA A 1 368 ? 5.833 10.822 -20.739 1.00 93.56 368 ALA A CA 1
ATOM 2906 C C . ALA A 1 368 ? 4.486 11.310 -20.192 1.00 93.56 368 ALA A C 1
ATOM 2908 O O . ALA A 1 368 ? 3.742 12.010 -20.883 1.00 93.56 368 ALA A O 1
ATOM 2909 N N . PHE A 1 369 ? 4.220 10.994 -18.929 1.00 93.31 369 PHE A N 1
ATOM 2910 C CA . PHE A 1 369 ? 3.025 11.391 -18.192 1.00 93.31 369 PHE A CA 1
ATOM 2911 C C . PHE A 1 369 ? 3.344 11.679 -16.716 1.00 93.31 369 PHE A C 1
ATOM 2913 O O . PHE A 1 369 ? 4.417 11.342 -16.211 1.00 93.31 369 PHE A O 1
ATOM 2920 N N . SER A 1 370 ? 2.437 12.376 -16.035 1.00 92.62 370 SER A N 1
ATOM 2921 C CA . SER A 1 370 ? 2.562 12.745 -14.621 1.00 92.62 370 SER A CA 1
ATOM 2922 C C . SER A 1 370 ? 1.197 13.115 -14.054 1.00 92.62 370 SER A C 1
ATOM 2924 O O . SER A 1 370 ? 0.386 13.737 -14.744 1.00 92.62 370 SER A O 1
ATOM 2926 N N . SER A 1 371 ? 1.010 12.880 -12.757 1.00 89.88 371 SER A N 1
ATOM 2927 C CA . SER A 1 371 ? 0.003 13.578 -11.952 1.00 89.88 371 SER A CA 1
ATOM 2928 C C . SER A 1 371 ? 0.154 15.096 -12.095 1.00 89.88 371 SER A C 1
ATOM 2930 O O . SER A 1 371 ? 1.274 15.591 -12.278 1.00 89.88 371 SER A O 1
ATOM 2932 N N . THR A 1 372 ? -0.950 15.841 -12.047 1.00 86.44 372 THR A N 1
ATOM 2933 C CA . THR A 1 372 ? -0.953 17.311 -12.204 1.00 86.44 372 THR A CA 1
ATOM 2934 C C . THR A 1 372 ? -0.795 18.029 -10.863 1.00 86.44 372 THR A C 1
ATOM 2936 O O . THR A 1 372 ? -0.173 19.088 -10.812 1.00 86.44 372 THR A O 1
ATOM 2939 N N . ASN A 1 373 ? -1.316 17.429 -9.791 1.00 81.69 373 ASN A N 1
ATOM 2940 C CA . ASN A 1 373 ? -1.369 17.989 -8.444 1.00 81.69 373 ASN A CA 1
ATOM 2941 C C . ASN A 1 373 ? -0.289 17.363 -7.546 1.00 81.69 373 ASN A C 1
ATOM 2943 O O . ASN A 1 373 ? 0.124 16.223 -7.764 1.00 81.69 373 ASN A O 1
ATOM 2947 N N . GLU A 1 374 ? 0.136 18.074 -6.495 1.00 78.00 374 GLU A N 1
ATOM 2948 C CA . GLU A 1 374 ? 1.150 17.561 -5.555 1.00 78.00 374 GLU A CA 1
ATOM 2949 C C . GLU A 1 374 ? 0.680 16.334 -4.753 1.00 78.00 374 GLU A C 1
ATOM 2951 O O . GLU A 1 374 ? 1.513 15.564 -4.287 1.00 78.00 374 GLU A O 1
ATOM 2956 N N . GLU A 1 375 ? -0.634 16.108 -4.634 1.00 76.62 375 GLU A N 1
ATOM 2957 C CA . GLU A 1 375 ? -1.210 14.948 -3.933 1.00 76.62 375 GLU A CA 1
ATOM 2958 C C . GLU A 1 375 ? -1.182 13.638 -4.749 1.00 76.62 375 GLU A C 1
ATOM 2960 O O . GLU A 1 375 ? -1.739 12.626 -4.325 1.00 76.62 375 GLU A O 1
ATOM 2965 N N . GLY A 1 376 ? -0.576 13.649 -5.942 1.00 81.88 376 GLY A N 1
ATOM 2966 C CA . GLY A 1 376 ? -0.539 12.505 -6.860 1.00 81.88 376 GLY A CA 1
ATOM 2967 C C . GLY A 1 376 ? -1.777 12.369 -7.757 1.00 81.88 376 GLY A C 1
ATOM 2968 O O . GLY A 1 376 ? -1.812 11.483 -8.607 1.00 81.88 376 GLY A O 1
ATOM 2969 N N . THR A 1 377 ? -2.763 13.261 -7.630 1.00 86.19 377 THR A N 1
ATOM 2970 C CA . THR A 1 377 ? -3.966 13.313 -8.481 1.00 86.19 377 THR A CA 1
ATOM 2971 C C . THR A 1 377 ? -3.757 14.168 -9.739 1.00 86.19 377 THR A C 1
ATOM 2973 O O . THR A 1 377 ? -2.775 14.909 -9.868 1.00 86.19 377 THR A O 1
ATOM 2976 N N . GLY A 1 378 ? -4.680 14.083 -10.698 1.00 87.44 378 GLY A N 1
ATOM 2977 C CA . GLY A 1 378 ? -4.542 14.758 -11.987 1.00 87.44 378 GLY A CA 1
ATOM 2978 C C . GLY A 1 378 ? -3.884 13.876 -13.051 1.00 87.44 378 GLY A C 1
ATOM 2979 O O . GLY A 1 378 ? -3.310 12.833 -12.754 1.00 87.44 378 GLY A O 1
ATOM 2980 N N . CYS A 1 379 ? -3.915 14.326 -14.302 1.00 91.81 379 CYS A N 1
ATOM 2981 C CA . CYS A 1 379 ? -3.147 13.724 -15.386 1.00 91.81 379 CYS A CA 1
ATOM 2982 C C . CYS A 1 379 ? -2.756 14.787 -16.412 1.00 91.81 379 CYS A C 1
ATOM 2984 O O . CYS A 1 379 ? -3.614 15.466 -16.987 1.00 91.81 379 CYS A O 1
ATOM 2986 N N . GLU A 1 380 ? -1.458 14.893 -16.691 1.00 91.94 380 GLU A N 1
ATOM 2987 C CA . GLU A 1 380 ? -0.959 15.573 -17.879 1.00 91.94 380 GLU A CA 1
ATOM 2988 C C . GLU A 1 380 ? 0.108 14.741 -18.604 1.00 91.94 380 GLU A C 1
ATOM 2990 O O . GLU A 1 380 ? 0.851 13.965 -18.003 1.00 91.94 380 GLU A O 1
ATOM 2995 N N . THR A 1 381 ? 0.136 14.877 -19.930 1.00 93.62 381 THR A N 1
ATOM 2996 C CA . THR A 1 381 ? 0.936 14.052 -20.849 1.00 93.62 381 THR A CA 1
ATOM 2997 C C . THR A 1 381 ? 1.776 14.914 -21.781 1.00 93.62 381 THR A C 1
ATOM 2999 O O . THR A 1 381 ? 1.404 16.045 -22.103 1.00 93.62 381 THR A O 1
ATOM 3002 N N . TRP A 1 382 ? 2.899 14.370 -22.247 1.00 93.19 382 TRP A N 1
ATOM 3003 C CA . TRP A 1 382 ? 3.816 15.037 -23.168 1.00 93.19 382 TRP A CA 1
ATOM 3004 C C . TRP A 1 382 ? 4.110 14.180 -24.390 1.00 93.19 382 TRP A C 1
ATOM 3006 O O . TRP A 1 382 ? 4.420 12.993 -24.276 1.00 93.19 382 TRP A O 1
ATOM 3016 N N . ASN A 1 383 ? 4.075 14.824 -25.556 1.00 91.00 383 ASN A N 1
ATOM 3017 C CA . ASN A 1 383 ? 4.329 14.185 -26.840 1.00 91.00 383 ASN A CA 1
ATOM 3018 C C . ASN A 1 383 ? 5.800 14.296 -27.292 1.00 91.00 383 ASN A C 1
ATOM 3020 O O . ASN A 1 383 ? 6.587 15.056 -26.718 1.00 91.00 383 ASN A O 1
ATOM 3024 N N . VAL A 1 384 ? 6.159 13.543 -28.340 1.00 85.31 384 VAL A N 1
ATOM 3025 C CA . VAL A 1 384 ? 7.495 13.505 -28.968 1.00 85.31 384 VAL A CA 1
ATOM 3026 C C . VAL A 1 384 ? 8.141 14.895 -29.074 1.00 85.31 384 VAL A C 1
ATOM 3028 O O . VAL A 1 384 ? 7.561 15.860 -29.575 1.00 85.31 384 VAL A O 1
ATOM 3031 N N . GLY A 1 385 ? 9.390 14.988 -28.612 1.00 82.25 385 GLY A N 1
ATOM 3032 C CA . GLY A 1 385 ? 10.188 16.216 -28.627 1.00 82.25 385 GLY A CA 1
ATOM 3033 C C . GLY A 1 385 ? 9.994 17.130 -27.412 1.00 82.25 385 GLY A C 1
ATOM 3034 O O . GLY A 1 385 ? 10.733 18.107 -27.284 1.00 82.25 385 GLY A O 1
ATOM 3035 N N . ALA A 1 386 ? 9.061 16.836 -26.502 1.00 87.69 386 ALA A N 1
ATOM 3036 C CA . ALA A 1 386 ? 9.120 17.386 -25.149 1.00 87.69 386 ALA A CA 1
ATOM 3037 C C . ALA A 1 386 ? 10.409 16.922 -24.442 1.00 87.69 386 ALA A C 1
ATOM 3039 O O . ALA A 1 386 ? 10.892 15.815 -24.676 1.00 87.69 386 ALA A O 1
ATOM 3040 N N . MET A 1 387 ? 10.992 17.778 -23.598 1.00 86.94 387 MET A N 1
ATOM 3041 C CA . MET A 1 387 ? 12.328 17.550 -23.025 1.00 86.94 387 MET A CA 1
ATOM 3042 C C . MET A 1 387 ? 12.278 17.475 -21.503 1.00 86.94 387 MET A C 1
ATOM 3044 O O . MET A 1 387 ? 11.824 18.420 -20.860 1.00 86.94 387 MET A O 1
ATOM 3048 N N . PHE A 1 388 ? 12.791 16.389 -20.927 1.00 89.50 388 PHE A N 1
ATOM 3049 C CA . PHE A 1 388 ? 12.924 16.248 -19.478 1.00 89.50 388 PHE A CA 1
ATOM 3050 C C . PHE A 1 388 ? 13.963 17.223 -18.905 1.00 89.50 388 PHE A C 1
ATOM 3052 O O . PHE A 1 388 ? 15.014 17.464 -19.500 1.00 89.50 388 PHE A O 1
ATOM 3059 N N . VAL A 1 389 ? 13.670 17.763 -17.724 1.00 88.69 389 VAL A N 1
ATOM 3060 C CA . VAL A 1 389 ? 14.530 18.655 -16.947 1.00 88.69 389 VAL A CA 1
ATOM 3061 C C . VAL A 1 389 ? 14.628 18.100 -15.522 1.00 88.69 389 VAL A C 1
ATOM 3063 O O . VAL A 1 389 ? 13.621 18.124 -14.807 1.00 88.69 389 VAL A O 1
ATOM 3066 N N . PRO A 1 390 ? 15.807 17.623 -15.078 1.00 86.12 390 PRO A N 1
ATOM 3067 C CA . PRO A 1 390 ? 15.978 17.113 -13.721 1.00 86.12 390 PRO A CA 1
ATOM 3068 C C . PRO A 1 390 ? 15.777 18.236 -12.699 1.00 86.12 390 PRO A C 1
ATOM 3070 O O . PRO A 1 390 ? 16.404 19.295 -12.782 1.00 86.12 390 PRO A O 1
ATOM 3073 N N . GLY A 1 391 ? 14.894 18.010 -11.727 1.00 75.31 391 GLY A N 1
ATOM 3074 C CA . GLY A 1 391 ? 14.570 18.997 -10.699 1.00 75.31 391 GLY A CA 1
ATOM 3075 C C . GLY A 1 391 ? 15.365 18.749 -9.424 1.00 75.31 391 GLY A C 1
ATOM 3076 O O . GLY A 1 391 ? 15.019 17.849 -8.664 1.00 75.31 391 GLY A O 1
ATOM 3077 N N . LYS A 1 392 ? 16.395 19.562 -9.144 1.00 67.94 392 LYS A N 1
ATOM 3078 C CA . LYS A 1 392 ? 17.134 19.494 -7.868 1.00 67.94 392 LYS A CA 1
ATOM 3079 C C . LYS A 1 392 ? 16.170 19.731 -6.695 1.00 67.94 392 LYS A C 1
ATOM 3081 O O . LYS A 1 392 ? 15.713 20.851 -6.501 1.00 67.94 392 LYS A O 1
ATOM 3086 N N . GLY A 1 393 ? 15.859 18.675 -5.941 1.00 66.62 393 GLY A N 1
ATOM 3087 C CA . GLY A 1 393 ? 14.901 18.717 -4.829 1.00 66.62 393 GLY A CA 1
ATOM 3088 C C . GLY A 1 393 ? 13.420 18.750 -5.236 1.00 66.62 393 GLY A C 1
ATOM 3089 O O . GLY A 1 393 ? 12.576 19.035 -4.392 1.00 66.62 393 GLY A O 1
ATOM 3090 N N . SER A 1 394 ? 13.076 18.476 -6.500 1.00 70.38 394 SER A N 1
ATOM 3091 C CA . SER A 1 394 ? 11.669 18.389 -6.910 1.00 70.38 394 SER A CA 1
ATOM 3092 C C . SER A 1 394 ? 11.051 17.067 -6.458 1.00 70.38 394 SER A C 1
ATOM 3094 O O . SER A 1 394 ? 11.578 16.003 -6.770 1.00 70.38 394 SER A O 1
ATOM 3096 N N . LYS A 1 395 ? 9.899 17.136 -5.780 1.00 72.06 395 LYS A N 1
ATOM 3097 C CA . LYS A 1 395 ? 9.082 15.960 -5.438 1.00 72.06 395 LYS A CA 1
ATOM 3098 C C . LYS A 1 395 ? 8.335 15.365 -6.641 1.00 72.06 395 LYS A C 1
ATOM 3100 O O . LYS A 1 395 ? 7.790 14.274 -6.529 1.00 72.06 395 LYS A O 1
ATOM 3105 N N . ARG A 1 396 ? 8.268 16.074 -7.776 1.00 83.88 396 ARG A N 1
ATOM 3106 C CA . ARG A 1 396 ? 7.448 15.667 -8.923 1.00 83.88 396 ARG A CA 1
ATOM 3107 C C . ARG A 1 396 ? 8.071 14.480 -9.658 1.00 83.88 396 ARG A C 1
ATOM 3109 O O . ARG A 1 396 ? 9.187 14.585 -10.169 1.00 83.88 396 ARG A O 1
ATOM 3116 N N . ILE A 1 397 ? 7.312 1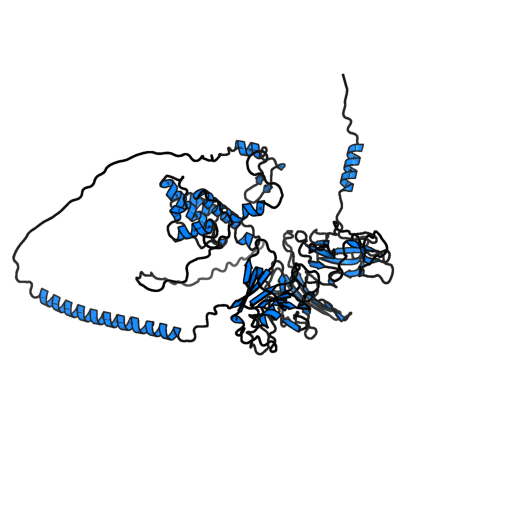3.393 -9.769 1.00 88.44 397 ILE A N 1
ATOM 3117 C CA . ILE A 1 397 ? 7.669 12.206 -10.549 1.00 88.44 397 ILE A CA 1
ATOM 3118 C C . ILE A 1 397 ? 7.121 12.356 -11.971 1.00 88.44 397 ILE A C 1
ATOM 3120 O O . ILE A 1 397 ? 5.913 12.426 -12.179 1.00 88.44 397 ILE A O 1
ATOM 3124 N N . ILE A 1 398 ? 8.016 12.368 -12.958 1.00 91.12 398 ILE A N 1
ATOM 3125 C CA . ILE A 1 398 ? 7.678 12.191 -14.371 1.00 91.12 398 ILE A CA 1
ATOM 3126 C C . ILE A 1 398 ? 7.866 10.715 -14.714 1.00 91.12 398 ILE A C 1
ATOM 3128 O O . ILE A 1 398 ? 8.963 10.176 -14.561 1.00 91.12 398 ILE A O 1
ATOM 3132 N N . TRP A 1 399 ? 6.820 10.071 -15.216 1.00 91.50 399 TRP A N 1
ATOM 3133 C CA . TRP A 1 399 ? 6.890 8.717 -15.751 1.00 91.50 399 TRP A CA 1
ATOM 3134 C C . TRP A 1 399 ? 7.174 8.802 -17.250 1.00 91.50 399 TRP A C 1
ATOM 3136 O O . TRP A 1 399 ? 6.447 9.457 -17.993 1.00 91.50 399 TRP A O 1
ATOM 3146 N N . SER A 1 400 ? 8.260 8.179 -17.702 1.00 90.12 400 SER A N 1
ATOM 3147 C CA . SER A 1 400 ? 8.698 8.200 -19.103 1.00 90.12 400 SER A CA 1
ATOM 3148 C C . SER A 1 400 ? 8.671 6.799 -19.705 1.00 90.12 400 SER A C 1
ATOM 3150 O O . SER A 1 400 ? 9.260 5.875 -19.137 1.00 90.12 400 SER A O 1
ATOM 3152 N N . ILE A 1 401 ? 7.992 6.651 -20.847 1.00 88.31 401 ILE A N 1
ATOM 3153 C CA . ILE A 1 401 ? 7.906 5.388 -21.584 1.00 88.31 401 ILE A CA 1
ATOM 3154 C C . ILE A 1 401 ? 9.175 5.252 -22.425 1.00 88.31 401 ILE A C 1
ATOM 3156 O O . ILE A 1 401 ? 9.379 6.004 -23.381 1.00 88.31 401 ILE A O 1
ATOM 3160 N N . GLN A 1 402 ? 10.021 4.291 -22.072 1.00 83.12 402 GLN A N 1
ATOM 3161 C CA . GLN A 1 402 ? 11.220 3.942 -22.825 1.00 83.12 402 GLN A CA 1
ATOM 3162 C C . GLN A 1 402 ? 10.950 2.731 -23.715 1.00 83.12 402 GLN A C 1
ATOM 3164 O O . GLN A 1 402 ? 10.106 1.893 -23.403 1.00 83.12 402 GLN A O 1
ATOM 3169 N N . GLU A 1 403 ? 11.673 2.642 -24.828 1.00 80.44 403 GLU A N 1
ATOM 3170 C CA . GLU A 1 403 ? 11.731 1.428 -25.635 1.00 80.44 403 GLU A CA 1
ATOM 3171 C C . GLU A 1 403 ? 12.899 0.564 -25.140 1.00 80.44 403 GLU A C 1
ATOM 3173 O O . GLU A 1 403 ? 14.026 1.045 -25.018 1.00 80.44 403 GLU A O 1
ATOM 3178 N N . THR A 1 404 ? 12.640 -0.700 -24.818 1.00 69.38 404 THR A N 1
ATOM 3179 C CA . THR A 1 404 ? 13.657 -1.653 -24.374 1.00 69.38 404 THR A CA 1
ATOM 3180 C C . THR A 1 404 ? 14.371 -2.252 -25.592 1.00 69.38 404 THR A C 1
ATOM 3182 O O . THR A 1 404 ? 13.734 -2.711 -26.545 1.00 69.38 404 THR A O 1
ATOM 3185 N N . GLU A 1 405 ? 15.712 -2.278 -25.579 1.00 56.41 405 GLU A N 1
ATOM 3186 C CA . GLU A 1 405 ? 16.514 -2.979 -26.599 1.00 56.41 405 GLU A CA 1
ATOM 3187 C C . GLU A 1 405 ? 16.344 -4.502 -26.438 1.00 56.41 405 GLU A C 1
ATOM 3189 O O . GLU A 1 405 ? 17.163 -5.205 -25.840 1.00 56.41 405 GLU A O 1
ATOM 3194 N N . GLY A 1 406 ? 15.226 -5.023 -26.946 1.00 50.12 406 GLY A N 1
ATOM 3195 C CA . GLY A 1 406 ? 14.858 -6.426 -26.831 1.00 50.12 406 GLY A CA 1
ATOM 3196 C C . GLY A 1 406 ? 15.876 -7.349 -27.501 1.00 50.12 406 GLY A C 1
ATOM 3197 O O . GLY A 1 406 ? 15.966 -7.407 -28.728 1.00 50.12 406 GLY A O 1
ATOM 3198 N N . LYS A 1 407 ? 16.585 -8.152 -26.696 1.00 37.88 407 LYS A N 1
ATOM 3199 C CA . LYS A 1 407 ? 17.339 -9.319 -27.178 1.00 37.88 407 LYS A CA 1
ATOM 3200 C C . LYS A 1 407 ? 16.364 -10.339 -27.774 1.00 37.88 407 LYS A C 1
ATOM 3202 O O . LYS A 1 407 ? 15.860 -11.212 -27.071 1.00 37.88 407 LYS A O 1
ATOM 3207 N N . VAL A 1 408 ? 16.109 -10.224 -29.077 1.00 41.31 408 VAL A N 1
ATOM 3208 C CA . VAL A 1 408 ? 15.336 -11.205 -29.852 1.00 41.31 408 VAL A CA 1
ATOM 3209 C C . VAL A 1 408 ? 15.935 -12.601 -29.619 1.00 41.31 408 VAL A C 1
ATOM 3211 O O . VAL A 1 408 ? 17.148 -12.762 -29.793 1.00 41.31 408 VAL A O 1
ATOM 3214 N N . PRO A 1 409 ? 15.138 -13.622 -29.244 1.00 36.88 409 PRO A N 1
ATOM 3215 C CA . PRO A 1 409 ? 15.642 -14.982 -29.083 1.00 36.88 409 PRO A CA 1
ATOM 3216 C C . PRO A 1 409 ? 16.317 -15.456 -30.375 1.00 36.88 409 PRO A C 1
ATOM 3218 O O . PRO A 1 409 ? 15.701 -15.456 -31.441 1.00 36.88 409 PRO A O 1
ATOM 3221 N N . ALA A 1 410 ? 17.597 -15.833 -30.294 1.00 38.31 410 ALA A N 1
ATOM 3222 C CA . ALA A 1 410 ? 18.440 -16.100 -31.461 1.00 38.31 410 ALA A CA 1
ATOM 3223 C C . ALA A 1 410 ? 18.033 -17.398 -32.190 1.00 38.31 410 ALA A C 1
ATOM 3225 O O . ALA A 1 410 ? 18.624 -18.463 -32.003 1.00 38.31 410 ALA A O 1
ATOM 3226 N N . GLY A 1 411 ? 16.999 -17.307 -33.030 1.00 40.62 411 GLY A N 1
ATOM 3227 C CA . GLY A 1 411 ? 16.337 -18.441 -33.669 1.00 40.62 411 GLY A CA 1
ATOM 3228 C C . GLY A 1 411 ? 17.268 -19.328 -34.500 1.00 40.62 411 GLY A C 1
ATOM 3229 O O . GLY A 1 411 ? 17.648 -18.970 -35.614 1.00 40.62 411 GLY A O 1
ATOM 3230 N N . LYS A 1 412 ? 17.571 -20.520 -33.967 1.00 47.31 412 LYS A N 1
ATOM 3231 C CA . LYS A 1 412 ? 18.140 -21.727 -34.614 1.00 47.31 412 LYS A CA 1
ATOM 3232 C C . LYS A 1 412 ? 19.496 -21.614 -35.343 1.00 47.31 412 LYS A C 1
ATOM 3234 O O . LYS A 1 412 ? 20.131 -22.644 -35.546 1.00 47.31 412 LYS A O 1
ATOM 3239 N N . LYS A 1 413 ? 19.995 -20.421 -35.690 1.00 42.66 413 LYS A N 1
ATOM 3240 C CA . LYS A 1 413 ? 21.263 -20.249 -36.433 1.00 42.66 413 LYS A CA 1
ATOM 3241 C C . LYS A 1 413 ? 22.526 -20.511 -35.601 1.00 42.66 413 LYS A C 1
ATOM 3243 O O . LYS A 1 413 ? 23.523 -20.948 -36.166 1.00 42.66 413 LYS A O 1
ATOM 3248 N N . ARG A 1 414 ? 22.498 -20.279 -34.281 1.00 46.53 414 ARG A N 1
ATOM 3249 C CA . ARG A 1 414 ? 23.693 -20.408 -33.419 1.00 46.53 414 ARG A CA 1
ATOM 3250 C C . ARG A 1 414 ? 24.194 -21.857 -33.307 1.00 46.53 414 ARG A C 1
ATOM 3252 O O . ARG A 1 414 ? 25.382 -22.103 -33.472 1.00 46.53 414 ARG A O 1
ATOM 3259 N N . VAL A 1 415 ? 23.261 -22.804 -33.160 1.00 51.47 415 VAL A N 1
ATOM 3260 C CA . VAL A 1 415 ? 23.534 -24.250 -33.034 1.00 51.47 415 VAL A CA 1
ATOM 3261 C C . VAL A 1 415 ? 24.310 -24.799 -34.237 1.00 51.47 415 VAL A C 1
ATOM 3263 O O . VAL A 1 415 ? 25.257 -25.559 -34.067 1.00 51.47 415 VAL A O 1
ATOM 3266 N N . TRP A 1 416 ? 23.955 -24.387 -35.459 1.00 47.38 416 TRP A N 1
ATOM 3267 C CA . TRP A 1 416 ? 24.669 -24.825 -36.665 1.00 47.38 416 TRP A CA 1
ATOM 3268 C C . TRP A 1 416 ? 26.114 -24.318 -36.715 1.00 47.38 416 TRP A C 1
ATOM 3270 O O . TRP A 1 416 ? 26.995 -25.055 -37.150 1.00 47.38 416 TRP A O 1
ATOM 3280 N N . LEU A 1 417 ? 26.378 -23.098 -36.235 1.00 51.62 417 LEU A N 1
ATOM 3281 C CA . LEU A 1 417 ? 27.732 -22.545 -36.207 1.00 51.62 417 LEU A CA 1
ATOM 3282 C C . LEU A 1 417 ? 28.635 -23.352 -35.260 1.00 51.62 417 LEU A C 1
ATOM 3284 O O . LEU A 1 417 ? 29.703 -23.810 -35.661 1.00 51.62 417 LEU A O 1
ATOM 3288 N N . GLU A 1 418 ? 28.161 -23.596 -34.038 1.00 55.38 418 GLU A N 1
ATOM 3289 C CA . GLU A 1 418 ? 28.890 -24.341 -33.003 1.00 55.38 418 GLU A CA 1
ATOM 3290 C C . GLU A 1 418 ? 29.184 -25.790 -33.440 1.00 55.38 418 GLU A C 1
ATOM 3292 O O . GLU A 1 418 ? 30.320 -26.252 -33.308 1.00 55.38 418 GLU A O 1
ATOM 3297 N N . VAL A 1 419 ? 28.222 -26.472 -34.080 1.00 59.91 419 VAL A N 1
ATOM 3298 C CA . VAL A 1 419 ? 28.431 -27.818 -34.653 1.00 59.91 419 VAL A CA 1
ATOM 3299 C C . VAL A 1 419 ? 29.473 -27.814 -35.780 1.00 59.91 419 VAL A C 1
ATOM 3301 O O . VAL A 1 419 ? 30.325 -28.702 -35.817 1.00 59.91 419 VAL A O 1
ATOM 3304 N N . THR A 1 420 ? 29.471 -26.823 -36.683 1.00 63.22 420 THR A N 1
ATOM 3305 C CA . THR A 1 420 ? 30.485 -26.771 -37.759 1.00 63.22 420 THR A CA 1
ATOM 3306 C C . THR A 1 420 ? 31.903 -26.567 -37.223 1.00 63.22 420 THR A C 1
ATOM 3308 O O . THR A 1 420 ? 32.826 -27.251 -37.669 1.00 63.22 420 THR A O 1
ATOM 3311 N N . ILE A 1 421 ? 32.084 -25.703 -36.219 1.00 69.06 421 ILE A N 1
ATOM 3312 C CA . ILE A 1 421 ? 33.385 -25.473 -35.572 1.00 69.06 421 ILE A CA 1
ATOM 3313 C C . ILE A 1 421 ? 33.856 -26.753 -34.860 1.00 69.06 421 ILE A C 1
ATOM 3315 O O . ILE A 1 421 ? 35.001 -27.174 -35.046 1.00 69.06 421 ILE A O 1
ATOM 3319 N N . GLY A 1 422 ? 32.956 -27.419 -34.128 1.00 67.69 422 GLY A N 1
ATOM 3320 C CA . GLY A 1 422 ? 33.237 -28.654 -33.389 1.00 67.69 422 GLY A CA 1
ATOM 3321 C C . GLY A 1 422 ? 33.651 -29.859 -34.246 1.00 67.69 422 GLY A C 1
ATOM 3322 O O . GLY A 1 422 ? 34.265 -30.782 -33.719 1.00 67.69 422 GLY A O 1
ATOM 3323 N N . VAL A 1 423 ? 33.373 -29.859 -35.556 1.00 74.25 423 VAL A N 1
ATOM 3324 C CA . VAL A 1 423 ? 33.785 -30.935 -36.484 1.00 74.25 423 VAL A CA 1
ATOM 3325 C C . VAL A 1 423 ? 34.995 -30.537 -37.338 1.00 74.25 423 VAL A C 1
ATOM 3327 O O . VAL A 1 423 ? 35.898 -31.352 -37.552 1.00 74.25 423 VAL A O 1
ATOM 3330 N N . ILE A 1 424 ? 35.058 -29.291 -37.818 1.00 79.12 424 ILE A N 1
ATOM 3331 C CA . ILE A 1 424 ? 36.117 -28.843 -38.739 1.00 79.12 424 ILE A CA 1
ATOM 3332 C C . ILE A 1 424 ? 37.458 -28.657 -38.009 1.00 79.12 424 ILE A C 1
ATOM 3334 O O . ILE A 1 424 ? 38.506 -29.021 -38.550 1.00 79.12 424 ILE A O 1
ATOM 3338 N N . VAL A 1 425 ? 37.458 -28.154 -36.769 1.00 83.44 425 VAL A N 1
ATOM 3339 C CA . VAL A 1 425 ? 38.710 -27.934 -36.022 1.00 83.44 425 VAL A CA 1
ATOM 3340 C C . VAL A 1 425 ? 39.403 -29.261 -35.652 1.00 83.44 425 VAL A C 1
ATOM 3342 O O . VAL A 1 425 ? 40.582 -29.406 -35.978 1.00 83.44 425 VAL A O 1
ATOM 3345 N N . PRO A 1 426 ? 38.730 -30.289 -35.089 1.00 83.00 426 PRO A N 1
ATOM 3346 C CA . PRO A 1 426 ? 39.398 -31.561 -34.793 1.00 83.00 426 PRO A CA 1
ATOM 3347 C C . PRO A 1 426 ? 39.863 -32.318 -36.043 1.00 83.00 426 PRO A C 1
ATOM 3349 O O . PRO A 1 426 ? 40.950 -32.894 -36.042 1.00 83.00 426 PRO A O 1
ATOM 3352 N N . THR A 1 427 ? 39.082 -32.308 -37.130 1.00 81.50 427 THR A N 1
ATOM 3353 C CA . THR A 1 427 ? 39.450 -33.020 -38.369 1.00 81.50 427 THR A CA 1
ATOM 3354 C C . THR A 1 427 ? 40.652 -32.388 -39.073 1.00 81.50 427 THR A C 1
ATOM 3356 O O . THR A 1 427 ? 41.538 -33.113 -39.529 1.00 81.50 427 THR A O 1
ATOM 3359 N N . THR A 1 428 ? 40.750 -31.054 -39.099 1.00 87.12 428 THR A N 1
ATOM 3360 C CA . THR A 1 428 ? 41.940 -30.359 -39.622 1.00 87.12 428 THR A CA 1
ATOM 3361 C C . THR A 1 428 ? 43.168 -30.555 -38.727 1.00 87.12 428 THR A C 1
ATOM 3363 O O . THR A 1 428 ? 44.258 -30.804 -39.249 1.00 87.12 428 THR A O 1
ATOM 3366 N N . LEU A 1 429 ? 43.007 -30.553 -37.398 1.00 88.56 429 LEU A N 1
ATOM 3367 C CA . LEU A 1 429 ? 44.098 -30.836 -36.459 1.00 88.56 429 LEU A CA 1
ATOM 3368 C C . LEU A 1 429 ? 44.651 -32.263 -36.637 1.00 88.56 429 LEU A C 1
ATOM 3370 O O . LEU A 1 429 ? 45.863 -32.449 -36.738 1.00 88.56 429 LEU A O 1
ATOM 3374 N N . LEU A 1 430 ? 43.775 -33.268 -36.758 1.00 88.88 430 LEU A N 1
ATOM 3375 C CA . LEU A 1 430 ? 44.164 -34.662 -37.014 1.00 88.88 430 LEU A CA 1
ATOM 3376 C C . LEU A 1 430 ? 44.909 -34.824 -38.349 1.00 88.88 430 LEU A C 1
ATOM 3378 O O . LEU A 1 430 ? 45.909 -35.543 -38.408 1.00 88.88 430 LEU A O 1
ATOM 3382 N N . LEU A 1 431 ? 44.481 -34.117 -39.401 1.00 90.19 431 LEU A N 1
ATOM 3383 C CA . LEU A 1 431 ? 45.180 -34.076 -40.691 1.00 90.19 431 LEU A CA 1
ATOM 3384 C C . LEU A 1 431 ? 46.594 -33.487 -40.570 1.00 90.19 431 LEU A C 1
ATOM 3386 O O . LEU A 1 431 ? 47.543 -34.050 -41.120 1.00 90.19 431 LEU A O 1
ATOM 3390 N N . LEU A 1 432 ? 46.761 -32.397 -39.815 1.00 89.56 432 LEU A N 1
ATOM 3391 C CA . LEU A 1 432 ? 48.073 -31.794 -39.560 1.00 89.56 432 LEU A CA 1
ATOM 3392 C C . LEU A 1 432 ? 48.980 -32.725 -38.742 1.00 89.56 432 LEU A C 1
ATOM 3394 O O . LEU A 1 432 ? 50.141 -32.915 -39.111 1.00 89.56 432 LEU A O 1
ATOM 3398 N N . CYS A 1 433 ? 48.450 -33.380 -37.705 1.00 85.81 433 CYS A N 1
ATOM 3399 C CA . CYS A 1 433 ? 49.164 -34.404 -36.937 1.00 85.81 433 CYS A CA 1
ATOM 3400 C C . CYS A 1 433 ? 49.605 -35.586 -37.818 1.00 85.81 433 CYS A C 1
ATOM 3402 O O . CYS A 1 433 ? 50.745 -36.041 -37.714 1.00 85.81 433 CYS A O 1
ATOM 3404 N N . PHE A 1 434 ? 48.751 -36.049 -38.737 1.00 85.38 434 PHE A N 1
ATOM 3405 C CA . PHE A 1 434 ? 49.084 -37.121 -39.679 1.00 85.38 434 PHE A CA 1
ATOM 3406 C C . PHE A 1 434 ? 50.182 -36.703 -40.672 1.00 85.38 434 PHE A C 1
ATOM 3408 O O . PHE A 1 434 ? 51.154 -37.434 -40.871 1.00 85.38 434 PHE A O 1
ATOM 3415 N N . ILE A 1 435 ? 50.102 -35.491 -41.233 1.00 87.81 435 ILE A N 1
ATOM 3416 C CA . ILE A 1 435 ? 51.155 -34.923 -42.094 1.00 87.81 435 ILE A CA 1
ATOM 3417 C C . ILE A 1 435 ? 52.475 -34.774 -41.319 1.00 87.81 435 ILE A C 1
ATOM 3419 O O . ILE A 1 435 ? 53.546 -35.067 -41.863 1.00 87.81 435 ILE A O 1
ATOM 3423 N N . PHE A 1 436 ? 52.426 -34.366 -40.048 1.00 84.06 436 PHE A N 1
ATOM 3424 C CA . PHE A 1 436 ? 53.612 -34.262 -39.198 1.00 84.06 436 PHE A CA 1
ATOM 3425 C C . PHE A 1 436 ? 54.212 -35.638 -38.874 1.00 84.06 436 PHE A C 1
ATOM 3427 O O . PHE A 1 436 ? 55.429 -35.792 -38.944 1.00 84.06 436 PHE A O 1
ATOM 3434 N N . TYR A 1 437 ? 53.388 -36.662 -38.628 1.00 83.12 437 TYR A N 1
ATOM 3435 C CA . TYR A 1 437 ? 53.827 -38.054 -38.467 1.00 83.12 437 TYR A CA 1
ATOM 3436 C C . TYR A 1 437 ? 54.501 -38.603 -39.738 1.00 83.12 437 TYR A C 1
ATOM 3438 O O . TYR A 1 437 ? 55.563 -39.220 -39.663 1.00 83.12 437 TYR A O 1
ATOM 3446 N N . LEU A 1 438 ? 53.958 -38.329 -40.930 1.00 83.62 438 LEU A N 1
ATOM 3447 C CA . LEU A 1 438 ? 54.600 -38.711 -42.196 1.00 83.62 438 LEU A CA 1
ATOM 3448 C C . LEU A 1 438 ? 55.939 -37.977 -42.412 1.00 83.62 438 LEU A C 1
ATOM 3450 O O . LEU A 1 438 ? 56.921 -38.579 -42.867 1.00 83.62 438 LEU A O 1
ATOM 3454 N N . LYS A 1 439 ? 56.025 -36.694 -42.033 1.00 81.12 439 LYS A N 1
ATOM 3455 C CA . LYS A 1 439 ? 57.282 -35.927 -42.052 1.00 81.12 439 LYS A CA 1
ATOM 3456 C C . LYS A 1 439 ? 58.293 -36.443 -41.020 1.00 81.12 439 LYS A C 1
ATOM 3458 O O . LYS A 1 439 ? 59.461 -36.598 -41.368 1.00 81.12 439 LYS A O 1
ATOM 3463 N N . SER A 1 440 ? 57.888 -36.777 -39.794 1.00 66.25 440 SER A N 1
ATOM 3464 C CA . SER A 1 440 ? 58.806 -37.313 -38.779 1.00 66.25 440 SER A CA 1
ATOM 3465 C C . SER A 1 440 ? 59.307 -38.708 -39.163 1.00 66.25 440 SER A C 1
ATOM 3467 O O . SER A 1 440 ? 60.512 -38.939 -39.148 1.00 66.25 440 SER A O 1
ATOM 3469 N N . LYS A 1 441 ? 58.433 -39.600 -39.647 1.00 70.50 441 LYS A N 1
ATOM 3470 C CA . LYS A 1 441 ? 58.792 -40.943 -40.137 1.00 70.50 441 LYS A CA 1
ATOM 3471 C C . LYS A 1 441 ? 59.801 -40.890 -41.290 1.00 70.50 441 LYS A C 1
ATOM 3473 O O . LYS A 1 441 ? 60.786 -41.629 -41.290 1.00 70.50 441 LYS A O 1
ATOM 3478 N N . THR A 1 442 ? 59.627 -39.962 -42.235 1.00 69.00 442 THR A N 1
ATOM 3479 C CA . THR A 1 442 ? 60.597 -39.758 -43.328 1.00 69.00 442 THR A CA 1
ATOM 3480 C C . THR A 1 442 ? 61.898 -39.082 -42.876 1.00 69.00 442 THR A C 1
ATOM 3482 O O . THR A 1 442 ? 62.955 -39.418 -43.412 1.00 69.00 442 THR A O 1
ATOM 3485 N N . GLN A 1 443 ? 61.878 -38.200 -41.870 1.00 64.56 443 GLN A N 1
ATOM 3486 C CA . GLN A 1 443 ? 63.102 -37.647 -41.266 1.00 64.56 443 GLN A CA 1
ATOM 3487 C C . GLN A 1 443 ? 63.866 -38.691 -40.433 1.00 64.56 443 GLN A C 1
ATOM 3489 O O . GLN A 1 443 ? 65.087 -38.763 -40.536 1.00 64.56 443 GLN A O 1
ATOM 3494 N N . ILE A 1 444 ? 63.178 -39.566 -39.694 1.00 63.50 444 ILE A N 1
ATOM 3495 C CA . ILE A 1 444 ? 63.780 -40.688 -38.955 1.00 63.50 444 ILE A CA 1
ATOM 3496 C C . ILE A 1 444 ? 64.441 -41.671 -39.932 1.00 63.50 444 ILE A C 1
ATOM 3498 O O . ILE A 1 444 ? 65.602 -42.033 -39.750 1.00 63.50 444 ILE A O 1
ATOM 3502 N N . HIS A 1 445 ? 63.781 -42.017 -41.045 1.00 58.12 445 HIS A N 1
ATOM 3503 C CA . HIS A 1 445 ? 64.401 -42.822 -42.107 1.00 58.12 445 HIS A CA 1
ATOM 3504 C C . HIS A 1 445 ? 65.633 -42.135 -42.740 1.00 58.12 445 HIS A C 1
ATOM 3506 O O . HIS A 1 445 ? 66.589 -42.815 -43.119 1.00 58.12 445 HIS A O 1
ATOM 3512 N N . LYS A 1 446 ? 65.661 -40.796 -42.830 1.00 60.53 446 LYS A N 1
ATOM 3513 C CA . LYS A 1 446 ? 66.851 -40.032 -43.261 1.00 60.53 446 LYS A CA 1
ATOM 3514 C C . LYS A 1 446 ? 67.956 -40.005 -42.193 1.00 60.53 446 LYS A C 1
ATOM 3516 O O . LYS A 1 446 ? 69.128 -40.060 -42.556 1.00 60.53 446 LYS A O 1
ATOM 3521 N N . ALA A 1 447 ? 67.612 -39.968 -40.906 1.00 60.25 447 ALA A N 1
ATOM 3522 C CA . ALA A 1 447 ? 68.565 -40.015 -39.796 1.00 60.25 447 ALA A CA 1
ATOM 3523 C C . ALA A 1 447 ? 69.246 -41.390 -39.681 1.00 60.25 447 ALA A C 1
ATOM 3525 O O . ALA A 1 447 ? 70.471 -41.461 -39.614 1.00 60.25 447 ALA A O 1
ATOM 3526 N N . ILE A 1 448 ? 68.483 -42.484 -39.787 1.00 59.12 448 ILE A N 1
ATOM 3527 C CA . ILE A 1 448 ? 69.014 -43.860 -39.815 1.00 59.12 448 ILE A CA 1
ATOM 3528 C C . ILE A 1 448 ? 69.977 -44.050 -41.005 1.00 59.12 448 ILE A C 1
ATOM 3530 O O . ILE A 1 448 ? 71.046 -44.641 -40.858 1.00 59.12 448 ILE A O 1
ATOM 3534 N N . ARG A 1 449 ? 69.667 -43.459 -42.171 1.00 52.75 449 ARG A N 1
ATOM 3535 C CA . ARG A 1 449 ? 70.573 -43.424 -43.338 1.00 52.75 449 ARG A CA 1
ATOM 3536 C C . ARG A 1 449 ? 71.832 -42.563 -43.144 1.00 52.75 449 ARG A C 1
ATOM 3538 O O . ARG A 1 449 ? 72.797 -42.778 -43.869 1.00 52.75 449 ARG A O 1
ATOM 3545 N N . LYS A 1 450 ? 71.849 -41.613 -42.199 1.00 53.25 450 LYS A N 1
ATOM 3546 C CA . LYS A 1 450 ? 73.055 -40.846 -41.826 1.00 53.25 450 LYS A CA 1
ATOM 3547 C C . LYS A 1 450 ? 73.910 -41.563 -40.779 1.00 53.25 450 LYS A C 1
ATOM 3549 O O . LYS A 1 450 ? 75.129 -41.493 -40.870 1.00 53.25 450 LYS A O 1
ATOM 3554 N N . LEU A 1 451 ? 73.296 -42.275 -39.830 1.00 54.31 451 LEU A N 1
ATOM 3555 C CA . LEU A 1 451 ? 74.025 -43.084 -38.843 1.00 54.31 451 LEU A CA 1
ATOM 3556 C C . LEU A 1 451 ? 74.828 -44.203 -39.522 1.00 54.31 451 LEU A C 1
ATOM 3558 O O . LEU A 1 451 ? 76.010 -44.356 -39.242 1.00 54.31 451 LEU A O 1
ATOM 3562 N N . ARG A 1 452 ? 74.256 -44.875 -40.532 1.00 46.72 452 ARG A N 1
ATOM 3563 C CA . ARG A 1 452 ? 74.952 -45.893 -41.350 1.00 46.72 452 ARG A CA 1
ATOM 3564 C C . ARG A 1 452 ? 75.999 -45.328 -42.338 1.00 46.72 452 ARG A C 1
ATOM 3566 O O . ARG A 1 452 ? 76.320 -45.975 -43.330 1.00 46.72 452 ARG A O 1
ATOM 3573 N N . ARG A 1 453 ? 76.482 -44.101 -42.112 1.00 45.03 453 ARG A N 1
ATOM 3574 C CA . ARG A 1 453 ? 77.508 -43.407 -42.914 1.00 45.03 453 ARG A CA 1
ATOM 3575 C C . ARG A 1 453 ? 78.462 -42.576 -42.035 1.00 45.03 453 ARG A C 1
ATOM 3577 O O . ARG A 1 453 ? 79.049 -41.620 -42.526 1.00 45.03 453 ARG A O 1
ATOM 3584 N N . LYS A 1 454 ? 78.583 -42.894 -40.736 1.00 40.03 454 LYS A N 1
ATOM 3585 C CA . LYS A 1 454 ? 79.433 -42.145 -39.789 1.00 40.03 454 LYS A CA 1
ATOM 3586 C C . LYS A 1 454 ? 80.482 -42.974 -39.028 1.00 40.03 454 LYS A C 1
ATOM 3588 O O . LYS A 1 454 ? 81.136 -42.432 -38.146 1.00 40.03 454 LYS A O 1
ATOM 3593 N N . ASP A 1 455 ? 80.704 -44.223 -39.445 1.00 43.09 455 ASP A N 1
ATOM 3594 C CA . ASP A 1 455 ? 81.877 -45.052 -39.086 1.00 43.09 455 ASP A CA 1
ATOM 3595 C C . ASP A 1 455 ? 83.071 -44.806 -40.038 1.00 43.09 455 ASP A C 1
ATOM 3597 O O . ASP A 1 455 ? 83.908 -45.666 -40.302 1.00 43.09 455 ASP A O 1
ATOM 3601 N N . SER A 1 456 ? 83.132 -43.619 -40.634 1.00 42.97 456 SER A N 1
ATOM 3602 C CA . SER A 1 456 ? 84.246 -43.123 -41.442 1.00 42.97 456 SER A CA 1
ATOM 3603 C C . SER A 1 456 ? 84.362 -41.620 -41.195 1.00 42.97 456 SER A C 1
ATOM 3605 O O . SER A 1 456 ? 83.377 -40.994 -40.806 1.00 42.97 456 SER A O 1
ATOM 3607 N N . GLU A 1 457 ? 85.556 -41.062 -41.402 1.00 37.84 457 GLU A N 1
ATOM 3608 C CA . GLU A 1 457 ? 85.909 -39.671 -41.050 1.00 37.84 457 GLU A CA 1
ATOM 3609 C C . GLU A 1 457 ? 85.983 -39.411 -39.534 1.00 37.84 457 GLU A C 1
ATOM 3611 O O . GLU A 1 457 ? 85.489 -38.428 -38.984 1.00 37.84 457 GLU A O 1
ATOM 3616 N N . HIS A 1 458 ? 86.717 -40.295 -38.859 1.00 36.56 458 HIS A N 1
ATOM 3617 C CA . HIS A 1 458 ? 87.422 -39.967 -37.626 1.00 36.56 458 HIS A CA 1
ATOM 3618 C C . HIS A 1 458 ? 88.649 -39.098 -37.985 1.00 36.56 458 HIS A C 1
ATOM 3620 O O . HIS A 1 458 ? 89.705 -39.667 -38.230 1.00 36.56 458 HIS A O 1
ATOM 3626 N N . GLN A 1 459 ? 88.531 -37.759 -38.079 1.00 30.05 459 GLN A N 1
ATOM 3627 C CA . GLN A 1 459 ? 89.674 -36.818 -37.960 1.00 30.05 459 GLN A CA 1
ATOM 3628 C C . GLN A 1 459 ? 89.294 -35.316 -37.995 1.00 30.05 459 GLN A C 1
ATOM 3630 O O . GLN A 1 459 ? 88.496 -34.898 -38.826 1.00 30.05 459 GLN A O 1
ATOM 3635 N N . ASN A 1 460 ? 90.014 -34.524 -37.180 1.00 29.34 460 ASN A N 1
ATOM 3636 C CA . ASN A 1 460 ? 90.249 -33.061 -37.251 1.00 29.34 460 ASN A CA 1
ATOM 3637 C C . ASN A 1 460 ? 89.063 -32.092 -36.978 1.00 29.34 460 ASN A C 1
ATOM 3639 O O . ASN A 1 460 ? 87.937 -32.369 -37.366 1.00 29.34 460 ASN A O 1
ATOM 3643 N N . VAL A 1 461 ? 89.226 -30.895 -36.377 1.00 32.34 461 VAL A N 1
ATOM 3644 C CA . VAL A 1 461 ? 90.267 -30.288 -35.494 1.00 32.34 461 VAL A CA 1
ATOM 3645 C C . VAL A 1 461 ? 89.575 -29.197 -34.612 1.00 32.34 461 VAL A C 1
ATOM 3647 O O . VAL A 1 461 ? 88.387 -28.933 -34.781 1.00 32.34 461 VAL A O 1
ATOM 3650 N N . LEU A 1 462 ? 90.282 -28.632 -33.622 1.00 28.95 462 LEU A N 1
ATOM 3651 C CA . LEU A 1 462 ? 89.815 -27.749 -32.525 1.00 28.95 462 LEU A CA 1
ATOM 3652 C C . LEU A 1 462 ? 89.632 -26.235 -32.862 1.00 28.95 462 LEU A C 1
ATOM 3654 O O . LEU A 1 462 ? 89.969 -25.799 -33.957 1.00 28.95 462 LEU A O 1
ATOM 3658 N N . GLN A 1 463 ? 89.241 -25.459 -31.821 1.00 31.08 463 GLN A N 1
ATOM 3659 C CA . GLN A 1 463 ? 89.520 -24.015 -31.555 1.00 31.08 463 GLN A CA 1
ATOM 3660 C C . GLN A 1 463 ? 88.618 -22.926 -32.225 1.00 31.08 463 GLN A C 1
ATOM 3662 O O . GLN A 1 463 ? 88.214 -23.087 -33.368 1.00 31.08 463 GLN A O 1
ATOM 3667 N N . GLU A 1 464 ? 88.236 -21.791 -31.584 1.00 35.62 464 GLU A N 1
ATOM 3668 C CA . GLU A 1 464 ? 88.399 -21.339 -30.173 1.00 35.62 464 GLU A CA 1
ATOM 3669 C C . GLU A 1 464 ? 87.426 -20.205 -29.684 1.00 35.62 464 GLU A C 1
ATOM 3671 O O . GLU A 1 464 ? 86.714 -19.589 -30.468 1.00 35.62 464 GLU A O 1
ATOM 3676 N N . MET A 1 465 ? 87.441 -19.975 -28.354 1.00 26.25 465 MET A N 1
ATOM 3677 C CA . MET A 1 465 ? 87.005 -18.871 -27.446 1.00 26.25 465 MET A CA 1
ATOM 3678 C C . MET A 1 465 ? 86.446 -17.492 -27.912 1.00 26.25 465 MET A C 1
ATOM 3680 O O . MET A 1 465 ? 86.854 -16.910 -28.908 1.00 26.25 465 MET A O 1
ATOM 3684 N N . GLY A 1 466 ? 85.685 -16.856 -26.992 1.00 25.86 466 GLY A N 1
ATOM 3685 C CA . GLY A 1 466 ? 85.523 -15.388 -26.833 1.00 25.86 466 GLY A CA 1
ATOM 3686 C C . GLY A 1 466 ? 84.521 -15.013 -25.710 1.00 25.86 466 GLY A C 1
ATOM 3687 O O . GLY A 1 466 ? 83.476 -15.652 -25.624 1.00 25.86 466 GLY A O 1
ATOM 3688 N N . ALA A 1 467 ? 84.802 -14.046 -24.805 1.00 28.09 467 ALA A N 1
ATOM 3689 C CA . ALA A 1 467 ? 83.954 -13.812 -23.606 1.00 28.09 467 ALA A CA 1
ATOM 3690 C C . ALA A 1 467 ? 84.057 -12.425 -22.898 1.00 28.09 467 ALA A C 1
ATOM 3692 O O . ALA A 1 467 ? 85.094 -11.775 -22.972 1.00 28.09 467 ALA A O 1
ATOM 3693 N N . LYS A 1 468 ? 83.032 -12.103 -22.065 1.00 26.98 468 LYS A N 1
ATOM 3694 C CA . LYS A 1 468 ? 82.921 -11.018 -21.029 1.00 26.98 468 LYS A CA 1
ATOM 3695 C C . LYS A 1 468 ? 82.822 -9.568 -21.576 1.00 26.98 468 LYS A C 1
ATOM 3697 O O . LYS A 1 468 ? 83.421 -9.254 -22.586 1.00 26.98 468 LYS A O 1
ATOM 3702 N N . SER A 1 469 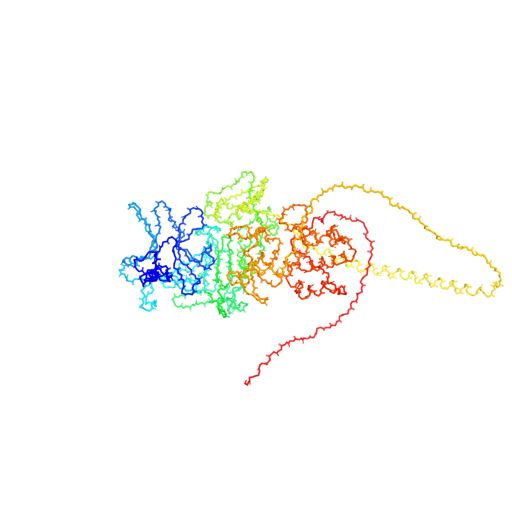? 82.081 -8.617 -20.979 1.00 25.59 469 SER A N 1
ATOM 3703 C CA . SER A 1 469 ? 82.112 -8.178 -19.564 1.00 25.59 469 SER A CA 1
ATOM 3704 C C . SER A 1 469 ? 80.905 -7.285 -19.141 1.00 25.59 469 SER A C 1
ATOM 3706 O O . SER A 1 469 ? 80.026 -7.003 -19.949 1.00 25.59 469 SER A O 1
ATOM 3708 N N . LYS A 1 470 ? 80.884 -6.811 -17.879 1.00 28.48 470 LYS A N 1
ATOM 3709 C CA . LYS A 1 470 ? 79.980 -5.782 -17.298 1.00 28.48 470 LYS A CA 1
ATOM 3710 C C . LYS A 1 470 ? 80.769 -4.522 -16.887 1.00 28.48 470 LYS A C 1
ATOM 3712 O O . LYS A 1 470 ? 81.941 -4.661 -16.548 1.00 28.48 470 LYS A O 1
ATOM 3717 N N . SER A 1 471 ? 80.108 -3.363 -16.742 1.00 24.33 471 SER A N 1
ATOM 3718 C CA . SER A 1 471 ? 80.364 -2.408 -15.634 1.00 24.33 471 SER A CA 1
ATOM 3719 C C . SER A 1 471 ? 79.246 -1.351 -15.480 1.00 24.33 471 SER A C 1
ATOM 3721 O O . SER A 1 471 ? 78.368 -1.254 -16.334 1.00 24.33 471 SER A O 1
ATOM 3723 N N . SER A 1 472 ? 79.285 -0.567 -14.397 1.00 28.12 472 SER A N 1
ATOM 3724 C CA . SER A 1 472 ? 78.358 0.522 -14.019 1.00 28.12 472 SER A CA 1
ATOM 3725 C C . SER A 1 472 ? 79.120 1.735 -13.447 1.00 28.12 472 SER A C 1
ATOM 3727 O O . SER A 1 472 ? 80.305 1.587 -13.157 1.00 28.12 472 SER A O 1
ATOM 3729 N N . ASN A 1 473 ? 78.448 2.893 -13.249 1.00 27.03 473 ASN A N 1
ATOM 3730 C CA . ASN A 1 473 ? 78.503 3.799 -12.058 1.00 27.03 473 ASN A CA 1
ATOM 3731 C C . ASN A 1 473 ? 78.075 5.267 -12.382 1.00 27.03 473 ASN A C 1
ATOM 3733 O O . ASN A 1 473 ? 78.503 5.812 -13.388 1.00 27.03 473 ASN A O 1
ATOM 3737 N N . ILE A 1 474 ? 77.063 5.851 -11.704 1.00 30.08 474 ILE A N 1
ATOM 3738 C CA . ILE A 1 474 ? 77.059 6.723 -10.483 1.00 30.08 474 ILE A CA 1
ATOM 3739 C C . ILE A 1 474 ? 77.445 8.209 -10.703 1.00 30.08 474 ILE A C 1
ATOM 3741 O O . ILE A 1 474 ? 78.597 8.480 -11.008 1.00 30.08 474 ILE A O 1
ATOM 3745 N N . LEU A 1 475 ? 76.526 9.149 -10.381 1.00 26.75 475 LEU A N 1
ATOM 3746 C CA . LEU A 1 475 ? 76.693 10.451 -9.660 1.00 26.75 475 LEU A CA 1
ATOM 3747 C C . LEU A 1 475 ? 75.341 11.241 -9.659 1.00 26.75 475 LEU A C 1
ATOM 3749 O O . LEU A 1 475 ? 74.449 10.889 -10.420 1.00 26.75 475 LEU A O 1
ATOM 3753 N N . LYS A 1 476 ? 75.150 12.377 -8.952 1.00 24.53 476 LYS A N 1
ATOM 3754 C CA . LYS A 1 476 ? 74.901 12.563 -7.493 1.00 24.53 476 LYS A CA 1
ATOM 3755 C C . LYS A 1 476 ? 74.294 13.974 -7.201 1.00 24.53 476 LYS A C 1
ATOM 3757 O O . LYS A 1 476 ? 75.032 14.954 -7.224 1.00 24.53 476 LYS A O 1
ATOM 3762 N N . THR A 1 477 ? 73.023 14.075 -6.763 1.00 25.25 477 THR A N 1
ATOM 3763 C CA . THR A 1 477 ? 72.355 15.304 -6.194 1.00 25.25 477 THR A CA 1
ATOM 3764 C C . THR A 1 477 ? 72.255 16.530 -7.154 1.00 25.25 477 THR A C 1
ATOM 3766 O O . THR A 1 477 ? 72.711 16.398 -8.280 1.00 25.25 477 THR A O 1
ATOM 3769 N N . LYS A 1 478 ? 71.667 17.727 -6.897 1.00 25.19 478 LYS A N 1
ATOM 3770 C CA . LYS A 1 478 ? 70.914 18.440 -5.803 1.00 25.19 478 LYS A CA 1
ATOM 3771 C C . LYS A 1 478 ? 70.083 19.597 -6.494 1.00 25.19 478 LYS A C 1
ATOM 3773 O O . LYS A 1 478 ? 70.147 19.662 -7.711 1.00 25.19 478 LYS A O 1
ATOM 3778 N N . ASN A 1 479 ? 69.307 20.550 -5.925 1.00 24.88 479 ASN A N 1
ATOM 3779 C CA . ASN A 1 479 ? 69.049 21.058 -4.560 1.00 24.88 479 ASN A CA 1
ATOM 3780 C C . ASN A 1 479 ? 67.702 21.853 -4.426 1.00 24.88 479 ASN A C 1
ATOM 3782 O O . ASN A 1 479 ? 67.281 22.514 -5.364 1.00 24.88 479 ASN A O 1
ATOM 3786 N N . LYS A 1 480 ? 67.122 21.867 -3.212 1.00 24.81 480 LYS A N 1
ATOM 3787 C CA . LYS A 1 480 ? 66.250 22.873 -2.527 1.00 24.81 480 LYS A CA 1
ATOM 3788 C C . LYS A 1 480 ? 65.524 24.019 -3.296 1.00 24.81 480 LYS A C 1
ATOM 3790 O O . LYS A 1 480 ? 66.146 25.023 -3.632 1.00 24.81 480 LYS A O 1
ATOM 3795 N N . GLN A 1 481 ? 64.183 24.046 -3.192 1.00 27.22 481 GLN A N 1
ATOM 3796 C CA . GLN A 1 481 ? 63.415 25.253 -2.799 1.00 27.22 481 GLN A CA 1
ATOM 3797 C C . GLN A 1 481 ? 62.135 24.877 -2.009 1.00 27.22 481 GLN A C 1
ATOM 3799 O O . GLN A 1 481 ? 61.610 23.783 -2.189 1.00 27.22 481 GLN A O 1
ATOM 3804 N N . ARG A 1 482 ? 61.661 25.750 -1.101 1.00 24.89 482 ARG A N 1
ATOM 3805 C CA . ARG A 1 482 ? 60.418 25.589 -0.306 1.00 24.89 482 ARG A CA 1
ATOM 3806 C C . ARG A 1 482 ? 59.347 26.579 -0.777 1.00 24.89 482 ARG A C 1
ATOM 3808 O O . ARG A 1 482 ? 59.696 27.711 -1.107 1.00 24.89 482 ARG A O 1
ATOM 3815 N N . ARG A 1 483 ? 58.072 26.207 -0.620 1.00 24.78 483 ARG A N 1
ATOM 3816 C CA . ARG A 1 483 ? 56.992 27.101 -0.155 1.00 24.78 483 ARG A CA 1
ATOM 3817 C C . ARG A 1 483 ? 56.096 26.320 0.800 1.00 24.78 483 ARG A C 1
ATOM 3819 O O . ARG A 1 483 ? 55.900 25.125 0.602 1.00 24.78 483 ARG A O 1
ATOM 3826 N N . ASP A 1 484 ? 55.608 26.984 1.836 1.00 27.78 484 ASP A N 1
ATOM 3827 C CA . ASP A 1 484 ? 54.902 26.348 2.944 1.00 27.78 484 ASP A CA 1
ATOM 3828 C C . ASP A 1 484 ? 53.377 26.354 2.713 1.00 27.78 484 ASP A C 1
ATOM 3830 O O . ASP A 1 484 ? 52.804 27.361 2.294 1.00 27.78 484 ASP A O 1
ATOM 3834 N N . ILE A 1 485 ? 52.711 25.243 3.035 1.00 31.58 485 ILE A N 1
ATOM 3835 C CA . ILE A 1 485 ? 51.260 25.171 3.268 1.00 31.58 485 ILE A CA 1
ATOM 3836 C C . ILE A 1 485 ? 51.079 24.598 4.679 1.00 31.58 485 ILE A C 1
ATOM 3838 O O . ILE A 1 485 ? 51.865 23.759 5.118 1.00 31.58 485 ILE A O 1
ATOM 3842 N N . LYS A 1 486 ? 50.109 25.127 5.433 1.00 26.98 486 LYS A N 1
ATOM 3843 C CA . LYS A 1 486 ? 49.975 24.853 6.870 1.00 26.98 486 LYS A CA 1
ATOM 3844 C C . LYS A 1 486 ? 49.612 23.393 7.134 1.00 26.98 486 LYS A C 1
ATOM 3846 O O . LYS A 1 486 ? 48.613 22.905 6.619 1.00 26.98 486 LYS A O 1
ATOM 3851 N N . ASN A 1 487 ? 50.383 22.759 8.011 1.00 30.69 487 ASN A N 1
ATOM 3852 C CA . ASN A 1 487 ? 50.060 21.456 8.572 1.00 30.69 487 ASN A CA 1
ATOM 3853 C C . ASN A 1 487 ? 48.851 21.601 9.516 1.00 30.69 487 ASN A C 1
ATOM 3855 O O . ASN A 1 487 ? 48.874 22.456 10.403 1.00 30.69 487 ASN A O 1
ATOM 3859 N N . SER A 1 488 ? 47.809 20.791 9.339 1.00 32.59 488 SER A N 1
ATOM 3860 C CA . SER A 1 488 ? 46.726 20.645 10.319 1.00 32.59 488 SER A CA 1
ATOM 3861 C C . SER A 1 488 ? 47.059 19.477 11.242 1.00 32.59 488 SER A C 1
ATOM 3863 O O . SER A 1 488 ? 47.045 18.328 10.807 1.00 32.59 488 SER A O 1
ATOM 3865 N N . GLU A 1 489 ? 47.400 19.770 12.494 1.00 33.34 489 GLU A N 1
ATOM 3866 C CA . GLU A 1 489 ? 47.847 18.761 13.458 1.00 33.34 489 GLU A CA 1
ATOM 3867 C C . GLU A 1 489 ? 46.725 17.773 13.812 1.00 33.34 489 GLU A C 1
ATOM 3869 O O . GLU A 1 489 ? 45.641 18.169 14.245 1.00 33.34 489 GLU A O 1
ATOM 3874 N N . LEU A 1 490 ? 47.002 16.473 13.674 1.00 33.91 490 LEU A N 1
ATOM 3875 C CA . LEU A 1 490 ? 46.166 15.416 14.241 1.00 33.91 490 LEU A CA 1
ATOM 3876 C C . LEU A 1 490 ? 46.390 15.374 15.757 1.00 33.91 490 LEU A C 1
ATOM 3878 O O . LEU A 1 490 ? 47.438 14.931 16.226 1.00 33.91 490 LEU A O 1
ATOM 3882 N N . GLN A 1 491 ? 45.408 15.846 16.527 1.00 38.44 491 GLN A N 1
ATOM 3883 C CA . GLN A 1 491 ? 45.442 15.749 17.985 1.00 38.44 491 GLN A CA 1
ATOM 3884 C C . GLN A 1 491 ? 45.125 14.323 18.447 1.00 38.44 491 GLN A C 1
ATOM 3886 O O . GLN A 1 491 ? 44.086 13.758 18.108 1.00 38.44 491 GLN A O 1
ATOM 3891 N N . PHE A 1 492 ? 46.010 13.764 19.271 1.00 40.41 492 PHE A N 1
ATOM 3892 C CA . PHE A 1 492 ? 45.794 12.493 19.955 1.00 40.41 492 PHE A CA 1
ATOM 3893 C C . PHE A 1 492 ? 45.088 12.734 21.294 1.00 40.41 492 PHE A C 1
ATOM 3895 O O . PHE A 1 492 ? 45.531 13.556 22.099 1.00 40.41 492 PHE A O 1
ATOM 3902 N N . PHE A 1 493 ? 44.011 11.996 21.561 1.00 45.44 493 PHE A N 1
ATOM 3903 C CA . PHE A 1 493 ? 43.322 12.036 22.851 1.00 45.44 493 PHE A CA 1
ATOM 3904 C C . PHE A 1 493 ? 43.911 10.992 23.806 1.00 45.44 493 PHE A C 1
ATOM 3906 O O . PHE A 1 493 ? 43.999 9.814 23.468 1.00 45.44 493 PHE A O 1
ATOM 3913 N N . THR A 1 494 ? 44.290 11.413 25.013 1.00 50.09 494 THR A N 1
ATOM 3914 C CA . THR A 1 494 ? 44.645 10.491 26.101 1.00 50.09 494 THR A CA 1
ATOM 3915 C C . THR A 1 494 ? 43.383 9.871 26.709 1.00 50.09 494 THR A C 1
ATOM 3917 O O . THR A 1 494 ? 42.288 10.427 26.598 1.00 50.09 494 THR A O 1
ATOM 3920 N N . PHE A 1 495 ? 43.526 8.748 27.420 1.00 50.47 495 PHE A N 1
ATOM 3921 C CA . PHE A 1 495 ? 42.423 8.177 28.206 1.00 50.47 495 PHE A CA 1
ATOM 3922 C C . PHE A 1 495 ? 41.854 9.193 29.213 1.00 50.47 495 PHE A C 1
ATOM 3924 O O . PHE A 1 495 ? 40.644 9.307 29.369 1.00 50.47 495 PHE A O 1
ATOM 3931 N N . GLU A 1 496 ? 42.718 10.006 29.820 1.00 55.59 496 GLU A N 1
ATOM 3932 C CA . GLU A 1 496 ? 42.354 11.077 30.753 1.00 55.59 496 GLU A CA 1
ATOM 3933 C C . GLU A 1 496 ? 41.464 12.159 30.105 1.00 55.59 496 GLU A C 1
ATOM 3935 O O . GLU A 1 496 ? 40.484 12.601 30.710 1.00 55.59 496 GLU A O 1
ATOM 3940 N N . ASN A 1 497 ? 41.705 12.501 28.830 1.00 55.34 497 ASN A N 1
ATOM 3941 C CA . ASN A 1 497 ? 40.815 13.377 28.058 1.00 55.34 497 ASN A CA 1
ATOM 3942 C C . ASN A 1 497 ? 39.425 12.744 27.864 1.00 55.34 497 ASN A C 1
ATOM 3944 O O . ASN A 1 497 ? 38.418 13.448 27.940 1.00 55.34 497 ASN A O 1
ATOM 3948 N N . VAL A 1 498 ? 39.349 11.424 27.644 1.00 58.88 498 VAL A N 1
ATOM 3949 C CA . VAL A 1 498 ? 38.078 10.687 27.491 1.00 58.88 498 VAL A CA 1
ATOM 3950 C C . VAL A 1 498 ? 37.325 10.594 28.823 1.00 58.88 498 VAL A C 1
ATOM 3952 O O . VAL A 1 498 ? 36.122 10.855 28.859 1.00 58.88 498 VAL A O 1
ATOM 3955 N N . VAL A 1 499 ? 38.015 10.310 29.931 1.00 64.44 499 VAL A N 1
ATOM 3956 C CA . VAL A 1 499 ? 37.441 10.328 31.291 1.00 64.44 499 VAL A CA 1
ATOM 3957 C C . VAL A 1 499 ? 36.878 11.716 31.613 1.00 64.44 499 VAL A C 1
ATOM 3959 O O . VAL A 1 499 ? 35.722 11.841 32.011 1.00 64.44 499 VAL A O 1
ATOM 3962 N N . SER A 1 500 ? 37.649 12.780 31.372 1.00 64.50 500 SER A N 1
ATOM 3963 C CA . SER A 1 500 ? 37.206 14.162 31.594 1.00 64.50 500 SER A CA 1
ATOM 3964 C C . SER A 1 500 ? 35.996 14.530 30.721 1.00 64.50 500 SER A C 1
ATOM 3966 O O . SER A 1 500 ? 34.993 15.057 31.213 1.00 64.50 500 SER A O 1
ATOM 3968 N N . ALA A 1 501 ? 36.033 14.186 29.430 1.00 59.34 501 ALA A N 1
ATOM 3969 C CA . ALA A 1 501 ? 34.973 14.520 28.485 1.00 59.34 501 ALA A CA 1
ATOM 3970 C C . ALA A 1 501 ? 33.679 13.708 28.692 1.00 59.34 501 ALA A C 1
ATOM 3972 O O . ALA A 1 501 ? 32.596 14.263 28.506 1.00 59.34 501 ALA A O 1
ATOM 3973 N N . THR A 1 502 ? 33.746 12.446 29.126 1.00 64.12 502 THR A N 1
ATOM 3974 C CA . THR A 1 502 ? 32.566 11.637 29.521 1.00 64.12 502 THR A CA 1
ATOM 3975 C C . THR A 1 502 ? 32.028 11.982 30.917 1.00 64.12 502 THR A C 1
ATOM 3977 O O . THR A 1 502 ? 31.060 11.371 31.365 1.00 64.12 502 THR A O 1
ATOM 3980 N N . ASN A 1 503 ? 32.646 12.946 31.616 1.00 70.00 503 ASN A N 1
ATOM 3981 C CA . ASN A 1 503 ? 32.373 13.265 33.019 1.00 70.00 503 ASN A CA 1
ATOM 3982 C C . ASN A 1 503 ? 32.483 12.011 33.917 1.00 70.00 503 ASN A C 1
ATOM 3984 O O . ASN A 1 503 ? 31.572 11.692 34.680 1.00 70.00 503 ASN A O 1
ATOM 3988 N N . ASN A 1 504 ? 33.606 11.298 33.779 1.00 78.75 504 ASN A N 1
ATOM 3989 C CA . ASN A 1 504 ? 33.915 10.010 34.401 1.00 78.75 504 ASN A CA 1
ATOM 3990 C C . ASN A 1 504 ? 32.852 8.929 34.126 1.00 78.75 504 ASN A C 1
ATOM 3992 O O . ASN A 1 504 ? 32.353 8.296 35.052 1.00 78.75 504 ASN A O 1
ATOM 3996 N N . PHE A 1 505 ? 32.492 8.753 32.847 1.00 72.19 505 PHE A N 1
ATOM 3997 C CA . PHE A 1 505 ? 31.508 7.765 32.376 1.00 72.19 505 PHE A CA 1
ATOM 3998 C C . PHE A 1 505 ? 30.154 7.809 33.115 1.00 72.19 505 PHE A C 1
ATOM 4000 O O . PHE A 1 505 ? 29.527 6.778 33.357 1.00 72.19 505 PHE A O 1
ATOM 4007 N N . ALA A 1 506 ? 29.680 9.007 33.472 1.00 66.50 506 ALA A N 1
ATOM 4008 C CA . ALA A 1 506 ? 28.396 9.177 34.150 1.00 66.50 506 ALA A CA 1
ATOM 4009 C C . ALA A 1 506 ? 27.211 8.747 33.259 1.00 66.50 506 ALA A C 1
ATOM 4011 O O . ALA A 1 506 ? 27.190 9.039 32.061 1.00 66.50 506 ALA A O 1
ATOM 4012 N N . ASP A 1 507 ? 26.177 8.123 33.837 1.00 65.81 507 ASP A N 1
ATOM 4013 C CA . ASP A 1 507 ? 25.022 7.619 33.072 1.00 65.81 507 ASP A CA 1
ATOM 4014 C C . ASP A 1 507 ? 24.243 8.716 32.331 1.00 65.81 507 ASP A C 1
ATOM 4016 O O . ASP A 1 507 ? 23.692 8.465 31.264 1.00 65.81 507 ASP A O 1
ATOM 4020 N N . ASN A 1 508 ? 24.274 9.971 32.797 1.00 60.34 508 ASN A N 1
ATOM 4021 C CA . ASN A 1 508 ? 23.693 11.095 32.049 1.00 60.34 508 ASN A CA 1
ATOM 4022 C C . ASN A 1 508 ? 24.421 11.386 30.717 1.00 60.34 508 ASN A C 1
ATOM 4024 O O . ASN A 1 508 ? 23.894 12.111 29.866 1.00 60.34 508 ASN A O 1
ATOM 4028 N N . CYS A 1 509 ? 25.620 10.833 30.526 1.00 54.91 509 CYS A N 1
ATOM 4029 C CA . CYS A 1 509 ? 26.378 10.844 29.284 1.00 54.91 509 CYS A CA 1
ATOM 4030 C C . CYS A 1 509 ? 26.239 9.537 28.492 1.00 54.91 509 CYS A C 1
ATOM 4032 O O . CYS A 1 509 ? 26.598 9.522 27.319 1.00 54.91 509 CYS A O 1
ATOM 4034 N N . ARG A 1 510 ? 25.683 8.469 29.064 1.00 64.50 510 ARG A N 1
ATOM 4035 C CA . ARG A 1 510 ? 25.446 7.202 28.366 1.00 64.50 510 ARG A CA 1
ATOM 4036 C C . ARG A 1 510 ? 24.394 7.380 27.262 1.00 64.50 510 ARG A C 1
ATOM 4038 O O . ARG A 1 510 ? 23.407 8.092 27.431 1.00 64.50 510 ARG A O 1
ATOM 4045 N N . LEU A 1 511 ? 24.643 6.764 26.111 1.00 61.03 511 LEU A N 1
ATOM 4046 C CA . LEU A 1 511 ? 23.769 6.768 24.930 1.00 61.03 511 LEU A CA 1
ATOM 4047 C C . LEU A 1 511 ? 23.024 5.439 24.756 1.00 61.03 511 LEU A C 1
ATOM 4049 O O . LEU A 1 511 ? 21.963 5.415 24.143 1.00 61.03 511 LEU A O 1
ATOM 4053 N N . GLY A 1 512 ? 23.578 4.352 25.294 1.00 58.91 512 GLY A N 1
ATOM 4054 C CA . GLY A 1 512 ? 23.008 3.010 25.245 1.00 58.91 512 GLY A CA 1
ATOM 4055 C C . GLY A 1 512 ? 24.018 1.959 25.707 1.00 58.91 512 GLY A C 1
ATOM 4056 O O . GLY A 1 512 ? 25.104 2.290 26.189 1.00 58.91 512 GLY A O 1
ATOM 4057 N N . GLU A 1 513 ? 23.658 0.692 25.548 1.00 59.44 513 GLU A N 1
ATOM 4058 C CA . GLU A 1 513 ? 24.536 -0.469 25.702 1.00 59.44 513 GLU A CA 1
ATOM 4059 C C . GLU A 1 513 ? 24.080 -1.557 24.727 1.00 59.44 513 GLU A C 1
ATOM 4061 O O . GLU A 1 513 ? 22.884 -1.715 24.489 1.00 59.44 513 GLU A O 1
ATOM 4066 N N . GLY A 1 514 ? 25.036 -2.273 24.137 1.00 55.09 514 GLY A N 1
ATOM 4067 C CA . GLY A 1 514 ? 24.781 -3.392 23.230 1.00 55.09 514 GLY A CA 1
ATOM 4068 C C . GLY A 1 514 ? 25.746 -4.546 23.491 1.00 55.09 514 GLY A C 1
ATOM 4069 O O . GLY A 1 514 ? 26.477 -4.539 24.479 1.00 55.09 514 GLY A O 1
ATOM 4070 N N . GLY A 1 515 ? 25.810 -5.519 22.577 1.00 41.31 515 GLY A N 1
ATOM 4071 C CA . GLY A 1 515 ? 26.627 -6.739 22.726 1.00 41.31 515 GLY A CA 1
ATOM 4072 C C . GLY A 1 515 ? 28.148 -6.543 22.863 1.00 41.31 515 GLY A C 1
ATOM 4073 O O . GLY A 1 515 ? 28.864 -7.523 23.043 1.00 41.31 515 GLY A O 1
ATOM 4074 N N . PHE A 1 516 ? 28.640 -5.302 22.797 1.00 40.91 516 PHE A N 1
ATOM 4075 C CA . PHE A 1 516 ? 30.043 -4.920 22.998 1.00 40.91 516 PHE A CA 1
ATOM 4076 C C . PHE A 1 516 ? 30.237 -3.871 24.118 1.00 40.91 516 PHE A C 1
ATOM 4078 O O . PHE A 1 516 ? 31.314 -3.289 24.232 1.00 40.91 516 PHE A O 1
ATOM 4085 N N . GLY A 1 517 ? 29.218 -3.644 24.959 1.00 46.81 517 GLY A N 1
ATOM 4086 C CA . GLY A 1 517 ? 29.279 -2.777 26.142 1.00 46.81 517 GLY A CA 1
ATOM 4087 C C . GLY A 1 517 ? 28.600 -1.402 25.996 1.00 46.81 517 GLY A C 1
ATOM 4088 O O . GLY A 1 517 ? 27.902 -1.142 25.007 1.00 46.81 517 GLY A O 1
ATOM 4089 N N . PRO A 1 518 ? 28.756 -0.525 27.008 1.00 56.66 518 PRO A N 1
ATOM 4090 C CA . PRO A 1 518 ? 28.068 0.760 27.097 1.00 56.66 518 PRO A CA 1
ATOM 4091 C C . PRO A 1 518 ? 28.762 1.867 26.289 1.00 56.66 518 PRO A C 1
ATOM 4093 O O . PRO A 1 518 ? 29.983 2.026 26.319 1.00 56.66 518 PRO A O 1
ATOM 4096 N N . VAL A 1 519 ? 27.964 2.685 25.599 1.00 73.31 519 VAL A N 1
ATOM 4097 C CA . VAL A 1 519 ? 28.434 3.792 24.748 1.00 73.31 519 VAL A CA 1
ATOM 4098 C C . VAL A 1 519 ? 28.147 5.128 25.432 1.00 73.31 519 VAL A C 1
ATOM 4100 O O . VAL A 1 519 ? 27.033 5.353 25.902 1.00 73.31 519 VAL A O 1
ATOM 4103 N N . TYR A 1 520 ? 29.122 6.044 25.448 1.00 64.06 520 TYR A N 1
ATOM 4104 C CA . TYR A 1 520 ? 29.019 7.349 26.115 1.00 64.06 520 TYR A CA 1
ATOM 4105 C C . TYR A 1 520 ? 29.262 8.520 25.158 1.00 64.06 520 TYR A C 1
ATOM 4107 O O . TYR A 1 520 ? 30.183 8.505 24.342 1.00 64.06 520 TYR A O 1
ATOM 4115 N N . LYS A 1 521 ? 28.458 9.576 25.304 1.00 64.00 521 LYS A N 1
ATOM 4116 C CA . LYS A 1 521 ? 28.648 10.878 24.663 1.00 64.00 521 LYS A CA 1
ATOM 4117 C C . LYS A 1 521 ? 29.767 11.652 25.360 1.00 64.00 521 LYS A C 1
ATOM 4119 O O . LYS A 1 521 ? 29.914 11.609 26.582 1.00 64.00 521 LYS A O 1
ATOM 4124 N N . LEU A 1 522 ? 30.508 12.429 24.582 1.00 57.25 522 LEU A N 1
ATOM 4125 C CA . LEU A 1 522 ? 31.457 13.404 25.107 1.00 57.25 522 LEU A CA 1
ATOM 4126 C C . LEU A 1 522 ? 30.709 14.717 25.382 1.00 57.25 522 LEU A C 1
ATOM 4128 O O . LEU A 1 522 ? 29.926 15.176 24.557 1.00 57.25 522 LEU A O 1
ATOM 4132 N N . SER A 1 523 ? 30.927 15.300 26.560 1.00 53.28 523 SER A N 1
ATOM 4133 C CA . SER A 1 523 ? 30.191 16.463 27.084 1.00 53.28 523 SER A CA 1
ATOM 4134 C C . SER A 1 523 ? 31.027 17.744 27.197 1.00 53.28 523 SER A C 1
ATOM 4136 O O . SER A 1 523 ? 30.462 18.827 27.334 1.00 53.28 523 SER A O 1
ATOM 4138 N N . LYS A 1 524 ? 32.365 17.632 27.166 1.00 48.38 524 LYS A N 1
ATOM 4139 C CA . LYS A 1 524 ? 33.288 18.696 27.613 1.00 48.38 524 LYS A CA 1
ATOM 4140 C C . LYS A 1 524 ? 34.467 19.024 26.687 1.00 48.38 524 LYS A C 1
ATOM 4142 O O . LYS A 1 524 ? 35.310 19.835 27.054 1.00 48.38 524 LYS A O 1
ATOM 4147 N N . LEU A 1 525 ? 34.522 18.460 25.478 1.00 43.28 525 LEU A N 1
ATOM 4148 C CA . LEU A 1 525 ? 35.503 18.860 24.459 1.00 43.28 525 LEU A CA 1
ATOM 4149 C C . LEU A 1 525 ? 34.974 20.045 23.634 1.00 43.28 525 LEU A C 1
ATOM 4151 O O . LEU A 1 525 ? 34.453 19.893 22.530 1.00 43.28 525 LEU A O 1
ATOM 4155 N N . SER A 1 526 ? 35.086 21.254 24.190 1.00 42.59 526 SER A N 1
ATOM 4156 C CA . SER A 1 526 ? 34.718 22.486 23.486 1.00 42.59 526 SER A CA 1
ATOM 4157 C C . SER A 1 526 ? 35.736 22.816 22.390 1.00 42.59 526 SER A C 1
ATOM 4159 O O . SER A 1 526 ? 36.800 23.358 22.694 1.00 42.59 526 SER A O 1
ATOM 4161 N N . SER A 1 527 ? 35.350 22.533 21.137 1.00 37.69 527 SER A N 1
ATOM 4162 C CA . SER A 1 527 ? 35.991 22.859 19.837 1.00 37.69 527 SER A CA 1
ATOM 4163 C C . SER A 1 527 ? 36.296 21.658 18.921 1.00 37.69 527 SER A C 1
ATOM 4165 O O . SER A 1 527 ? 37.349 21.631 18.296 1.00 37.69 527 SER A O 1
ATOM 4167 N N . PHE A 1 528 ? 35.360 20.714 18.760 1.00 36.44 528 PHE A N 1
ATOM 4168 C CA . PHE A 1 528 ? 34.870 20.265 17.435 1.00 36.44 528 PHE A CA 1
ATOM 4169 C C . PHE A 1 528 ? 33.647 19.337 17.604 1.00 36.44 528 PHE A C 1
ATOM 4171 O O . PHE A 1 528 ? 33.645 18.478 18.475 1.00 36.44 528 PHE A O 1
ATOM 4178 N N . TYR A 1 529 ? 32.616 19.536 16.775 1.00 30.28 529 TYR A N 1
ATOM 4179 C CA . TYR A 1 529 ? 31.411 18.699 16.601 1.00 30.28 529 TYR A CA 1
ATOM 4180 C C . TYR A 1 529 ? 30.822 17.989 17.842 1.00 30.28 529 TYR A C 1
ATOM 4182 O O . TYR A 1 529 ? 31.051 16.804 18.070 1.00 30.28 529 TYR A O 1
ATOM 4190 N N . ILE A 1 530 ? 29.909 18.674 18.540 1.00 28.11 530 ILE A N 1
ATOM 4191 C CA . ILE A 1 530 ? 28.811 18.022 19.275 1.00 28.11 530 ILE A CA 1
ATOM 4192 C C . ILE A 1 530 ? 27.494 18.359 18.560 1.00 28.11 530 ILE A C 1
ATOM 4194 O O . ILE A 1 530 ? 27.339 19.442 17.998 1.00 28.11 530 ILE A O 1
ATOM 4198 N N . VAL A 1 531 ? 26.582 17.387 18.526 1.00 30.75 531 VAL A N 1
ATOM 4199 C CA . VAL A 1 531 ? 25.334 17.405 17.749 1.00 30.75 531 VAL A CA 1
ATOM 4200 C C . VAL A 1 531 ? 24.280 18.318 18.382 1.00 30.75 531 VAL A C 1
ATOM 4202 O O . VAL A 1 531 ? 23.943 18.145 19.551 1.00 30.75 531 VAL A O 1
ATOM 4205 N N . ASP A 1 532 ? 23.681 19.194 17.571 1.00 27.39 532 ASP A N 1
ATOM 4206 C CA . ASP A 1 532 ? 22.354 19.761 17.838 1.00 27.39 532 ASP A CA 1
ATOM 4207 C C . ASP A 1 532 ? 21.266 18.920 17.134 1.00 27.39 532 ASP A C 1
ATOM 4209 O O . ASP A 1 532 ? 21.484 18.355 16.057 1.00 27.39 532 ASP A O 1
ATOM 4213 N N . LYS A 1 533 ? 20.087 18.799 17.749 1.00 36.50 533 LYS A N 1
ATOM 4214 C CA . LYS A 1 533 ? 19.017 17.850 17.392 1.00 36.50 533 LYS A CA 1
ATOM 4215 C C . LYS A 1 533 ? 18.142 18.312 16.209 1.00 36.50 533 LYS A C 1
ATOM 4217 O O . LYS A 1 533 ? 16.923 18.163 16.239 1.00 36.50 533 LYS A O 1
ATOM 4222 N N . THR A 1 534 ? 18.736 18.825 15.127 1.00 31.33 534 THR A N 1
ATOM 4223 C CA . THR A 1 534 ? 17.988 19.221 13.914 1.00 31.33 534 THR A CA 1
ATOM 4224 C C . THR A 1 534 ? 18.654 18.804 12.594 1.00 31.33 534 THR A C 1
ATOM 4226 O O . THR A 1 534 ? 19.702 19.313 12.209 1.00 31.33 534 THR A O 1
ATOM 4229 N N . TYR A 1 535 ? 17.982 17.892 11.871 1.00 32.22 535 TYR A N 1
ATOM 4230 C CA . TYR A 1 535 ? 17.956 17.667 10.404 1.00 32.22 535 TYR A CA 1
ATOM 4231 C C . TYR A 1 535 ? 19.270 17.507 9.587 1.00 32.22 535 TYR A C 1
ATOM 4233 O O . TYR A 1 535 ? 19.212 17.124 8.421 1.00 32.22 535 TYR A O 1
ATOM 4241 N N . SER A 1 536 ? 20.456 17.771 10.140 1.00 33.50 536 SER A N 1
ATOM 4242 C CA . SER A 1 536 ? 21.719 17.903 9.390 1.00 33.50 536 SER A CA 1
ATOM 4243 C C . SER A 1 536 ? 22.627 16.666 9.436 1.00 33.50 536 SER A C 1
ATOM 4245 O O . SER A 1 536 ? 23.465 16.480 8.547 1.00 33.50 536 SER A O 1
ATOM 4247 N N . THR A 1 537 ? 22.447 15.787 10.427 1.00 38.47 537 THR A N 1
ATOM 4248 C CA . THR A 1 537 ? 23.286 14.596 10.655 1.00 38.47 537 THR A CA 1
ATOM 4249 C C . THR A 1 537 ? 23.178 13.579 9.516 1.00 38.47 537 THR A C 1
ATOM 4251 O O . THR A 1 537 ? 24.194 13.068 9.049 1.00 38.47 537 THR A O 1
ATOM 4254 N N . TYR A 1 538 ? 21.966 13.375 8.979 1.00 40.22 538 TYR A N 1
ATOM 4255 C CA . TYR A 1 538 ? 21.698 12.492 7.831 1.00 40.22 538 TYR A CA 1
ATOM 4256 C C . TYR A 1 538 ? 22.563 12.805 6.600 1.00 40.22 538 TYR A C 1
ATOM 4258 O O . TYR A 1 538 ? 22.896 11.903 5.837 1.00 40.22 538 TYR A O 1
ATOM 4266 N N . LYS A 1 539 ? 22.960 14.071 6.409 1.00 38.25 539 LYS A N 1
ATOM 4267 C CA . LYS A 1 539 ? 23.795 14.487 5.275 1.00 38.25 539 LYS A CA 1
ATOM 4268 C C . LYS A 1 539 ? 25.284 14.167 5.465 1.00 38.25 539 LYS A C 1
ATOM 4270 O O . LYS A 1 539 ? 26.004 14.078 4.479 1.00 38.25 539 LYS A O 1
ATOM 4275 N N . HIS A 1 540 ? 25.743 14.027 6.709 1.00 41.12 540 HIS A N 1
ATOM 4276 C CA . HIS A 1 540 ? 27.152 13.788 7.033 1.00 41.12 540 HIS A CA 1
ATOM 4277 C C . HIS A 1 540 ? 27.480 12.302 7.197 1.00 41.12 540 HIS A C 1
ATOM 4279 O O . HIS A 1 540 ? 28.577 11.887 6.844 1.00 41.12 540 HIS A O 1
ATOM 4285 N N . CYS A 1 541 ? 26.535 11.493 7.682 1.00 53.16 541 CYS A N 1
ATOM 4286 C CA . CYS A 1 541 ? 26.745 10.051 7.828 1.00 53.16 541 CYS A CA 1
ATOM 4287 C C . CYS A 1 541 ? 26.536 9.263 6.521 1.00 53.16 541 CYS A C 1
ATOM 4289 O O . CYS A 1 541 ? 26.975 8.121 6.445 1.00 53.16 541 CYS A O 1
ATOM 4291 N N . SER A 1 542 ? 25.892 9.845 5.499 1.00 60.12 542 SER A N 1
ATOM 4292 C CA . SER A 1 542 ? 25.395 9.130 4.309 1.00 60.12 542 SER A CA 1
ATOM 4293 C C . SER A 1 542 ? 26.432 8.279 3.565 1.00 60.12 542 SER A C 1
ATOM 4295 O O . SER A 1 542 ? 26.088 7.195 3.104 1.00 60.12 542 SER A O 1
ATOM 4297 N N . GLY A 1 543 ? 27.692 8.720 3.480 1.00 67.69 543 GLY A N 1
ATOM 4298 C CA . GLY A 1 543 ? 28.758 7.983 2.788 1.00 67.69 543 GLY A CA 1
ATOM 4299 C C . GLY A 1 543 ? 29.200 6.684 3.480 1.00 67.69 543 GLY A C 1
ATOM 4300 O O . GLY A 1 543 ? 29.745 5.803 2.820 1.00 67.69 543 GLY A O 1
ATOM 4301 N N . TYR A 1 544 ? 28.958 6.538 4.785 1.00 77.06 544 TYR A N 1
ATOM 4302 C CA . TYR A 1 544 ? 29.355 5.355 5.563 1.00 77.06 544 TYR A CA 1
ATOM 4303 C C . TYR A 1 544 ? 28.255 4.285 5.624 1.00 77.06 544 TYR A C 1
ATOM 4305 O O . TYR A 1 544 ? 28.503 3.176 6.084 1.00 77.06 544 TYR A O 1
ATOM 4313 N N . ILE A 1 545 ? 27.038 4.607 5.173 1.00 74.38 545 ILE A N 1
ATOM 4314 C CA . ILE A 1 545 ? 25.859 3.756 5.354 1.00 74.38 545 ILE A CA 1
ATOM 4315 C C . ILE A 1 545 ? 25.896 2.564 4.389 1.00 74.38 545 ILE A C 1
ATOM 4317 O O . ILE A 1 545 ? 26.029 2.723 3.175 1.00 74.38 545 ILE A O 1
ATOM 4321 N N . SER A 1 546 ? 25.727 1.362 4.934 1.00 79.88 546 SER A N 1
ATOM 4322 C CA . SER A 1 546 ? 25.690 0.108 4.180 1.00 79.88 546 SER A CA 1
ATOM 4323 C C . SER A 1 546 ? 24.442 -0.027 3.288 1.00 79.88 546 SER A C 1
ATOM 4325 O O . SER A 1 546 ? 23.352 0.354 3.730 1.00 79.88 546 SER A O 1
ATOM 4327 N N . PRO A 1 547 ? 24.536 -0.631 2.084 1.00 81.06 547 PRO A N 1
ATOM 4328 C CA . PRO A 1 547 ? 23.425 -0.742 1.131 1.00 81.06 547 PRO A CA 1
ATOM 4329 C C . PRO A 1 547 ? 22.140 -1.335 1.701 1.00 81.06 547 PRO A C 1
ATOM 4331 O O . PRO A 1 547 ? 21.070 -0.798 1.447 1.00 81.06 547 PRO A O 1
ATOM 4334 N N . GLU A 1 548 ? 22.231 -2.398 2.500 1.00 75.75 548 GLU A N 1
ATOM 4335 C CA . GLU A 1 548 ? 21.075 -3.059 3.111 1.00 75.75 548 GLU A CA 1
ATOM 4336 C C . GLU A 1 548 ? 20.308 -2.138 4.073 1.00 75.75 548 GLU A C 1
ATOM 4338 O O . GLU A 1 548 ? 19.082 -2.188 4.134 1.00 75.75 548 GLU A O 1
ATOM 4343 N N . PHE A 1 549 ? 21.005 -1.211 4.736 1.00 69.88 549 PHE A N 1
ATOM 4344 C CA . PHE A 1 549 ? 20.361 -0.187 5.552 1.00 69.88 549 PHE A CA 1
ATOM 4345 C C . PHE A 1 549 ? 19.714 0.901 4.683 1.00 69.88 549 PHE A C 1
ATOM 4347 O O . PHE A 1 549 ? 18.580 1.297 4.938 1.00 69.88 549 PHE A O 1
ATOM 4354 N N . VAL A 1 550 ? 20.391 1.356 3.620 1.00 61.59 550 VAL A N 1
ATOM 4355 C CA . VAL A 1 550 ? 19.830 2.349 2.678 1.00 61.59 550 VAL A CA 1
ATOM 4356 C C . VAL A 1 550 ? 18.587 1.813 1.953 1.00 61.59 550 VAL A C 1
ATOM 4358 O O . VAL A 1 550 ? 17.674 2.581 1.663 1.00 61.59 550 VAL A O 1
ATOM 4361 N N . MET A 1 551 ? 18.558 0.513 1.643 1.00 56.16 551 MET A N 1
ATOM 4362 C CA . MET A 1 551 ? 17.508 -0.124 0.840 1.00 56.16 551 MET A CA 1
ATOM 4363 C C . MET A 1 551 ? 16.372 -0.735 1.673 1.00 56.16 551 MET A C 1
ATOM 4365 O O . MET A 1 551 ? 15.250 -0.789 1.181 1.00 56.16 551 MET A O 1
ATOM 4369 N N . GLY A 1 552 ? 16.642 -1.190 2.902 1.00 48.50 552 GLY A N 1
ATOM 4370 C CA . GLY A 1 552 ? 15.672 -1.920 3.732 1.00 48.50 552 GLY A CA 1
ATOM 4371 C C . GLY A 1 552 ? 15.753 -1.643 5.237 1.00 48.50 552 GLY A C 1
ATOM 4372 O O . GLY A 1 552 ? 15.191 -2.405 6.017 1.00 48.50 552 GLY A O 1
ATOM 4373 N N . GLY A 1 553 ? 16.471 -0.601 5.675 1.00 51.66 553 GLY A N 1
ATOM 4374 C CA . GLY A 1 553 ? 16.574 -0.209 7.090 1.00 51.66 553 GLY A CA 1
ATOM 4375 C C . GLY A 1 553 ? 17.290 -1.215 8.002 1.00 51.66 553 GLY A C 1
ATOM 4376 O O . GLY A 1 553 ? 17.325 -1.024 9.215 1.00 51.66 553 GLY A O 1
ATOM 4377 N N . THR A 1 554 ? 17.862 -2.286 7.447 1.00 49.75 554 THR A N 1
ATOM 4378 C CA . THR A 1 554 ? 18.425 -3.398 8.220 1.00 49.75 554 THR A CA 1
ATOM 4379 C C . THR A 1 554 ? 19.727 -2.996 8.914 1.00 49.75 554 THR A C 1
ATOM 4381 O O . THR A 1 554 ? 20.737 -2.752 8.255 1.00 49.75 554 THR A O 1
ATOM 4384 N N . PHE A 1 555 ? 19.725 -2.968 10.248 1.00 61.66 555 PHE A N 1
ATOM 4385 C CA . PHE A 1 555 ? 20.946 -2.879 11.052 1.00 61.66 555 PHE A CA 1
ATOM 4386 C C . PHE A 1 555 ? 21.584 -4.266 11.213 1.00 61.66 555 PHE A C 1
ATOM 4388 O O . PHE A 1 555 ? 20.890 -5.247 11.477 1.00 61.66 555 PHE A O 1
ATOM 4395 N N . SER A 1 556 ? 22.910 -4.366 11.099 1.00 69.38 556 SER A N 1
ATOM 4396 C CA . SER A 1 556 ? 23.634 -5.612 11.378 1.00 69.38 556 SER A CA 1
ATOM 4397 C C . SER A 1 556 ? 25.114 -5.376 11.688 1.00 69.38 556 SER A C 1
ATOM 4399 O O . SER A 1 556 ? 25.701 -4.390 11.252 1.00 69.38 556 SER A O 1
ATOM 4401 N N . ILE A 1 557 ? 25.770 -6.365 12.302 1.00 75.12 557 ILE A N 1
ATOM 4402 C CA . ILE A 1 557 ? 27.236 -6.379 12.487 1.00 75.12 557 ILE A CA 1
ATOM 4403 C C . ILE A 1 557 ? 27.979 -6.274 11.133 1.00 75.12 557 ILE A C 1
ATOM 4405 O O . ILE A 1 557 ? 29.099 -5.775 11.059 1.00 75.12 557 ILE A O 1
ATOM 4409 N N . LYS A 1 558 ? 27.363 -6.707 10.021 1.00 86.00 558 LYS A N 1
ATOM 4410 C CA . LYS A 1 558 ? 27.927 -6.569 8.664 1.00 86.00 558 LYS A CA 1
ATOM 4411 C C . LYS A 1 558 ? 27.793 -5.147 8.103 1.00 86.00 558 LYS A C 1
ATOM 4413 O O . LYS A 1 558 ? 28.542 -4.784 7.193 1.00 86.00 558 LYS A O 1
ATOM 4418 N N . SER A 1 559 ? 26.883 -4.351 8.650 1.00 77.19 559 SER A N 1
ATOM 4419 C CA . SER A 1 559 ? 26.701 -2.924 8.370 1.00 77.19 559 SER A CA 1
ATOM 4420 C C . SER A 1 559 ? 27.759 -2.089 9.108 1.00 77.19 559 SER A C 1
ATOM 4422 O O . SER A 1 559 ? 28.323 -1.154 8.535 1.00 77.19 559 SER A O 1
ATOM 4424 N N . ASP A 1 560 ? 28.138 -2.505 10.322 1.00 80.06 560 ASP A N 1
ATOM 4425 C CA . ASP A 1 560 ? 29.289 -1.954 11.052 1.00 80.06 560 ASP A CA 1
ATOM 4426 C C . ASP A 1 560 ? 30.614 -2.269 10.335 1.00 80.06 560 ASP A C 1
ATOM 4428 O O . ASP A 1 560 ? 31.432 -1.374 10.128 1.00 80.06 560 ASP A O 1
ATOM 4432 N N . VAL A 1 561 ? 30.799 -3.515 9.866 1.00 89.69 561 VAL A N 1
ATOM 4433 C CA . VAL A 1 561 ? 31.954 -3.920 9.031 1.00 89.69 561 VAL A CA 1
ATOM 4434 C C . VAL A 1 561 ? 32.067 -3.041 7.780 1.00 89.69 561 VAL A C 1
ATOM 4436 O O . VAL A 1 561 ? 33.158 -2.569 7.462 1.00 89.69 561 VAL A O 1
ATOM 4439 N N . TYR A 1 562 ? 30.954 -2.773 7.089 1.00 90.06 562 TYR A N 1
ATOM 4440 C CA . TYR A 1 562 ? 30.932 -1.872 5.931 1.00 90.06 562 TYR A CA 1
ATOM 4441 C C . TYR A 1 562 ? 31.367 -0.451 6.315 1.00 90.06 562 TYR A C 1
ATOM 4443 O O . TYR A 1 562 ? 32.269 0.107 5.691 1.00 90.06 562 TYR A O 1
ATOM 4451 N N . SER A 1 563 ? 30.785 0.102 7.383 1.00 86.75 563 SER A N 1
ATOM 4452 C CA . SER A 1 563 ? 31.101 1.444 7.897 1.00 86.75 563 SER A CA 1
ATOM 4453 C C . SER A 1 563 ? 32.589 1.584 8.256 1.00 86.75 563 SER A C 1
ATOM 4455 O O . SER A 1 563 ? 33.230 2.577 7.907 1.00 86.75 563 SER A O 1
ATOM 4457 N N . PHE A 1 564 ? 33.165 0.553 8.886 1.00 90.56 564 PHE A N 1
ATOM 4458 C CA . PHE A 1 564 ? 34.596 0.452 9.177 1.00 90.56 564 PHE A CA 1
ATOM 4459 C C . PHE A 1 564 ? 35.450 0.412 7.900 1.00 90.56 564 PHE A C 1
ATOM 4461 O O . PHE A 1 564 ? 36.463 1.102 7.824 1.00 90.56 564 PHE A O 1
ATOM 4468 N N . GLY A 1 565 ? 35.033 -0.339 6.874 1.00 92.94 565 GLY A N 1
ATOM 4469 C CA . GLY A 1 565 ? 35.714 -0.381 5.576 1.00 92.94 565 GLY A CA 1
ATOM 4470 C C . GLY A 1 565 ? 35.772 0.980 4.876 1.00 92.94 565 GLY A C 1
ATOM 4471 O O . GLY A 1 565 ? 36.809 1.342 4.322 1.00 92.94 565 GLY A O 1
ATOM 4472 N N . VAL A 1 566 ? 34.695 1.770 4.956 1.00 89.69 566 VAL A N 1
ATOM 4473 C CA . VAL A 1 566 ? 34.676 3.148 4.437 1.00 89.69 566 VAL A CA 1
ATOM 4474 C C . VAL A 1 566 ? 35.651 4.038 5.213 1.00 89.69 566 VAL A C 1
ATOM 4476 O O . VAL A 1 566 ? 36.485 4.697 4.596 1.00 89.69 566 VAL A O 1
ATOM 4479 N N . LEU A 1 567 ? 35.601 4.019 6.550 1.00 87.50 567 LEU A N 1
ATOM 4480 C CA . LEU A 1 567 ? 36.525 4.783 7.402 1.00 87.50 567 LEU A CA 1
ATOM 4481 C C . LEU A 1 567 ? 37.994 4.415 7.145 1.00 87.50 567 LEU A C 1
ATOM 4483 O O . LEU A 1 567 ? 38.854 5.292 7.106 1.00 87.50 567 LEU A O 1
ATOM 4487 N N . LEU A 1 568 ? 38.294 3.132 6.930 1.00 88.44 568 LEU A N 1
ATOM 4488 C CA . LEU A 1 568 ? 39.653 2.672 6.660 1.00 88.44 568 LEU A CA 1
ATOM 4489 C C . LEU A 1 568 ? 40.161 3.144 5.282 1.00 88.44 568 LEU A C 1
ATOM 4491 O O . LEU A 1 568 ? 41.335 3.495 5.173 1.00 88.44 568 LEU A O 1
ATOM 4495 N N . LEU A 1 569 ? 39.302 3.253 4.255 1.00 88.56 569 LEU A N 1
ATOM 4496 C CA . LEU A 1 569 ? 39.665 3.937 3.000 1.00 88.56 569 LEU A CA 1
ATOM 4497 C C . LEU A 1 569 ? 39.950 5.429 3.218 1.00 88.56 569 LEU A C 1
ATOM 4499 O O . LEU A 1 569 ? 40.952 5.923 2.702 1.00 88.56 569 LEU A O 1
ATOM 4503 N N . GLU A 1 570 ? 39.123 6.148 3.984 1.00 85.62 570 GLU A N 1
ATOM 4504 C CA . GLU A 1 570 ? 39.361 7.576 4.266 1.00 85.62 570 GLU A CA 1
ATOM 4505 C C . GLU A 1 570 ? 40.698 7.810 4.986 1.00 85.62 570 GLU A C 1
ATOM 4507 O O . GLU A 1 570 ? 41.430 8.739 4.650 1.00 85.62 570 GLU A O 1
ATOM 4512 N N . ILE A 1 571 ? 41.051 6.941 5.941 1.00 82.94 571 ILE A N 1
ATOM 4513 C CA . ILE A 1 571 ? 42.307 7.025 6.702 1.00 82.94 571 ILE A CA 1
ATOM 4514 C C . ILE A 1 571 ? 43.535 6.814 5.803 1.00 82.94 571 ILE A C 1
ATOM 4516 O O . ILE A 1 571 ? 44.527 7.520 5.960 1.00 82.94 571 ILE A O 1
ATOM 4520 N N . ILE A 1 572 ? 43.487 5.863 4.863 1.00 84.88 572 ILE A N 1
ATOM 4521 C CA . ILE A 1 572 ? 44.632 5.547 3.984 1.00 84.88 572 ILE A CA 1
ATOM 4522 C C . ILE A 1 572 ? 44.789 6.579 2.860 1.00 84.88 572 ILE A C 1
ATOM 4524 O O . ILE A 1 572 ? 45.910 6.897 2.467 1.00 84.88 572 ILE A O 1
ATOM 4528 N N . THR A 1 573 ? 43.670 7.098 2.351 1.00 82.88 573 THR A N 1
ATOM 4529 C CA . THR A 1 573 ? 43.638 8.049 1.226 1.00 82.88 573 THR A CA 1
ATOM 4530 C C . THR A 1 573 ? 43.776 9.509 1.652 1.00 82.88 573 THR A C 1
ATOM 4532 O O . THR A 1 573 ? 44.042 10.361 0.805 1.00 82.88 573 THR A O 1
ATOM 4535 N N . ALA A 1 574 ? 43.529 9.817 2.931 1.00 78.69 574 ALA A N 1
ATOM 4536 C CA . ALA A 1 574 ? 43.247 11.161 3.443 1.00 78.69 574 ALA A CA 1
ATOM 4537 C C . ALA A 1 574 ? 42.080 11.888 2.722 1.00 78.69 574 ALA A C 1
ATOM 4539 O O . ALA A 1 574 ? 41.895 13.098 2.882 1.00 78.69 574 ALA A O 1
ATOM 4540 N N . GLN A 1 575 ? 41.266 11.166 1.940 1.00 78.44 575 GLN A N 1
ATOM 4541 C CA . GLN A 1 575 ? 40.119 11.699 1.204 1.00 78.44 575 GLN A CA 1
ATOM 4542 C C . GLN A 1 575 ? 38.820 11.429 1.963 1.00 78.44 575 GLN A C 1
ATOM 4544 O O . GLN A 1 575 ? 38.638 10.371 2.556 1.00 78.44 575 GLN A O 1
ATOM 4549 N N . LYS A 1 576 ? 37.882 12.379 1.904 1.00 74.75 576 LYS A N 1
ATOM 4550 C CA . LYS A 1 576 ? 36.541 12.214 2.479 1.00 74.75 576 LYS A CA 1
ATOM 4551 C C . LYS A 1 576 ? 35.565 11.635 1.465 1.00 74.75 576 LYS A C 1
ATOM 4553 O O . LYS A 1 576 ? 35.483 12.117 0.333 1.00 74.75 576 LYS A O 1
ATOM 4558 N N . ASN A 1 577 ? 34.759 10.677 1.902 1.00 72.12 577 ASN A N 1
ATOM 4559 C CA . ASN A 1 577 ? 33.745 10.004 1.109 1.00 72.12 577 ASN A CA 1
ATOM 4560 C C . ASN A 1 577 ? 32.479 10.869 0.940 1.00 72.12 577 ASN A C 1
ATOM 4562 O O . ASN A 1 577 ? 31.431 10.626 1.541 1.00 72.12 577 ASN A O 1
ATOM 4566 N N . TYR A 1 578 ? 32.582 11.924 0.127 1.00 63.19 578 TYR A N 1
ATOM 4567 C CA . TYR A 1 578 ? 31.466 12.823 -0.172 1.00 63.19 578 TYR A CA 1
ATOM 4568 C C . TYR A 1 578 ? 30.468 12.222 -1.170 1.00 63.19 578 TYR A C 1
ATOM 4570 O O . TYR A 1 578 ? 30.835 11.797 -2.264 1.00 63.19 578 TYR A O 1
ATOM 4578 N N . HIS A 1 579 ? 29.177 12.300 -0.837 1.00 52.69 579 HIS A N 1
ATOM 4579 C CA . HIS A 1 579 ? 28.069 11.827 -1.677 1.00 52.69 579 HIS A CA 1
ATOM 4580 C C . HIS A 1 579 ? 27.718 12.816 -2.810 1.00 52.69 579 HIS A C 1
ATOM 4582 O O . HIS A 1 579 ? 26.648 13.429 -2.818 1.00 52.69 579 HIS A O 1
ATOM 4588 N N . ASN A 1 580 ? 28.640 13.004 -3.757 1.00 44.84 580 ASN A N 1
ATOM 4589 C CA . ASN A 1 580 ? 28.451 13.848 -4.939 1.00 44.84 580 ASN A CA 1
ATOM 4590 C C . ASN A 1 580 ? 28.101 13.003 -6.173 1.00 44.84 580 ASN A C 1
ATOM 4592 O O . ASN A 1 580 ? 28.975 12.401 -6.788 1.00 44.84 580 ASN A O 1
ATOM 4596 N N . TYR A 1 581 ? 26.832 13.036 -6.592 1.00 43.16 581 TYR A N 1
ATOM 4597 C CA . TYR A 1 581 ? 26.412 12.528 -7.902 1.00 43.16 581 TYR A CA 1
ATOM 4598 C C . TYR A 1 581 ? 26.933 13.435 -9.032 1.00 43.16 581 TYR A C 1
ATOM 4600 O O . TYR A 1 581 ? 26.222 14.339 -9.480 1.00 43.16 581 TYR A O 1
ATOM 4608 N N . ASP A 1 582 ? 28.163 13.198 -9.486 1.00 38.94 582 ASP A N 1
ATOM 4609 C CA . ASP A 1 582 ? 28.722 13.794 -10.704 1.00 38.94 582 ASP A CA 1
ATOM 4610 C C . ASP A 1 582 ? 28.774 12.756 -11.840 1.00 38.94 582 ASP A C 1
ATOM 4612 O O . ASP A 1 582 ? 29.021 11.573 -11.616 1.00 38.94 582 ASP A O 1
ATOM 4616 N N . VAL A 1 583 ? 28.486 13.172 -13.074 1.00 40.16 583 VAL A N 1
ATOM 4617 C CA . VAL A 1 583 ? 28.022 12.273 -14.159 1.00 40.16 583 VAL A CA 1
ATOM 4618 C C . VAL A 1 583 ? 29.178 11.788 -15.059 1.00 40.16 583 VAL A C 1
ATOM 4620 O O . VAL A 1 583 ? 28.986 11.434 -16.221 1.00 40.16 583 VAL A O 1
ATOM 4623 N N . GLY A 1 584 ? 30.406 11.777 -14.536 1.00 42.53 584 GLY A N 1
ATOM 4624 C CA . GLY A 1 584 ? 31.615 11.472 -15.317 1.00 42.53 584 GLY A CA 1
ATOM 4625 C C . GLY A 1 584 ? 32.842 11.040 -14.511 1.00 42.53 584 GLY A C 1
ATOM 4626 O O . GLY A 1 584 ? 33.958 11.192 -15.004 1.00 42.53 584 GLY A O 1
ATOM 4627 N N . ARG A 1 585 ? 32.659 10.561 -13.273 1.00 46.94 585 ARG A N 1
ATOM 4628 C CA . ARG A 1 585 ? 33.708 9.996 -12.400 1.00 46.94 585 ARG A CA 1
ATOM 4629 C C . ARG A 1 585 ? 33.120 8.889 -11.509 1.00 46.94 585 ARG A C 1
ATOM 4631 O O . ARG A 1 585 ? 31.896 8.852 -11.366 1.00 46.94 585 ARG A O 1
ATOM 4638 N N . PRO A 1 586 ? 33.948 8.015 -10.902 1.00 47.97 586 PRO A N 1
ATOM 4639 C CA . PRO A 1 586 ? 33.513 7.096 -9.849 1.00 47.97 586 PRO A CA 1
ATOM 4640 C C . PRO A 1 586 ? 32.649 7.799 -8.797 1.00 47.97 586 PRO A C 1
ATOM 4642 O O . PRO A 1 586 ? 32.982 8.875 -8.303 1.00 47.97 586 PRO A O 1
ATOM 4645 N N . ILE A 1 587 ? 31.524 7.167 -8.465 1.00 58.47 587 ILE A N 1
ATOM 4646 C CA . ILE A 1 587 ? 30.362 7.802 -7.816 1.00 58.47 587 ILE A CA 1
ATOM 4647 C C . ILE A 1 587 ? 30.593 8.150 -6.331 1.00 58.47 587 ILE A C 1
ATOM 4649 O O . ILE A 1 587 ? 29.828 8.915 -5.745 1.00 58.47 587 ILE A O 1
ATOM 4653 N N . ASN A 1 588 ? 31.644 7.602 -5.718 1.00 72.94 588 ASN A N 1
ATOM 4654 C CA . ASN A 1 588 ? 32.099 7.877 -4.354 1.00 72.94 588 ASN A CA 1
ATOM 4655 C C . ASN A 1 588 ? 33.547 7.355 -4.166 1.00 72.94 588 ASN A C 1
ATOM 4657 O O . ASN A 1 588 ? 34.127 6.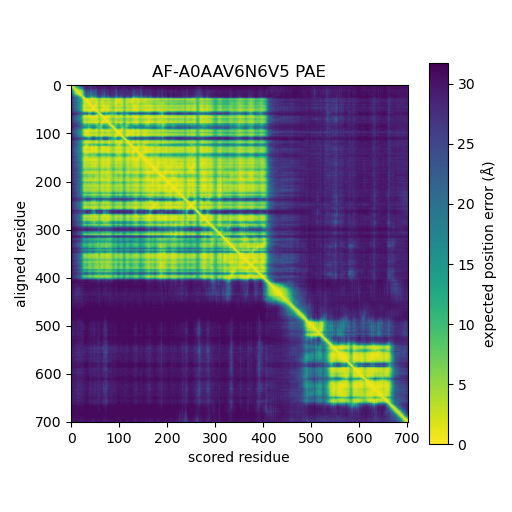777 -5.092 1.00 72.94 588 ASN A O 1
ATOM 4661 N N . LEU A 1 589 ? 34.134 7.523 -2.971 1.00 83.75 589 LEU A N 1
ATOM 4662 C CA . LEU A 1 589 ? 35.504 7.065 -2.672 1.00 83.75 589 LEU A CA 1
ATOM 4663 C C . LEU A 1 589 ? 35.664 5.546 -2.859 1.00 83.75 589 LEU A C 1
ATOM 4665 O O . LEU A 1 589 ? 36.707 5.082 -3.310 1.00 83.75 589 LEU A O 1
ATOM 4669 N N . ILE A 1 590 ? 34.611 4.781 -2.557 1.00 87.00 590 ILE A N 1
ATOM 4670 C CA . ILE A 1 590 ? 34.580 3.318 -2.675 1.00 87.00 590 ILE A CA 1
ATOM 4671 C C . ILE A 1 590 ? 34.699 2.891 -4.145 1.00 87.00 590 ILE A C 1
ATOM 4673 O O . ILE A 1 590 ? 35.496 2.015 -4.475 1.00 87.00 590 ILE A O 1
ATOM 4677 N N . GLY A 1 591 ? 33.946 3.540 -5.039 1.00 81.94 591 GLY A N 1
ATOM 4678 C CA . GLY A 1 591 ? 34.024 3.309 -6.480 1.00 81.94 591 GLY A CA 1
ATOM 4679 C C . GLY A 1 591 ? 35.400 3.657 -7.049 1.00 81.94 591 GLY A C 1
ATOM 4680 O O . GLY A 1 591 ? 35.945 2.885 -7.830 1.00 81.94 591 GLY A O 1
ATOM 4681 N N . HIS A 1 592 ? 36.001 4.765 -6.604 1.00 83.50 592 HIS A N 1
ATOM 4682 C CA . HIS A 1 592 ? 37.335 5.165 -7.061 1.00 83.50 592 HIS A CA 1
ATOM 4683 C C . HIS A 1 592 ? 38.428 4.203 -6.569 1.00 83.50 592 HIS A C 1
ATOM 4685 O O . HIS A 1 592 ? 39.326 3.836 -7.329 1.00 83.50 592 HIS A O 1
ATOM 4691 N N . ALA A 1 593 ? 38.312 3.738 -5.319 1.00 88.56 593 ALA A N 1
ATOM 4692 C CA . ALA A 1 593 ? 39.183 2.709 -4.765 1.00 88.56 593 ALA A CA 1
ATOM 4693 C C . ALA A 1 593 ? 39.080 1.387 -5.539 1.00 88.56 593 ALA A C 1
ATOM 4695 O O . ALA A 1 593 ? 40.096 0.747 -5.798 1.00 88.56 593 ALA A O 1
ATOM 4696 N N . TRP A 1 594 ? 37.872 1.004 -5.955 1.00 89.75 594 TRP A N 1
ATOM 4697 C CA . TRP A 1 594 ? 37.635 -0.193 -6.757 1.00 89.75 594 TRP A CA 1
ATOM 4698 C C . TRP A 1 594 ? 38.212 -0.102 -8.176 1.00 89.75 594 TRP A C 1
ATOM 4700 O O . TRP A 1 594 ? 38.842 -1.059 -8.618 1.00 89.75 594 TRP A O 1
ATOM 4710 N N . GLU A 1 595 ? 38.064 1.031 -8.871 1.00 85.31 595 GLU A N 1
ATOM 4711 C CA . GLU A 1 595 ? 38.668 1.242 -10.201 1.00 85.31 595 GLU A CA 1
ATOM 4712 C C . GLU A 1 595 ? 40.188 1.085 -10.152 1.00 85.31 595 GLU A C 1
ATOM 4714 O O . GLU A 1 595 ? 40.747 0.223 -10.830 1.00 85.31 595 GLU A O 1
ATOM 4719 N N . LEU A 1 596 ? 40.855 1.855 -9.286 1.00 87.25 596 LEU A N 1
ATOM 4720 C CA . LEU A 1 596 ? 42.311 1.801 -9.157 1.00 87.25 596 LEU A CA 1
ATOM 4721 C C . LEU A 1 596 ? 42.791 0.426 -8.674 1.00 87.25 596 LEU A C 1
ATOM 4723 O O . LEU A 1 596 ? 43.839 -0.035 -9.115 1.00 87.25 596 LEU A O 1
ATOM 4727 N N . TRP A 1 597 ? 42.032 -0.272 -7.825 1.00 90.44 597 TRP A N 1
ATOM 4728 C CA . TRP A 1 597 ? 42.364 -1.641 -7.425 1.00 90.44 597 TRP A CA 1
ATOM 4729 C C . TRP A 1 597 ? 42.280 -2.634 -8.592 1.00 90.44 597 TRP A C 1
ATOM 4731 O O . TRP A 1 597 ? 43.221 -3.396 -8.815 1.00 90.44 597 TRP A O 1
ATOM 4741 N N . MET A 1 598 ? 41.195 -2.599 -9.371 1.00 84.94 598 MET A N 1
ATOM 4742 C CA . MET A 1 598 ? 40.988 -3.491 -10.519 1.00 84.94 598 MET A CA 1
ATOM 4743 C C . MET A 1 598 ? 41.953 -3.214 -11.680 1.00 84.94 598 MET A C 1
ATOM 4745 O O . MET A 1 598 ? 42.317 -4.141 -12.400 1.00 84.94 598 MET A O 1
ATOM 4749 N N . GLU A 1 599 ? 42.421 -1.973 -11.836 1.00 87.25 599 GLU A N 1
ATOM 4750 C CA . GLU A 1 599 ? 43.482 -1.603 -12.785 1.00 87.25 599 GLU A CA 1
ATOM 4751 C C . GLU A 1 599 ? 44.905 -1.947 -12.289 1.00 87.25 599 GLU A C 1
ATOM 4753 O O . GLU A 1 599 ? 45.881 -1.696 -12.994 1.00 87.25 599 GLU A O 1
ATOM 4758 N N . GLY A 1 600 ? 45.063 -2.498 -11.077 1.00 86.19 600 GLY A N 1
ATOM 4759 C CA . GLY A 1 600 ? 46.375 -2.769 -10.467 1.00 86.19 600 GLY A CA 1
ATOM 4760 C C . GLY A 1 600 ? 47.122 -1.512 -9.991 1.00 86.19 600 GLY A C 1
ATOM 4761 O O . GLY A 1 600 ? 48.291 -1.581 -9.618 1.00 86.19 600 GLY A O 1
ATOM 4762 N N . ARG A 1 601 ? 46.439 -0.364 -9.976 1.00 88.06 601 ARG A N 1
ATOM 4763 C CA . ARG A 1 601 ? 46.924 0.981 -9.628 1.00 88.06 601 ARG A CA 1
ATOM 4764 C C . ARG A 1 601 ? 46.584 1.398 -8.192 1.00 88.06 601 ARG A C 1
ATOM 4766 O O . ARG A 1 601 ? 46.702 2.569 -7.844 1.00 88.06 601 ARG A O 1
ATOM 4773 N N . GLY A 1 602 ? 46.196 0.454 -7.330 1.00 84.56 602 GLY A N 1
ATOM 4774 C CA . GLY A 1 602 ? 45.782 0.711 -5.941 1.00 84.56 602 GLY A CA 1
ATOM 4775 C C . GLY A 1 602 ? 46.824 1.428 -5.065 1.00 84.56 602 GLY A C 1
ATOM 4776 O O . GLY A 1 602 ? 46.475 1.951 -4.013 1.00 84.56 602 GLY A O 1
ATOM 4777 N N . GLU A 1 603 ? 48.085 1.517 -5.501 1.00 86.69 603 GLU A N 1
ATOM 4778 C CA . GLU A 1 603 ? 49.101 2.367 -4.868 1.00 86.69 603 GLU A CA 1
ATOM 4779 C C . GLU A 1 603 ? 48.778 3.871 -4.945 1.00 86.69 603 GLU A C 1
ATOM 4781 O O . GLU A 1 603 ? 49.192 4.620 -4.064 1.00 86.69 603 GLU A O 1
ATOM 4786 N N . GLU A 1 604 ? 48.027 4.319 -5.958 1.00 86.75 604 GLU A N 1
ATOM 4787 C CA . GLU A 1 604 ? 47.622 5.724 -6.149 1.00 86.75 604 GLU A CA 1
ATOM 4788 C C . GLU A 1 604 ? 46.560 6.193 -5.134 1.00 86.75 604 GLU A C 1
ATOM 4790 O O . GLU A 1 604 ? 46.289 7.387 -5.025 1.00 86.75 604 GLU A O 1
ATOM 4795 N N . LEU A 1 605 ? 45.981 5.263 -4.365 1.00 84.75 605 LEU A N 1
ATOM 4796 C CA . LEU A 1 605 ? 45.053 5.543 -3.265 1.00 84.75 605 LEU A CA 1
ATOM 4797 C C . LEU A 1 605 ? 45.762 5.876 -1.946 1.00 84.75 605 LEU A C 1
ATOM 4799 O O . LEU A 1 605 ? 45.100 6.252 -0.988 1.00 84.75 605 LEU A O 1
ATOM 4803 N N . ILE A 1 606 ? 47.076 5.681 -1.849 1.00 86.50 606 ILE A N 1
ATOM 4804 C CA . ILE A 1 606 ? 47.822 5.863 -0.600 1.00 86.50 606 ILE A CA 1
ATOM 4805 C C . ILE A 1 606 ? 48.219 7.335 -0.480 1.00 86.50 606 ILE A C 1
ATOM 4807 O O . ILE A 1 606 ? 48.846 7.875 -1.394 1.00 86.50 606 ILE A O 1
ATOM 4811 N N . ASP A 1 607 ? 47.894 7.987 0.642 1.00 81.00 607 ASP A N 1
ATOM 4812 C CA . ASP A 1 607 ? 48.312 9.373 0.854 1.00 81.00 607 ASP A CA 1
ATOM 4813 C C . ASP A 1 607 ? 49.841 9.511 0.776 1.00 81.00 607 ASP A C 1
ATOM 4815 O O . ASP A 1 607 ? 50.614 8.813 1.435 1.00 81.00 607 ASP A O 1
ATOM 4819 N N . SER A 1 608 ? 50.249 10.503 -0.007 1.00 73.75 608 SER A N 1
ATOM 4820 C CA . SER A 1 608 ? 51.597 11.034 -0.172 1.00 73.75 608 SER A CA 1
ATOM 4821 C C . SER A 1 608 ? 52.394 11.282 1.117 1.00 73.75 608 SER A C 1
ATOM 4823 O O . SER A 1 608 ? 53.618 11.388 1.039 1.00 73.75 608 SER A O 1
ATOM 4825 N N . THR A 1 609 ? 51.757 11.379 2.290 1.00 70.75 609 THR A N 1
ATOM 4826 C CA . THR A 1 609 ? 52.453 11.505 3.584 1.00 70.75 609 THR A CA 1
ATOM 4827 C C . THR A 1 609 ? 52.994 10.173 4.131 1.00 70.75 609 THR A C 1
ATOM 4829 O O . THR A 1 609 ? 53.925 10.183 4.941 1.00 70.75 609 THR A O 1
ATOM 4832 N N . LEU A 1 610 ? 52.494 9.024 3.658 1.00 66.00 610 LEU A N 1
ATOM 4833 C CA . LEU A 1 610 ? 52.853 7.670 4.113 1.00 66.00 610 LEU A CA 1
ATOM 4834 C C . LEU A 1 610 ? 54.165 7.175 3.463 1.00 66.00 610 LEU A C 1
ATOM 4836 O O . LEU A 1 610 ? 54.200 6.224 2.684 1.00 66.00 610 LEU A O 1
ATOM 4840 N N . TYR A 1 611 ? 55.268 7.859 3.775 1.00 54.91 611 TYR A N 1
ATOM 4841 C CA . TYR A 1 611 ? 56.490 7.887 2.955 1.00 54.91 611 TYR A CA 1
ATOM 4842 C C . TYR A 1 611 ? 57.403 6.636 2.965 1.00 54.91 611 TYR A C 1
ATOM 4844 O O . TYR A 1 611 ? 58.424 6.638 2.273 1.00 54.91 611 TYR A O 1
ATOM 4852 N N . ASN A 1 612 ? 57.098 5.578 3.730 1.00 72.25 612 ASN A N 1
ATOM 4853 C CA . ASN A 1 612 ? 57.983 4.409 3.885 1.00 72.25 612 ASN A CA 1
ATOM 4854 C C . ASN A 1 612 ? 57.465 3.151 3.164 1.00 72.25 612 ASN A C 1
ATOM 4856 O O . ASN A 1 612 ? 56.272 2.860 3.164 1.00 72.25 612 ASN A O 1
ATOM 4860 N N . SER A 1 613 ? 58.372 2.329 2.625 1.00 64.62 613 SER A N 1
ATOM 4861 C CA . SER A 1 613 ? 58.028 1.111 1.865 1.00 64.62 613 SER A CA 1
ATOM 4862 C C . SER A 1 613 ? 57.265 0.050 2.671 1.00 64.62 613 SER A C 1
ATOM 4864 O O . SER A 1 613 ? 56.328 -0.547 2.147 1.00 64.62 613 SER A O 1
ATOM 4866 N N . ASP A 1 614 ? 57.620 -0.153 3.943 1.00 67.44 614 ASP A N 1
ATOM 4867 C CA . ASP A 1 614 ? 56.901 -1.048 4.867 1.00 67.44 614 ASP A CA 1
ATOM 4868 C C . ASP A 1 614 ? 55.465 -0.556 5.136 1.00 67.44 614 ASP A C 1
ATOM 4870 O O . ASP A 1 614 ? 54.506 -1.328 5.090 1.00 67.44 614 ASP A O 1
ATOM 4874 N N . GLN A 1 615 ? 55.298 0.760 5.312 1.00 73.38 615 GLN A N 1
ATOM 4875 C CA . GLN A 1 615 ? 53.984 1.389 5.464 1.00 73.38 615 GLN A CA 1
ATOM 4876 C C . GLN A 1 615 ? 53.157 1.277 4.178 1.00 73.38 615 GLN A C 1
ATOM 4878 O O . GLN A 1 615 ? 51.959 1.035 4.260 1.00 73.38 615 GLN A O 1
ATOM 4883 N N . LYS A 1 616 ? 53.782 1.371 2.997 1.00 77.69 616 LYS A N 1
ATOM 4884 C CA . LYS A 1 616 ? 53.110 1.210 1.698 1.00 77.69 616 LYS A CA 1
ATOM 4885 C C . LYS A 1 616 ? 52.520 -0.194 1.514 1.00 77.69 616 LYS A C 1
ATOM 4887 O O . LYS A 1 616 ? 51.385 -0.320 1.065 1.00 77.69 616 LYS A O 1
ATOM 4892 N N . GLN A 1 617 ? 53.251 -1.245 1.897 1.00 81.12 617 GLN A N 1
ATOM 4893 C CA . GLN A 1 617 ? 52.740 -2.622 1.838 1.00 81.12 617 GLN A CA 1
ATOM 4894 C C . GLN A 1 617 ? 51.564 -2.834 2.801 1.00 81.12 617 GLN A C 1
ATOM 4896 O O . GLN A 1 617 ? 50.547 -3.408 2.412 1.00 81.12 617 GLN A O 1
ATOM 4901 N N . LYS A 1 618 ? 51.653 -2.295 4.021 1.00 83.12 618 LYS A N 1
ATOM 4902 C CA . LYS A 1 618 ? 50.557 -2.333 5.003 1.00 83.12 618 LYS A CA 1
ATOM 4903 C C . LYS A 1 618 ? 49.350 -1.494 4.569 1.00 83.12 618 LYS A C 1
ATOM 4905 O O . LYS A 1 618 ? 48.220 -1.935 4.738 1.00 83.12 618 LYS A O 1
ATOM 4910 N N . ALA A 1 619 ? 49.561 -0.350 3.919 1.00 86.25 619 ALA A N 1
ATOM 4911 C CA . ALA A 1 619 ? 48.494 0.461 3.333 1.00 86.25 619 ALA A CA 1
ATOM 4912 C C . ALA A 1 619 ? 47.771 -0.273 2.188 1.00 86.25 619 ALA A C 1
ATOM 4914 O O . ALA A 1 619 ? 46.544 -0.331 2.202 1.00 86.25 619 ALA A O 1
ATOM 4915 N N . LEU A 1 620 ? 48.497 -0.917 1.261 1.00 88.19 620 LEU A N 1
ATOM 4916 C CA . LEU A 1 620 ? 47.898 -1.796 0.240 1.00 88.19 620 LEU A CA 1
ATOM 4917 C C . LEU A 1 620 ? 47.086 -2.938 0.865 1.00 88.19 620 LEU A C 1
ATOM 4919 O O . LEU A 1 620 ? 45.969 -3.215 0.429 1.00 88.19 620 LEU A O 1
ATOM 4923 N N . ARG A 1 621 ? 47.626 -3.578 1.909 1.00 89.38 621 ARG A N 1
ATOM 4924 C CA . ARG A 1 621 ? 46.946 -4.649 2.646 1.00 89.38 621 ARG A CA 1
ATOM 4925 C C . ARG A 1 621 ? 45.652 -4.150 3.297 1.00 89.38 621 ARG A C 1
ATOM 4927 O O . ARG A 1 621 ? 44.621 -4.809 3.186 1.00 89.38 621 ARG A O 1
ATOM 4934 N N . CYS A 1 622 ? 45.670 -2.965 3.901 1.00 91.25 622 CYS A N 1
ATOM 4935 C CA . CYS A 1 622 ? 44.473 -2.351 4.466 1.00 91.25 622 CYS A CA 1
ATOM 4936 C C . CYS A 1 622 ? 43.471 -1.892 3.390 1.00 91.25 622 CYS A C 1
ATOM 4938 O O . CYS A 1 622 ? 42.280 -2.056 3.618 1.00 91.25 622 CYS A O 1
ATOM 4940 N N . ILE A 1 623 ? 43.898 -1.422 2.207 1.00 92.31 623 ILE A N 1
ATOM 4941 C CA . ILE A 1 623 ? 42.991 -1.156 1.067 1.00 92.31 623 ILE A CA 1
ATOM 4942 C C . ILE A 1 623 ? 42.276 -2.446 0.639 1.00 92.31 623 ILE A C 1
ATOM 4944 O O . ILE A 1 623 ? 41.056 -2.441 0.482 1.00 92.31 623 ILE A O 1
ATOM 4948 N N . HIS A 1 624 ? 43.003 -3.564 0.514 1.00 93.56 624 HIS A N 1
ATOM 4949 C CA . HIS A 1 624 ? 42.425 -4.879 0.195 1.00 93.56 624 HIS A CA 1
ATOM 4950 C C . HIS A 1 624 ? 41.350 -5.271 1.220 1.00 93.56 624 HIS A C 1
ATOM 4952 O O . HIS A 1 624 ? 40.227 -5.612 0.846 1.00 93.56 624 HIS A O 1
ATOM 4958 N N . VAL A 1 625 ? 41.660 -5.172 2.518 1.00 94.31 625 VAL A N 1
ATOM 4959 C CA . VAL A 1 625 ? 40.699 -5.480 3.592 1.00 94.31 625 VAL A CA 1
ATOM 4960 C C . VAL A 1 625 ? 39.506 -4.520 3.576 1.00 94.31 625 VAL A C 1
ATOM 4962 O O . VAL A 1 625 ? 38.372 -4.975 3.706 1.00 94.31 625 VAL A O 1
ATOM 4965 N N . SER A 1 626 ? 39.708 -3.224 3.328 1.00 94.56 626 SER A N 1
ATOM 4966 C CA . SER A 1 626 ? 38.605 -2.271 3.164 1.00 94.56 626 SER A CA 1
ATOM 4967 C C . SER A 1 626 ? 37.679 -2.646 2.010 1.00 94.56 626 SER A C 1
ATOM 4969 O O . SER A 1 626 ? 36.461 -2.603 2.174 1.00 94.56 626 SER A O 1
ATOM 4971 N N . LEU A 1 627 ? 38.232 -3.060 0.864 1.00 94.19 627 LEU A N 1
ATOM 4972 C CA . LEU A 1 627 ? 37.449 -3.504 -0.291 1.00 94.19 627 LEU A CA 1
ATOM 4973 C C . LEU A 1 627 ? 36.656 -4.786 0.003 1.00 94.19 627 LEU A C 1
ATOM 4975 O O . LEU A 1 627 ? 35.538 -4.921 -0.485 1.00 94.19 627 LEU A O 1
ATOM 4979 N N . LEU A 1 628 ? 37.166 -5.679 0.859 1.00 95.12 628 LEU A N 1
ATOM 4980 C CA . LEU A 1 628 ? 36.408 -6.823 1.388 1.00 95.12 628 LEU A CA 1
ATOM 4981 C C . LEU A 1 628 ? 35.290 -6.391 2.357 1.00 95.12 628 LEU A C 1
ATOM 4983 O O . LEU A 1 628 ? 34.206 -6.978 2.358 1.00 95.12 628 LEU A O 1
ATOM 4987 N N . CYS A 1 629 ? 35.507 -5.348 3.156 1.00 95.31 629 CYS A N 1
ATOM 4988 C CA . CYS A 1 629 ? 34.496 -4.802 4.063 1.00 95.31 629 CYS A CA 1
ATOM 4989 C C . CYS A 1 629 ? 33.335 -4.097 3.337 1.00 95.31 629 CYS A C 1
ATOM 4991 O O . CYS A 1 629 ? 32.195 -4.208 3.780 1.00 95.31 629 CYS A O 1
ATOM 4993 N N . VAL A 1 630 ? 33.588 -3.407 2.220 1.00 93.44 630 VAL A N 1
ATOM 4994 C CA . VAL A 1 630 ? 32.583 -2.589 1.497 1.00 93.44 630 VAL A CA 1
ATOM 4995 C C . VAL A 1 630 ? 31.864 -3.312 0.343 1.00 93.44 630 VAL A C 1
ATOM 4997 O O . VAL A 1 630 ? 31.180 -2.680 -0.463 1.00 93.44 630 VAL A O 1
ATOM 5000 N N . GLN A 1 631 ? 31.986 -4.640 0.248 1.00 92.88 631 GLN A N 1
ATOM 5001 C CA . GLN A 1 631 ? 31.304 -5.451 -0.774 1.00 92.88 631 GLN A CA 1
ATOM 5002 C C . GLN A 1 631 ? 29.774 -5.319 -0.683 1.00 92.88 631 GLN A C 1
ATOM 5004 O O . GLN A 1 631 ? 29.212 -5.183 0.409 1.00 92.88 631 GLN A O 1
ATOM 5009 N N . GLN A 1 632 ? 29.082 -5.410 -1.826 1.00 87.12 632 GLN A N 1
ATOM 5010 C CA . GLN A 1 632 ? 27.630 -5.205 -1.893 1.00 87.12 632 GLN A CA 1
ATOM 5011 C C . GLN A 1 632 ? 26.845 -6.141 -0.956 1.00 87.12 632 GLN A C 1
ATOM 5013 O O . GLN A 1 632 ? 26.044 -5.659 -0.156 1.00 87.12 632 GLN A O 1
ATOM 5018 N N . MET A 1 633 ? 27.093 -7.454 -1.005 1.00 86.31 633 MET A N 1
ATOM 5019 C CA . MET A 1 633 ? 26.351 -8.443 -0.212 1.00 86.31 633 MET A CA 1
ATOM 5020 C C . MET A 1 633 ? 26.897 -8.557 1.226 1.00 86.31 633 MET A C 1
ATOM 5022 O O . MET A 1 633 ? 28.079 -8.866 1.389 1.00 86.31 633 MET A O 1
ATOM 5026 N N . PRO A 1 634 ? 26.068 -8.417 2.284 1.00 88.94 634 PRO A N 1
ATOM 5027 C CA . PRO A 1 634 ? 26.519 -8.537 3.678 1.00 88.94 634 PRO A CA 1
ATOM 5028 C C . PRO A 1 634 ? 27.174 -9.882 4.025 1.00 88.94 634 PRO A C 1
ATOM 5030 O O . PRO A 1 634 ? 28.075 -9.931 4.861 1.00 88.94 634 PRO A O 1
ATOM 5033 N N . ALA A 1 635 ? 26.748 -10.965 3.368 1.00 88.94 635 ALA A N 1
ATOM 5034 C CA . ALA A 1 635 ? 27.293 -12.310 3.560 1.00 88.94 635 ALA A CA 1
ATOM 5035 C C . ALA A 1 635 ? 28.735 -12.473 3.039 1.00 88.94 635 ALA A C 1
ATOM 5037 O O . ALA A 1 635 ? 29.474 -13.296 3.570 1.00 88.94 635 ALA A O 1
ATOM 5038 N N . ASP A 1 636 ? 29.141 -11.679 2.042 1.00 91.94 636 ASP A N 1
ATOM 5039 C CA . ASP A 1 636 ? 30.486 -11.739 1.453 1.00 91.94 636 ASP A CA 1
ATOM 5040 C C . ASP A 1 636 ? 31.530 -10.961 2.263 1.00 91.94 636 ASP A C 1
ATOM 5042 O O . ASP A 1 636 ? 32.731 -11.213 2.145 1.00 91.94 636 ASP A O 1
ATOM 5046 N N . ARG A 1 637 ? 31.084 -10.009 3.092 1.00 93.56 637 ARG A N 1
ATOM 5047 C CA . ARG A 1 637 ? 31.955 -9.206 3.958 1.00 93.56 637 ARG A CA 1
ATOM 5048 C C . ARG A 1 637 ? 32.555 -10.087 5.069 1.00 93.56 637 ARG A C 1
ATOM 5050 O O . ARG A 1 637 ? 31.848 -10.958 5.584 1.00 93.56 637 ARG A O 1
ATOM 5057 N N . PRO A 1 638 ? 33.801 -9.848 5.514 1.00 93.50 638 PRO A N 1
ATOM 5058 C CA . PRO A 1 638 ? 34.408 -10.544 6.656 1.00 93.50 638 PRO A CA 1
ATOM 5059 C C . PRO A 1 638 ? 33.650 -10.306 7.983 1.00 93.50 638 PRO A C 1
ATOM 5061 O O . PRO A 1 638 ? 32.701 -9.521 8.054 1.00 93.50 638 PRO A O 1
ATOM 5064 N N . THR A 1 639 ? 34.002 -11.009 9.061 1.00 90.19 639 THR A N 1
ATOM 5065 C CA . THR A 1 639 ? 33.676 -10.572 10.436 1.00 90.19 639 THR A CA 1
ATOM 5066 C C . THR A 1 639 ? 34.753 -9.614 10.950 1.00 90.19 639 THR A C 1
ATOM 5068 O O . THR A 1 639 ? 35.866 -9.603 10.431 1.00 90.19 639 THR A O 1
ATOM 5071 N N . MET A 1 640 ? 34.481 -8.835 12.004 1.00 86.94 640 MET A N 1
ATOM 5072 C CA . MET A 1 640 ? 35.513 -7.962 12.591 1.00 86.94 640 MET A CA 1
ATOM 5073 C C . MET A 1 640 ? 36.714 -8.738 13.169 1.00 86.94 640 MET A C 1
ATOM 5075 O O . MET A 1 640 ? 37.815 -8.192 13.220 1.00 86.94 640 MET A O 1
ATOM 5079 N N . LEU A 1 641 ? 36.539 -10.013 13.544 1.00 83.88 641 LEU A N 1
ATOM 5080 C CA . LEU A 1 641 ? 37.645 -10.894 13.942 1.00 83.88 641 LEU A CA 1
ATOM 5081 C C . LEU A 1 641 ? 38.534 -11.249 12.742 1.00 83.88 641 LEU A C 1
ATOM 5083 O O . LEU A 1 641 ? 39.761 -11.181 12.848 1.00 83.88 641 LEU A O 1
ATOM 5087 N N . ASP A 1 642 ? 37.924 -11.551 11.593 1.00 88.12 642 ASP A N 1
ATOM 5088 C CA . ASP A 1 642 ? 38.656 -11.791 10.347 1.00 88.12 642 ASP A CA 1
ATOM 5089 C C . ASP A 1 642 ? 39.380 -10.515 9.903 1.00 88.12 642 ASP A C 1
ATOM 5091 O O . ASP A 1 642 ? 40.570 -10.571 9.634 1.00 88.12 642 ASP A O 1
ATOM 5095 N N . VAL A 1 643 ? 38.714 -9.352 9.912 1.00 89.88 643 VAL A N 1
ATOM 5096 C CA . VAL A 1 643 ? 39.316 -8.038 9.595 1.00 89.88 643 VAL A CA 1
ATOM 5097 C C . VAL A 1 643 ? 40.555 -7.771 10.453 1.00 89.88 643 VAL A C 1
ATOM 5099 O O . VAL A 1 643 ? 41.613 -7.427 9.926 1.00 89.88 643 VAL A O 1
ATOM 5102 N N . HIS A 1 644 ? 40.451 -7.978 11.767 1.00 85.31 644 HIS A N 1
ATOM 5103 C CA . HIS A 1 644 ? 41.560 -7.812 12.706 1.00 85.31 644 HIS A CA 1
ATOM 5104 C C . HIS A 1 644 ? 42.724 -8.774 12.402 1.00 85.31 644 HIS A C 1
ATOM 5106 O O . HIS A 1 644 ? 43.881 -8.354 12.353 1.00 85.31 644 HIS A O 1
ATOM 5112 N N . SER A 1 645 ? 42.429 -10.049 12.122 1.00 85.81 645 SER A N 1
ATOM 5113 C CA . SER A 1 645 ? 43.432 -11.044 11.716 1.00 85.81 645 SER A CA 1
ATOM 5114 C C . SER A 1 645 ? 44.094 -10.694 10.376 1.00 85.81 645 SER A C 1
ATOM 5116 O O . SER A 1 645 ? 45.318 -10.731 10.248 1.00 85.81 645 SER A O 1
ATOM 5118 N N . MET A 1 646 ? 43.293 -10.286 9.390 1.00 89.56 646 MET A N 1
ATOM 5119 C CA . MET A 1 646 ? 43.725 -9.925 8.044 1.00 89.56 646 MET A CA 1
ATOM 5120 C C . MET A 1 646 ? 44.638 -8.697 8.041 1.00 89.56 646 MET A C 1
ATOM 5122 O O . MET A 1 646 ? 45.605 -8.696 7.282 1.00 89.56 646 MET A O 1
ATOM 5126 N N . ILE A 1 647 ? 44.371 -7.691 8.882 1.00 84.94 647 ILE A N 1
ATOM 5127 C CA . ILE A 1 647 ? 45.204 -6.484 9.008 1.00 84.94 647 ILE A CA 1
ATOM 5128 C C . ILE A 1 647 ? 46.518 -6.777 9.746 1.00 84.94 647 ILE A C 1
ATOM 5130 O O . ILE A 1 647 ? 47.561 -6.290 9.320 1.00 84.94 647 ILE A O 1
ATOM 5134 N N . LEU A 1 648 ? 46.495 -7.566 10.829 1.00 82.44 648 LEU A N 1
ATOM 5135 C CA . LEU A 1 648 ? 47.678 -7.769 11.680 1.00 82.44 648 LEU A CA 1
ATOM 5136 C C . LEU A 1 648 ? 48.619 -8.895 11.227 1.00 82.44 648 LEU A C 1
ATOM 5138 O O . LEU A 1 648 ? 49.806 -8.845 11.545 1.00 82.44 648 LEU A O 1
ATOM 5142 N N . ASN A 1 649 ? 48.126 -9.918 10.525 1.00 81.75 649 ASN A N 1
ATOM 5143 C CA . ASN A 1 649 ? 48.963 -11.021 10.055 1.00 81.75 649 ASN A CA 1
ATOM 5144 C C . ASN A 1 649 ? 49.286 -10.883 8.561 1.00 81.75 649 ASN A C 1
ATOM 5146 O O . ASN A 1 649 ? 48.571 -11.423 7.709 1.00 81.75 649 ASN A O 1
ATOM 5150 N N . ASP A 1 650 ? 50.418 -10.234 8.274 1.00 71.00 650 ASP A N 1
ATOM 5151 C CA . ASP A 1 650 ? 50.982 -10.012 6.933 1.00 71.00 650 ASP A CA 1
ATOM 5152 C C . ASP A 1 650 ? 51.132 -11.296 6.086 1.00 71.00 650 ASP A C 1
ATOM 5154 O O . ASP A 1 650 ? 51.142 -11.219 4.857 1.00 71.00 650 ASP A O 1
ATOM 5158 N N . THR A 1 651 ? 51.199 -12.484 6.706 1.00 73.75 651 THR A N 1
ATOM 5159 C CA . THR A 1 651 ? 51.325 -13.773 5.991 1.00 73.75 651 THR A CA 1
ATOM 5160 C C . THR A 1 651 ? 49.997 -14.351 5.488 1.00 73.75 651 THR A C 1
ATOM 5162 O O . THR A 1 651 ? 50.000 -15.263 4.661 1.00 73.75 651 THR A O 1
ATOM 5165 N N . THR A 1 652 ? 48.852 -13.834 5.948 1.00 75.75 652 THR A N 1
ATOM 5166 C CA . THR A 1 652 ? 47.532 -14.368 5.570 1.00 75.75 652 THR A CA 1
ATOM 5167 C C . THR A 1 652 ? 47.213 -14.010 4.120 1.00 75.75 652 THR A C 1
ATOM 5169 O O . THR A 1 652 ? 47.173 -12.822 3.779 1.00 75.75 652 THR A O 1
ATOM 5172 N N . GLN A 1 653 ? 46.937 -15.013 3.280 1.00 80.56 653 GLN A N 1
ATOM 5173 C CA . GLN A 1 653 ? 46.384 -14.792 1.942 1.00 80.56 653 GLN A CA 1
ATOM 5174 C C . GLN A 1 653 ? 44.965 -14.222 2.055 1.00 80.56 653 GLN A C 1
ATOM 5176 O O . GLN A 1 653 ? 44.141 -14.742 2.805 1.00 80.56 653 GLN A O 1
ATOM 5181 N N . LEU A 1 654 ? 44.688 -13.146 1.318 1.00 88.38 654 LEU A N 1
ATOM 5182 C CA . LEU A 1 654 ? 43.390 -12.475 1.320 1.00 88.38 654 LEU A CA 1
ATOM 5183 C C . LEU A 1 654 ? 42.565 -12.906 0.094 1.00 88.38 654 LEU A C 1
ATOM 5185 O O . LEU A 1 654 ? 43.122 -12.974 -1.005 1.00 88.38 654 LEU A O 1
ATOM 5189 N N . PRO A 1 655 ? 41.253 -13.174 0.239 1.00 90.31 655 PRO A N 1
ATOM 5190 C CA . PRO A 1 655 ? 40.388 -13.471 -0.900 1.00 90.31 655 PRO A CA 1
ATOM 5191 C C . PRO A 1 655 ? 40.267 -12.253 -1.826 1.00 90.31 655 PRO A C 1
ATOM 5193 O O . PRO A 1 655 ? 40.372 -11.109 -1.384 1.00 90.31 655 PRO A O 1
ATOM 5196 N N . LEU A 1 656 ? 40.028 -12.484 -3.119 1.00 88.56 656 LEU A N 1
ATOM 5197 C CA . LEU A 1 656 ? 39.758 -11.403 -4.073 1.00 88.56 656 LEU A CA 1
ATOM 5198 C C . LEU A 1 656 ? 38.447 -10.685 -3.696 1.00 88.56 656 LEU A C 1
ATOM 5200 O O . LEU A 1 656 ? 37.434 -11.367 -3.520 1.00 88.56 656 LEU A O 1
ATOM 5204 N N . PRO A 1 657 ? 38.436 -9.343 -3.572 1.00 91.12 657 PRO A N 1
ATOM 5205 C CA . PRO A 1 657 ? 37.219 -8.610 -3.255 1.00 91.12 657 PRO A CA 1
ATOM 5206 C C . PRO A 1 657 ? 36.236 -8.651 -4.427 1.00 91.12 657 PRO A C 1
ATOM 5208 O O . PRO A 1 657 ? 36.622 -8.567 -5.594 1.00 91.12 657 PRO A O 1
ATOM 5211 N N . LYS A 1 658 ? 34.948 -8.770 -4.107 1.00 89.00 658 LYS A N 1
ATOM 5212 C CA . LYS A 1 658 ? 33.836 -8.645 -5.052 1.00 89.00 658 LYS A CA 1
ATOM 5213 C C . LYS A 1 658 ? 33.427 -7.182 -5.221 1.00 89.00 658 LYS A C 1
ATOM 5215 O O . LYS A 1 658 ? 33.778 -6.317 -4.423 1.00 89.00 658 LYS A O 1
ATOM 5220 N N . GLN A 1 659 ? 32.637 -6.930 -6.259 1.00 80.75 659 GLN A N 1
ATOM 5221 C CA . GLN A 1 659 ? 32.196 -5.595 -6.646 1.00 80.75 659 GLN A CA 1
ATOM 5222 C C . GLN A 1 659 ? 31.464 -4.854 -5.497 1.00 80.75 659 GLN A C 1
ATOM 5224 O O . GLN A 1 659 ? 30.553 -5.419 -4.875 1.00 80.75 659 GLN A O 1
ATOM 5229 N N . PRO A 1 660 ? 31.832 -3.591 -5.208 1.00 81.69 660 PRO A N 1
ATOM 5230 C CA . PRO A 1 660 ? 31.114 -2.744 -4.266 1.00 81.69 660 PRO A CA 1
ATOM 5231 C C . PRO A 1 660 ? 29.800 -2.216 -4.871 1.00 81.69 660 PRO A C 1
ATOM 5233 O O . PRO A 1 660 ? 29.622 -2.204 -6.094 1.00 81.69 660 PRO A O 1
ATOM 5236 N N . PRO A 1 661 ? 28.868 -1.747 -4.026 1.00 67.00 661 PRO A N 1
ATOM 5237 C CA . PRO A 1 661 ? 27.593 -1.192 -4.471 1.00 67.00 661 PRO A CA 1
ATOM 5238 C C . PRO A 1 661 ? 27.768 0.095 -5.303 1.00 67.00 661 PRO A C 1
ATOM 5240 O O . PRO A 1 661 ? 28.730 0.841 -5.139 1.00 67.00 661 PRO A O 1
ATOM 5243 N N . PHE A 1 662 ? 26.776 0.393 -6.149 1.00 57.62 662 PHE A N 1
ATOM 5244 C CA . PHE A 1 662 ? 26.654 1.637 -6.936 1.00 57.62 662 PHE A CA 1
ATOM 5245 C C . PHE A 1 662 ? 27.743 1.905 -7.998 1.00 57.62 662 PHE A C 1
ATOM 5247 O O . PHE A 1 662 ? 27.883 3.038 -8.456 1.00 57.62 662 PHE A O 1
ATOM 5254 N N . PHE A 1 663 ? 28.481 0.888 -8.448 1.00 51.97 663 PHE A N 1
ATOM 5255 C CA . PHE A 1 663 ? 29.446 1.034 -9.544 1.00 51.97 663 PHE A CA 1
ATOM 5256 C C . PHE A 1 663 ? 28.766 1.148 -10.927 1.00 51.97 663 PHE A C 1
ATOM 5258 O O . PHE A 1 663 ? 27.939 0.306 -11.277 1.00 51.97 663 PHE A O 1
ATOM 5265 N N . ILE A 1 664 ? 29.145 2.147 -11.738 1.00 39.38 664 ILE A N 1
ATOM 5266 C CA . ILE A 1 664 ? 28.696 2.314 -13.135 1.00 39.38 664 ILE A CA 1
ATOM 5267 C C . ILE A 1 664 ? 29.917 2.412 -14.051 1.00 39.38 664 ILE A C 1
ATOM 5269 O O . ILE A 1 664 ? 30.658 3.389 -14.007 1.00 39.38 664 ILE A O 1
ATOM 5273 N N . THR A 1 665 ? 30.100 1.426 -14.926 1.00 36.50 665 THR A N 1
ATOM 5274 C CA . THR A 1 665 ? 31.248 1.367 -15.841 1.00 36.50 665 THR A CA 1
ATOM 5275 C C . THR A 1 665 ? 31.021 2.238 -17.082 1.00 36.50 665 THR A C 1
ATOM 5277 O O . THR A 1 665 ? 30.353 1.823 -18.031 1.00 36.50 665 THR A O 1
ATOM 5280 N N . GLN A 1 666 ? 31.609 3.438 -17.124 1.00 37.97 666 GLN A N 1
ATOM 5281 C CA . GLN A 1 666 ? 31.761 4.187 -18.378 1.00 37.97 666 GLN A CA 1
ATOM 5282 C C . GLN A 1 666 ? 32.901 3.588 -19.219 1.00 37.97 666 GLN A C 1
ATOM 5284 O O . GLN A 1 666 ? 33.998 4.128 -19.216 1.00 37.97 666 GLN A O 1
ATOM 5289 N N . ASN A 1 667 ? 32.641 2.464 -19.906 1.00 32.12 667 ASN A N 1
ATOM 5290 C CA . ASN A 1 667 ? 33.240 2.080 -21.203 1.00 32.12 667 ASN A CA 1
ATOM 5291 C C . ASN A 1 667 ? 32.762 0.680 -21.634 1.00 32.12 667 ASN A C 1
ATOM 5293 O O . ASN A 1 667 ? 33.231 -0.332 -21.119 1.00 32.12 667 ASN A O 1
ATOM 5297 N N . ALA A 1 668 ? 31.822 0.618 -22.587 1.00 29.61 668 ALA A N 1
ATOM 5298 C CA . ALA A 1 668 ? 31.323 -0.642 -23.159 1.00 29.61 668 ALA A CA 1
ATOM 5299 C C . ALA A 1 668 ? 30.714 -0.479 -24.575 1.00 29.61 668 ALA A C 1
ATOM 5301 O O . ALA A 1 668 ? 29.675 -1.067 -24.882 1.00 29.61 668 ALA A O 1
ATOM 5302 N N . LYS A 1 669 ? 31.323 0.346 -25.441 1.00 30.59 669 LYS A N 1
ATOM 5303 C CA . LYS A 1 669 ? 31.046 0.413 -26.894 1.00 30.59 669 LYS A CA 1
ATOM 5304 C C . LYS A 1 669 ? 32.223 1.112 -27.587 1.00 30.59 669 LYS A C 1
ATOM 5306 O O . LYS A 1 669 ? 32.607 2.194 -27.159 1.00 30.59 669 LYS A O 1
ATOM 5311 N N . LEU A 1 670 ? 32.736 0.487 -28.657 1.00 30.89 670 LEU A N 1
ATOM 5312 C CA . LEU A 1 670 ? 34.147 0.534 -29.085 1.00 30.89 670 LEU A CA 1
ATOM 5313 C C . LEU A 1 670 ? 35.065 -0.064 -27.989 1.00 30.89 670 LEU A C 1
ATOM 5315 O O . LEU A 1 670 ? 34.879 0.215 -26.812 1.00 30.89 670 LEU A O 1
ATOM 5319 N N . GLU A 1 671 ? 36.024 -0.939 -28.286 1.00 27.41 671 GLU A N 1
ATOM 5320 C CA . GLU A 1 671 ? 36.592 -1.341 -29.586 1.00 27.41 671 GLU A CA 1
ATOM 5321 C C . GLU A 1 671 ? 36.127 -2.736 -30.070 1.00 27.41 671 GLU A C 1
ATOM 5323 O O . GLU A 1 671 ? 35.327 -3.413 -29.424 1.00 27.41 671 GLU A O 1
ATOM 5328 N N . GLY A 1 672 ? 36.619 -3.169 -31.236 1.00 29.55 672 GLY A N 1
ATOM 5329 C CA . GLY A 1 672 ? 36.453 -4.528 -31.755 1.00 29.55 672 GLY A CA 1
ATOM 5330 C C . GLY A 1 672 ? 37.500 -4.838 -32.829 1.00 29.55 672 GLY A C 1
ATOM 5331 O O . GLY A 1 672 ? 37.678 -4.032 -33.738 1.00 29.55 672 GLY A O 1
ATOM 5332 N N . MET A 1 673 ? 38.141 -6.017 -32.732 1.00 27.55 673 MET A N 1
ATOM 5333 C CA . MET A 1 673 ? 39.442 -6.365 -33.355 1.00 27.55 673 MET A CA 1
ATOM 5334 C C . MET A 1 673 ? 40.602 -5.547 -32.732 1.00 27.55 673 MET A C 1
ATOM 5336 O O . MET A 1 673 ? 40.408 -4.389 -32.392 1.00 27.55 673 MET A O 1
ATOM 5340 N N . ILE A 1 674 ? 41.810 -6.076 -32.494 1.00 29.08 674 ILE A N 1
ATOM 5341 C CA . ILE A 1 674 ? 42.546 -7.201 -33.113 1.00 29.08 674 ILE A CA 1
ATOM 5342 C C . ILE A 1 674 ? 43.232 -8.070 -32.028 1.00 29.08 674 ILE A C 1
ATOM 5344 O O . ILE A 1 674 ? 43.699 -7.518 -31.041 1.00 29.08 674 ILE A O 1
ATOM 5348 N N . ASP A 1 675 ? 43.348 -9.386 -32.277 1.00 28.66 675 ASP A N 1
ATOM 5349 C CA . ASP A 1 675 ? 44.092 -10.422 -31.516 1.00 28.66 675 ASP A CA 1
ATOM 5350 C C . ASP A 1 675 ? 43.789 -10.597 -30.000 1.00 28.66 675 ASP A C 1
ATOM 5352 O O . ASP A 1 675 ? 43.285 -9.718 -29.316 1.00 28.66 675 ASP A O 1
ATOM 5356 N N . GLY A 1 676 ? 44.022 -11.759 -29.376 1.00 31.73 676 GLY A N 1
ATOM 5357 C CA . GLY A 1 676 ? 44.454 -13.046 -29.937 1.00 31.73 676 GLY A CA 1
ATOM 5358 C C . GLY A 1 676 ? 45.729 -13.616 -29.308 1.00 31.73 676 GLY A C 1
ATOM 5359 O O . GLY A 1 676 ? 46.789 -13.519 -29.909 1.00 31.73 676 GLY A O 1
ATOM 5360 N N . THR A 1 677 ? 45.632 -14.265 -28.139 1.00 26.91 677 THR A N 1
ATOM 5361 C CA . THR A 1 677 ? 46.538 -15.335 -27.643 1.00 26.91 677 THR A CA 1
ATOM 5362 C C . THR A 1 677 ? 45.859 -16.056 -26.460 1.00 26.91 677 THR A C 1
ATOM 5364 O O . THR A 1 677 ? 44.980 -15.492 -25.812 1.00 26.91 677 THR A O 1
ATOM 5367 N N . GLU A 1 678 ? 46.215 -17.321 -26.213 1.00 26.97 678 GLU A N 1
ATOM 5368 C CA . GLU A 1 678 ? 45.734 -18.143 -25.085 1.00 26.97 678 GLU A CA 1
ATOM 5369 C C . GLU A 1 678 ? 46.312 -17.648 -23.722 1.00 26.97 678 GLU A C 1
ATOM 5371 O O . GLU A 1 678 ? 47.082 -16.695 -23.678 1.00 26.97 678 GLU A O 1
ATOM 5376 N N . ILE A 1 679 ? 45.996 -18.216 -22.550 1.00 24.77 679 ILE A N 1
ATOM 5377 C CA . ILE A 1 679 ? 46.540 -19.504 -22.074 1.00 24.77 679 ILE A CA 1
ATOM 5378 C C . ILE A 1 679 ? 45.600 -20.161 -21.038 1.00 24.77 679 ILE A C 1
ATOM 5380 O O . ILE A 1 679 ? 45.377 -19.643 -19.951 1.00 24.77 679 ILE A O 1
ATOM 5384 N N . LYS A 1 680 ? 45.117 -21.348 -21.426 1.00 23.91 680 LYS A N 1
ATOM 5385 C CA . LYS A 1 680 ? 44.929 -22.610 -20.674 1.00 23.91 680 LYS A CA 1
ATOM 5386 C C . LYS A 1 680 ? 44.304 -22.642 -19.266 1.00 23.91 680 LYS A C 1
ATOM 5388 O O . LYS A 1 680 ? 44.830 -22.142 -18.282 1.00 23.91 680 LYS A O 1
ATOM 5393 N N . SER A 1 681 ? 43.277 -23.485 -19.197 1.00 26.77 681 SER A N 1
ATOM 5394 C CA . SER A 1 681 ? 42.771 -24.224 -18.036 1.00 26.77 681 SER A CA 1
ATOM 5395 C C . SER A 1 681 ? 43.676 -25.376 -17.565 1.00 26.77 681 SER A C 1
ATOM 5397 O O . SER A 1 681 ? 44.296 -26.028 -18.405 1.00 26.77 681 SER A O 1
ATOM 5399 N N . GLU A 1 682 ? 43.528 -25.774 -16.298 1.00 22.98 682 GLU A N 1
ATOM 5400 C CA . GLU A 1 682 ? 43.591 -27.175 -15.824 1.00 22.98 682 GLU A CA 1
ATOM 5401 C C . GLU A 1 682 ? 42.349 -27.413 -14.930 1.00 22.98 682 GLU A C 1
ATOM 5403 O O . GLU A 1 682 ? 42.095 -26.663 -13.993 1.00 22.98 682 GLU A O 1
ATOM 5408 N N . SER A 1 683 ? 41.355 -28.184 -15.386 1.00 23.59 683 SER A N 1
ATOM 5409 C CA . SER A 1 683 ? 41.182 -29.638 -15.171 1.00 23.59 683 SER A CA 1
ATOM 5410 C C . SER A 1 683 ? 40.921 -30.028 -13.701 1.00 23.59 683 SER A C 1
ATOM 5412 O O . SER A 1 683 ? 41.843 -30.313 -12.948 1.00 23.59 683 SER A O 1
ATOM 5414 N N . THR A 1 684 ? 39.680 -29.920 -13.217 1.00 26.67 684 THR A N 1
ATOM 5415 C CA . THR A 1 684 ? 38.657 -31.002 -13.204 1.00 26.67 684 THR A CA 1
ATOM 5416 C C . THR A 1 684 ? 38.969 -32.241 -12.352 1.00 26.67 684 THR A C 1
ATOM 5418 O O . THR A 1 684 ? 39.734 -33.105 -12.773 1.00 26.67 684 THR A O 1
ATOM 5421 N N . THR A 1 685 ? 38.183 -32.433 -11.287 1.00 23.38 685 THR A N 1
ATOM 5422 C CA . THR A 1 685 ? 37.734 -33.760 -10.815 1.00 23.38 685 THR A CA 1
ATOM 5423 C C . THR A 1 685 ? 36.331 -33.643 -10.226 1.00 23.38 685 THR A C 1
ATOM 5425 O O . THR A 1 685 ? 36.137 -32.938 -9.238 1.00 23.38 685 THR A O 1
ATOM 5428 N N . GLU A 1 686 ? 35.356 -34.344 -10.808 1.00 31.28 686 GLU A N 1
ATOM 5429 C CA . GLU A 1 686 ? 34.045 -34.561 -10.187 1.00 31.28 686 GLU A CA 1
ATOM 5430 C C . GLU A 1 686 ? 34.134 -35.700 -9.162 1.00 31.28 686 GLU A C 1
ATOM 5432 O O . GLU A 1 686 ? 34.583 -36.795 -9.503 1.00 31.28 686 GLU A O 1
ATOM 5437 N N . ILE A 1 687 ? 33.618 -35.497 -7.947 1.00 25.72 687 ILE A N 1
ATOM 5438 C CA . ILE A 1 687 ? 33.130 -36.585 -7.085 1.00 25.72 687 ILE A CA 1
ATOM 5439 C C . ILE A 1 687 ? 31.756 -36.171 -6.536 1.00 25.72 687 ILE A C 1
ATOM 5441 O O . ILE A 1 687 ? 31.475 -34.991 -6.337 1.00 25.72 687 ILE A O 1
ATOM 5445 N N . ARG A 1 688 ? 30.862 -37.155 -6.393 1.00 26.61 688 ARG A N 1
ATOM 5446 C CA . ARG A 1 688 ? 29.416 -36.970 -6.194 1.00 26.61 688 ARG A CA 1
ATOM 5447 C C . ARG A 1 688 ? 29.038 -36.491 -4.791 1.00 26.61 688 ARG A C 1
ATOM 5449 O O . ARG A 1 688 ? 29.739 -36.736 -3.816 1.00 26.61 688 ARG A O 1
ATOM 5456 N N . SER A 1 689 ? 27.842 -35.915 -4.710 1.00 29.56 689 SER A N 1
ATOM 5457 C CA . SER A 1 689 ? 27.119 -35.614 -3.475 1.00 29.56 689 SER A CA 1
ATOM 5458 C C . SER A 1 689 ? 26.910 -36.842 -2.579 1.00 29.56 689 SER A C 1
ATOM 5460 O O . SER A 1 689 ? 26.407 -37.871 -3.037 1.00 29.56 689 SER A O 1
ATOM 5462 N N . SER A 1 690 ? 27.157 -36.675 -1.282 1.00 25.45 690 SER A N 1
ATOM 5463 C CA . SER A 1 690 ? 26.639 -37.527 -0.206 1.00 25.45 690 SER A CA 1
ATOM 5464 C C . SER A 1 690 ? 25.818 -36.671 0.761 1.00 25.45 690 SER A C 1
ATOM 5466 O O . SER A 1 690 ? 26.273 -35.607 1.181 1.00 25.45 690 SER A O 1
ATOM 5468 N N . ASN A 1 691 ? 24.604 -37.111 1.095 1.00 36.94 691 ASN A N 1
ATOM 5469 C CA . ASN A 1 691 ? 23.650 -36.320 1.876 1.00 36.94 691 ASN A CA 1
ATOM 5470 C C . ASN A 1 691 ? 24.073 -36.194 3.348 1.00 36.94 691 ASN A C 1
ATOM 5472 O O . ASN A 1 691 ? 24.223 -37.209 4.020 1.00 36.94 691 ASN A O 1
ATOM 5476 N N . ASN A 1 692 ? 24.113 -34.966 3.871 1.00 30.39 692 ASN A N 1
ATOM 5477 C CA . ASN A 1 692 ? 24.105 -34.692 5.311 1.00 30.39 692 ASN A CA 1
ATOM 5478 C C . ASN A 1 692 ? 22.774 -34.030 5.697 1.00 30.39 692 ASN A C 1
ATOM 5480 O O . ASN A 1 692 ? 22.666 -32.807 5.741 1.00 30.39 692 ASN A O 1
ATOM 5484 N N . MET A 1 693 ? 21.753 -34.845 5.982 1.00 31.42 693 MET A N 1
ATOM 5485 C CA . MET A 1 693 ? 20.577 -34.384 6.728 1.00 31.42 693 MET A CA 1
ATOM 5486 C C . MET A 1 693 ? 20.877 -34.471 8.227 1.00 31.42 693 MET A C 1
ATOM 5488 O O . MET A 1 693 ? 21.113 -35.563 8.742 1.00 31.42 693 MET A O 1
ATOM 5492 N N . SER A 1 694 ? 20.828 -33.350 8.943 1.00 28.66 694 SER A N 1
ATOM 5493 C CA . SER A 1 694 ? 20.884 -33.337 10.407 1.00 28.66 694 SER A CA 1
ATOM 5494 C C . SER A 1 694 ? 19.500 -33.629 10.996 1.00 28.66 694 SER A C 1
ATOM 5496 O O . SER A 1 694 ? 18.647 -32.744 11.055 1.00 28.66 694 SER A O 1
ATOM 5498 N N . VAL A 1 695 ? 19.272 -34.869 11.436 1.00 28.16 695 VAL A N 1
ATOM 5499 C CA . VAL A 1 695 ? 18.057 -35.256 12.171 1.00 28.16 695 VAL A CA 1
ATOM 5500 C C . VAL A 1 695 ? 18.293 -35.076 13.672 1.00 28.16 695 VAL A C 1
ATOM 5502 O O . VAL A 1 695 ? 19.033 -35.845 14.282 1.00 28.16 695 VAL A O 1
ATOM 5505 N N . SER A 1 696 ? 17.642 -34.082 14.275 1.00 27.59 696 SER A N 1
ATOM 5506 C CA . SER A 1 696 ? 17.687 -33.848 15.724 1.00 27.59 696 SER A CA 1
ATOM 5507 C C . SER A 1 696 ? 16.568 -34.613 16.433 1.00 27.59 696 SER A C 1
ATOM 5509 O O . SER A 1 696 ? 15.411 -34.200 16.400 1.00 27.59 696 SER A O 1
ATOM 5511 N N . ILE A 1 697 ? 16.907 -35.724 17.091 1.00 26.53 697 ILE A N 1
ATOM 5512 C CA . ILE A 1 697 ? 15.976 -36.478 17.944 1.00 26.53 697 ILE A CA 1
ATOM 5513 C C . ILE A 1 697 ? 16.063 -35.932 19.372 1.00 26.53 697 ILE A C 1
ATOM 5515 O O . ILE A 1 697 ? 17.110 -36.038 20.009 1.00 26.53 697 ILE A O 1
ATOM 5519 N N . MET A 1 698 ? 14.959 -35.399 19.902 1.00 24.89 698 MET A N 1
ATOM 5520 C CA . MET A 1 698 ? 14.828 -35.148 21.340 1.00 24.89 698 MET A CA 1
ATOM 5521 C C . MET A 1 698 ? 14.349 -36.416 22.052 1.00 24.89 698 MET A C 1
ATOM 5523 O O . MET A 1 698 ? 13.323 -36.987 21.689 1.00 24.89 698 MET A O 1
ATOM 5527 N N . VAL A 1 699 ? 15.076 -36.829 23.092 1.00 25.33 699 VAL A N 1
ATOM 5528 C CA . VAL A 1 699 ? 14.651 -37.862 24.047 1.00 25.33 699 VAL A CA 1
ATOM 5529 C C . VAL A 1 699 ? 14.432 -37.180 25.391 1.00 25.33 699 VAL A C 1
ATOM 5531 O O . VAL A 1 699 ? 15.340 -36.532 25.904 1.00 25.33 699 VAL A O 1
ATOM 5534 N N . ALA A 1 700 ? 13.231 -37.312 25.950 1.00 28.52 700 ALA A N 1
ATOM 5535 C CA . ALA A 1 700 ? 12.869 -36.686 27.218 1.00 28.52 700 ALA A CA 1
ATOM 5536 C C . ALA A 1 700 ? 13.272 -37.542 28.430 1.00 28.52 700 ALA A C 1
ATOM 5538 O O . ALA A 1 700 ? 13.074 -38.762 28.428 1.00 28.52 700 ALA A O 1
ATOM 5539 N N . ARG A 1 701 ? 13.762 -36.873 29.478 1.00 30.27 701 ARG A N 1
ATOM 5540 C CA . ARG A 1 701 ? 13.725 -37.278 30.889 1.00 30.27 701 ARG A CA 1
ATOM 5541 C C . ARG A 1 701 ? 13.642 -36.031 31.761 1.00 30.27 701 ARG A C 1
ATOM 5543 O O . ARG A 1 701 ? 14.212 -35.010 31.324 1.00 30.27 701 ARG A O 1
#

Secondary structure (DSSP, 8-state):
---------HHHHHHHHHHHHTT-----SEEPTT-EE-TT-EEE-TTSSEEEEEE--STT--BEEEEEETT-TTS-SEES-TT--B-GGG-EEEEEE-TT--EEEEEE-SSS----EEEE--SS----EEEE-TTS-EEEEEEPTTS-EEEEEEEGGGS--SEE-TT--EEEETTT--EE-EEEEEETTEEEEEEEEEEE-TT-TT-EEEEETTEEEEE---EETTEETTBSTTSTTT-SSEEEEEEE-SSEEEEEEEE---TTS-------EEE-TTS-EEETTEEEEE---HHHHTT---TTSB-TT-BB--TT----GGG-SGGGEEEEEEEEEEESPPEEPTTGGG--HHHHHHHHHT-TTEEEEE-SSTTS---EEEETT-EEEE-TT--PEEEEEEEP-------SHHHHHHHHHHHHHHHHHHHHHHHHHHHHHHHHHHHHHHHTT-SS----------------------------------PPPPHHHHHHHTTTT-GGGEEEEETTEEEE-----TTS----SSS-HHHHHGGG--HHHHHH----HHHHHHHHHHHHHHHHH---------TTS-SSHHHHHHHHHHTT-GGGGS-TT---HHHHHHHHHHHHHHHHHT-SSTTTSPPHHHHHHHHH-TTSPPPPPPPPTT---S--S--------------------------------

Nearest PDB structures (foldseek):
  6kyw-assembly1_A  TM=5.779E-01  e=4.604E-23  Brassica rapa
  6kyw-assembly1_B  TM=5.748E-01  e=5.741E-23  Brassica rapa
  7xdx-assembly2_B  TM=5.931E-01  e=4.373E-06  Arabidopsis thaliana
  7xdv-assembly2_B  TM=6.037E-01  e=1.058E-05  Arabidopsis thaliana
  7xdy-assembly2_B  TM=5.946E-01  e=1.739E-05  Arabidopsis thaliana

InterPro domains:
  IPR001245 Serine-threonine/tyrosine-protein kinase, catalytic domain [PF07714] (539-644)
  IPR001480 Bulb-type lectin domain [PF01453] (77-186)
  IPR001480 Bulb-type lectin domain [PS50927] (28-153)
  IPR001480 Bulb-type lectin domain [SM00108] (28-160)
  IPR003609 PAN/Apple domain [PF08276] (348-383)
  IPR020635 Tyrosine-protein kinase, catalytic domain [SM00219] (418-647)
  IPR024171 S-receptor-like serine/threonine-protein kinase [PIRSF000641] (12-693)

Foldseek 3Di:
DDDDDDPPDVVVVVVVVVVVVVPPPVAAQKAFAPRKAFPVHWHAAPLRFKIWHWDDLDPQPFTWIFMDTPVCSNDTQATQCQPDTDHPVQATWIFHQYQQRWTWIWHPGPDDDIDIGTSGDHPGRDRWMWGQHPQRKIWIADADPVRHGPGTDDIRLLVGEQKATFPRWAWAFLVVRDGDKYFAAQFQRHSDGAQWIWHADPVANQKIFIGGNNHGFFIQDGHDPQGGQQWNLQGQPPDQFKGKDWDDDNGITTIGIDGDDPPPPDSPAPWMWGQYNLGAIDTGVGPGPRDDFPLVLQPDPPVVQADSNGGGHDPPPDFDPLCPPSVQKDKDKAFFDKDDDKDFDPVFQRHAVNNQVVVQRNDSFWFKWFAPDPRRTGIITHGPPIGTDHDDPGPTIIIGMDGHPDPDDPPPPVVVVVVVCVPPVVVVVVVVVVVVVVVVVVVVVVVVVVVVVPVDPPDDDDDDDDDDDDDDDDDDDDDDDDDDDDDDDDDDDDVVNVCVQQVNVDVVQWPQADPVGTDGHGHPPPPDDDDDPDDCVCQQCVLLAAPCCVPPVDDDLLRVLSSVLQVLLCVQQVDDFHQDPDPPDQRTSLSVCVVCVVVVNNLNSGDPVLPDPVSSLLSSQSSQLSLLSQANDSVSRDGVVVSVCSSPDSPDDDDGHDDGPPHDDPDDDDDDDDDDDDDDDDDDDDDDDDDDDDDDDDDDD

Mean predicted aligned error: 21.37 Å